Protein AF-A0A816XGZ7-F1 (afdb_monomer)

Organism: NCBI:txid392030

Mean predicted aligned error: 15.4 Å

Foldseek 3Di:
DLLVLLVVLLVLCVVVLCVVDPLDFDWEFAQPDPVARQWDADPVRDIDGHGTDIDGDRNLNRPLPPDPVCNVVVCVVVVHDPPSSVLVSLVVVLVVLVVCCVVPNVVPSVVVNVVSSQVNCVVVVQDAPSLLNDRPPPPPLCVLQAQDPDLPDPAAEEEEEEEDQCQPPWVVVVVQVVLLQVQCCDPPNNHDHRAYEYQHAAPVVSCVVPNQLGFHLNLNVSQVSLQCRPHSYGYDSPNDDSLVVQVVVVVVCCVPNNPSHRYFYEYEDEPVVCVVPVCVLVRPGAYEYEYEPPCCVPDDVVVNLVPDDPSSNVSYHYRPYDPDDDADSVVVLVLLQPDDPDLVVSLVVCPNIGPNSSSVVCVVVSSNVSRD

Nearest PDB structures (foldseek):
  2guu-assembly1_A-2  TM=3.467E-01  e=5.872E-01  Plasmodium vivax
  2ffc-assembly1_A-2  TM=4.174E-01  e=1.935E+00  Plasmodium vivax
  7mj0-assembly1_B  TM=2.657E-01  e=7.800E-01  Lactiplantibacillus plantarum WCFS1
  6kuw-assembly1_A  TM=2.838E-01  e=4.798E+00  Homo sapiens
  8wkz-assembly1_A  TM=2.230E-01  e=3.824E+00  Homo sapiens

Structure (mmCIF, N/CA/C/O backbone):
data_AF-A0A816XGZ7-F1
#
_entry.id   AF-A0A816XGZ7-F1
#
loop_
_atom_site.group_PDB
_atom_site.id
_atom_site.type_symbol
_atom_site.label_atom_id
_atom_site.label_alt_id
_atom_site.label_comp_id
_atom_site.label_asym_id
_atom_site.label_entity_id
_atom_site.label_seq_id
_atom_site.pdbx_PDB_ins_code
_atom_site.Cartn_x
_atom_site.Cartn_y
_atom_site.Cartn_z
_atom_site.occupancy
_atom_site.B_iso_or_equiv
_atom_site.auth_seq_id
_atom_site.auth_comp_id
_atom_site.auth_asym_id
_atom_site.auth_atom_id
_atom_site.pdbx_PDB_model_num
ATOM 1 N N . MET A 1 1 ? 13.532 -17.074 -12.935 1.00 52.91 1 MET A N 1
ATOM 2 C CA . MET A 1 1 ? 12.829 -16.648 -11.702 1.00 52.91 1 MET A CA 1
ATOM 3 C C . MET A 1 1 ? 12.087 -15.332 -11.908 1.00 52.91 1 MET A C 1
ATOM 5 O O . MET A 1 1 ? 10.878 -15.344 -11.804 1.00 52.91 1 MET A O 1
ATOM 9 N N . GLU A 1 2 ? 12.752 -14.237 -12.287 1.00 64.25 2 GLU A N 1
ATOM 10 C CA . GLU A 1 2 ? 12.095 -12.943 -12.579 1.00 64.25 2 GLU A CA 1
ATOM 11 C C . GLU A 1 2 ? 10.970 -13.024 -13.632 1.00 64.25 2 GLU A C 1
ATOM 13 O O . GLU A 1 2 ? 9.838 -12.660 -13.334 1.00 64.25 2 GLU A O 1
ATOM 18 N N . LEU A 1 3 ? 11.240 -13.572 -14.827 1.00 69.06 3 LEU A N 1
ATOM 19 C CA . LEU A 1 3 ? 10.217 -13.731 -15.876 1.00 69.06 3 LEU A CA 1
ATOM 20 C C . LEU A 1 3 ? 9.024 -14.587 -15.423 1.00 69.06 3 LEU A C 1
ATOM 22 O O . LEU A 1 3 ? 7.894 -14.293 -15.789 1.00 69.06 3 LEU A O 1
ATOM 26 N N . ILE A 1 4 ? 9.271 -15.607 -14.594 1.00 63.53 4 ILE A N 1
ATOM 27 C CA . ILE A 1 4 ? 8.223 -16.479 -14.039 1.00 63.53 4 ILE A CA 1
ATOM 28 C C . ILE A 1 4 ? 7.292 -15.657 -13.142 1.00 63.53 4 ILE A C 1
ATOM 30 O O . ILE A 1 4 ? 6.085 -15.693 -13.331 1.00 63.53 4 ILE A O 1
ATOM 34 N N . LEU A 1 5 ? 7.851 -14.837 -12.246 1.00 58.88 5 LEU A N 1
ATOM 35 C CA . LEU A 1 5 ? 7.062 -13.968 -11.367 1.00 58.88 5 LEU A CA 1
ATOM 36 C C . LEU A 1 5 ? 6.240 -12.936 -12.153 1.00 58.88 5 LEU A C 1
ATOM 38 O O . LEU A 1 5 ? 5.112 -12.631 -11.777 1.00 58.88 5 LEU A O 1
ATOM 42 N N . LEU A 1 6 ? 6.784 -12.395 -13.246 1.00 66.50 6 LEU A N 1
ATOM 43 C CA . LEU A 1 6 ? 6.046 -11.487 -14.129 1.00 66.50 6 LEU A CA 1
ATOM 44 C C . LEU A 1 6 ? 4.918 -12.209 -14.886 1.00 66.50 6 LEU A C 1
ATOM 46 O O . LEU A 1 6 ? 3.835 -11.647 -15.034 1.00 66.50 6 LEU A O 1
ATOM 50 N N . CYS A 1 7 ? 5.138 -13.455 -15.311 1.00 71.62 7 CYS A N 1
ATOM 51 C CA . CYS A 1 7 ? 4.091 -14.286 -15.909 1.00 71.62 7 CYS A CA 1
ATOM 52 C C . CYS A 1 7 ? 2.982 -14.594 -14.896 1.00 71.62 7 CYS A C 1
ATOM 54 O O . CYS A 1 7 ? 1.813 -14.376 -15.204 1.00 71.62 7 CYS A O 1
ATOM 56 N N . ASP A 1 8 ? 3.332 -14.992 -13.669 1.00 60.72 8 ASP A N 1
ATOM 57 C CA . ASP A 1 8 ? 2.371 -15.242 -12.585 1.00 60.72 8 ASP A CA 1
ATOM 58 C C . ASP A 1 8 ? 1.502 -14.012 -12.292 1.00 60.72 8 ASP A C 1
ATOM 60 O O . ASP A 1 8 ? 0.307 -14.130 -12.015 1.00 60.72 8 ASP A O 1
ATOM 64 N N . ARG A 1 9 ? 2.078 -12.807 -12.401 1.00 66.62 9 ARG A N 1
ATOM 65 C CA . ARG A 1 9 ? 1.327 -11.550 -12.280 1.00 66.62 9 ARG A CA 1
ATOM 66 C C . ARG A 1 9 ? 0.368 -11.309 -13.438 1.00 66.62 9 ARG A C 1
ATOM 68 O O . ARG A 1 9 ? -0.680 -10.710 -13.217 1.00 66.62 9 ARG A O 1
ATOM 75 N N . LEU A 1 10 ? 0.722 -11.723 -14.651 1.00 74.50 10 LEU A N 1
ATOM 76 C CA . LEU A 1 10 ? -0.095 -11.503 -15.842 1.00 74.50 10 LEU A CA 1
ATOM 77 C C . LEU A 1 10 ? -1.281 -12.476 -15.916 1.00 74.50 10 LEU A C 1
ATOM 79 O O . LEU A 1 10 ? -2.351 -12.072 -16.369 1.00 74.50 10 LEU A O 1
ATOM 83 N N . ILE A 1 11 ? -1.123 -13.720 -15.440 1.00 73.50 11 ILE A N 1
ATOM 84 C CA . ILE A 1 11 ? -2.124 -14.803 -15.541 1.00 73.50 11 ILE A CA 1
ATOM 85 C C . ILE A 1 11 ? -3.559 -14.355 -15.184 1.00 73.50 11 ILE A C 1
ATOM 87 O O . ILE A 1 11 ? -4.457 -14.596 -15.992 1.00 73.50 11 ILE A O 1
ATOM 91 N N . PRO A 1 12 ? -3.823 -13.658 -14.058 1.00 61.56 12 PRO A N 1
ATOM 92 C CA . PRO A 1 12 ? -5.183 -13.241 -13.699 1.00 61.56 12 PRO A CA 1
ATOM 93 C C . PRO A 1 12 ? -5.830 -12.251 -14.681 1.00 61.56 12 PRO A C 1
ATOM 95 O O . PRO A 1 12 ? -7.053 -12.123 -14.701 1.00 61.56 12 PRO A O 1
ATOM 98 N N . TYR A 1 13 ? -5.031 -11.537 -15.479 1.00 65.94 13 TYR A N 1
ATOM 99 C CA . TYR A 1 13 ? -5.497 -10.542 -16.448 1.00 65.94 13 TYR A CA 1
ATOM 100 C C . TYR A 1 13 ? -5.683 -11.124 -17.849 1.00 65.94 13 TYR A C 1
ATOM 102 O O . TYR A 1 13 ? -6.348 -10.499 -18.670 1.00 65.94 13 TYR A O 1
ATOM 110 N N . VAL A 1 14 ? -5.158 -12.325 -18.119 1.00 73.25 14 VAL A N 1
ATOM 111 C CA . VAL A 1 14 ? -5.286 -12.998 -19.420 1.00 73.25 14 VAL A CA 1
ATOM 112 C C . VAL A 1 14 ? -6.750 -13.134 -19.858 1.00 73.25 14 VAL A C 1
ATOM 114 O O . VAL A 1 14 ? -7.048 -12.727 -20.980 1.00 73.25 14 VAL A O 1
ATOM 117 N N . PRO A 1 15 ? -7.702 -13.593 -19.014 1.00 69.69 15 PRO A N 1
ATOM 118 C CA . PRO A 1 15 ? -9.104 -13.656 -19.419 1.00 69.69 15 PRO A CA 1
ATOM 119 C C . PRO A 1 15 ? -9.671 -12.290 -19.802 1.00 69.69 15 PRO A C 1
ATOM 121 O O . PRO A 1 15 ? -10.436 -12.194 -20.749 1.00 69.69 15 PRO A O 1
ATOM 124 N N . TRP A 1 16 ? -9.284 -11.222 -19.100 1.00 71.12 16 TRP A N 1
ATOM 125 C CA . TRP A 1 16 ? -9.730 -9.867 -19.418 1.00 71.12 16 TRP A CA 1
ATOM 126 C C . TRP A 1 16 ? -9.118 -9.358 -20.727 1.00 71.12 16 TRP A C 1
ATOM 128 O O . TRP A 1 16 ? -9.860 -8.872 -21.571 1.00 71.12 16 TRP A O 1
ATOM 138 N N . LEU A 1 17 ? -7.810 -9.540 -20.939 1.00 71.12 17 LEU A N 1
ATOM 139 C CA . LEU A 1 17 ? -7.119 -9.181 -22.185 1.00 71.12 17 LEU A CA 1
ATOM 140 C C . LEU A 1 17 ? -7.729 -9.874 -23.412 1.00 71.12 17 LEU A C 1
ATOM 142 O O . LEU A 1 17 ? -7.788 -9.282 -24.486 1.00 71.12 17 LEU A O 1
ATOM 146 N N . LEU A 1 18 ? -8.201 -11.111 -23.236 1.00 70.44 18 LEU A N 1
ATOM 147 C CA . LEU A 1 18 ? -8.870 -11.894 -24.275 1.00 70.44 18 LEU A CA 1
ATOM 148 C C . LEU A 1 18 ? -10.367 -11.570 -24.424 1.00 70.44 18 LEU A C 1
ATOM 150 O O . LEU A 1 18 ? -10.938 -11.841 -25.475 1.00 70.44 18 LEU A O 1
ATOM 154 N N . ASN A 1 19 ? -11.008 -11.009 -23.393 1.00 65.12 19 ASN A N 1
ATOM 155 C CA . ASN A 1 19 ? -12.456 -10.767 -23.339 1.00 65.12 19 ASN A CA 1
ATOM 156 C C . ASN A 1 19 ? -12.840 -9.283 -23.464 1.00 65.12 19 ASN A C 1
ATOM 158 O O . ASN A 1 19 ? -14.026 -8.960 -23.455 1.00 65.12 19 ASN A O 1
ATOM 162 N N . THR A 1 20 ? -11.873 -8.363 -23.553 1.00 55.56 20 THR A N 1
ATOM 163 C CA . THR A 1 20 ? -12.146 -6.918 -23.642 1.00 55.56 20 THR A CA 1
ATOM 164 C C . THR A 1 20 ? -13.051 -6.566 -24.812 1.00 55.56 20 THR A C 1
ATOM 166 O O . THR A 1 20 ? -13.847 -5.640 -24.690 1.00 55.56 20 THR A O 1
ATOM 169 N N . HIS A 1 21 ? -13.028 -7.353 -25.886 1.00 56.84 21 HIS A N 1
ATOM 170 C CA . HIS A 1 21 ? -13.965 -7.254 -26.994 1.00 56.84 21 HIS A CA 1
ATOM 171 C C . HIS A 1 21 ? -14.249 -8.674 -27.476 1.00 56.84 21 HIS A C 1
ATOM 173 O O . HIS A 1 21 ? -13.300 -9.428 -27.664 1.00 56.84 21 HIS A O 1
ATOM 179 N N . GLN A 1 22 ? -15.529 -9.054 -27.599 1.00 50.91 22 GLN A N 1
ATOM 180 C CA . GLN A 1 22 ? -15.969 -10.390 -28.019 1.00 50.91 22 GLN A CA 1
ATOM 181 C C . GLN A 1 22 ? -15.119 -10.873 -29.197 1.00 50.91 22 GLN A C 1
ATOM 183 O O . GLN A 1 22 ? -15.342 -10.441 -30.327 1.00 50.91 22 GLN A O 1
ATOM 188 N N . ALA A 1 23 ? -14.142 -11.745 -28.939 1.00 53.38 23 ALA A N 1
ATOM 189 C CA . ALA A 1 23 ? -13.413 -12.419 -29.995 1.00 53.38 23 ALA A CA 1
ATOM 190 C C . ALA A 1 23 ? -14.453 -13.256 -30.743 1.00 53.38 23 ALA A C 1
ATOM 192 O O . ALA A 1 23 ? -14.912 -14.288 -30.249 1.00 53.38 23 ALA A O 1
ATOM 193 N N . GLN A 1 24 ? -14.933 -12.739 -31.871 1.00 55.03 24 GLN A N 1
ATOM 194 C CA . GLN A 1 24 ? -15.958 -13.413 -32.645 1.00 55.03 24 GLN A CA 1
ATOM 195 C C . GLN A 1 24 ? -15.323 -14.677 -33.213 1.00 55.03 24 GLN A C 1
ATOM 197 O O . GLN A 1 24 ? -14.397 -14.602 -34.019 1.00 55.03 24 GLN A O 1
ATOM 202 N N . ILE A 1 25 ? -15.793 -15.835 -32.752 1.00 56.16 25 ILE A N 1
ATOM 203 C CA . ILE A 1 25 ? -15.413 -17.120 -33.331 1.00 56.16 25 ILE A CA 1
ATOM 204 C C . ILE A 1 25 ? -15.998 -17.150 -34.741 1.00 56.16 25 ILE A C 1
ATOM 206 O O . ILE A 1 25 ? -17.218 -17.139 -34.909 1.00 56.16 25 ILE A O 1
ATOM 210 N N . GLN A 1 26 ? -15.130 -17.171 -35.745 1.00 59.66 26 GLN A N 1
ATOM 211 C CA . GLN A 1 26 ? -15.503 -17.228 -37.154 1.00 59.66 26 GLN A CA 1
ATOM 212 C C . GLN A 1 26 ? -14.664 -18.303 -37.864 1.00 59.66 26 GLN A C 1
ATOM 214 O O . GLN A 1 26 ? -13.675 -18.778 -37.298 1.00 59.66 26 GLN A O 1
ATOM 219 N N . PRO A 1 27 ? -15.055 -18.740 -39.073 1.00 55.31 27 PRO A N 1
ATOM 220 C CA . PRO A 1 27 ? -14.177 -19.541 -39.918 1.00 55.31 27 PRO A CA 1
ATOM 221 C C . PRO A 1 27 ? -12.885 -18.764 -40.224 1.00 55.31 27 PRO A C 1
ATOM 223 O O . PRO A 1 27 ? -12.941 -17.616 -40.658 1.00 55.31 27 PRO A O 1
ATOM 226 N N . CYS A 1 28 ? -11.733 -19.384 -40.002 1.00 61.69 28 CYS A N 1
ATOM 227 C CA . CYS A 1 28 ? -10.393 -18.834 -40.218 1.00 61.69 28 CYS A CA 1
ATOM 228 C C . CYS A 1 28 ? -9.503 -19.881 -40.899 1.00 61.69 28 CYS A C 1
ATOM 230 O O . CYS A 1 28 ? -9.837 -21.069 -40.910 1.00 61.69 28 CYS A O 1
ATOM 232 N N . LEU A 1 29 ? -8.367 -19.462 -41.459 1.00 60.12 29 LEU A N 1
ATOM 233 C CA . LEU A 1 29 ? -7.406 -20.365 -42.087 1.00 60.12 29 LEU A CA 1
ATOM 234 C C . LEU A 1 29 ? -6.156 -20.474 -41.214 1.00 60.12 29 LEU A C 1
ATOM 236 O O . LEU A 1 29 ? -5.505 -19.489 -40.898 1.00 60.12 29 LEU A O 1
ATOM 240 N N . LEU A 1 30 ? -5.816 -21.685 -40.783 1.00 59.72 30 LEU A N 1
ATOM 241 C CA . LEU A 1 30 ? -4.562 -21.953 -40.100 1.00 59.72 30 LEU A CA 1
ATOM 242 C C . LEU A 1 30 ? -3.509 -22.229 -41.166 1.00 59.72 30 LEU A C 1
ATOM 244 O O . LEU A 1 30 ? -3.462 -23.311 -41.755 1.00 59.72 30 LEU A O 1
ATOM 248 N N . HIS A 1 31 ? -2.658 -21.241 -41.400 1.00 60.31 31 HIS A N 1
ATOM 249 C CA . HIS A 1 31 ? -1.435 -21.407 -42.163 1.00 60.31 31 HIS A CA 1
ATOM 250 C C . HIS A 1 31 ? -0.471 -22.307 -41.358 1.00 60.31 31 HIS A C 1
ATOM 252 O O . HIS A 1 31 ? 0.121 -21.893 -40.365 1.00 60.31 31 HIS A O 1
ATOM 258 N N . GLY A 1 32 ? -0.399 -23.579 -41.754 1.00 47.69 32 GLY A N 1
ATOM 259 C CA . GLY A 1 32 ? 0.457 -24.629 -41.221 1.00 47.69 32 GLY A CA 1
ATOM 260 C C . GLY A 1 32 ? 1.950 -24.281 -41.191 1.00 47.69 32 GLY A C 1
ATOM 261 O O . GLY A 1 32 ? 2.523 -23.743 -42.136 1.00 47.69 32 GLY A O 1
ATOM 262 N N . ASP A 1 33 ? 2.532 -24.642 -40.047 1.00 50.38 33 ASP A N 1
ATOM 263 C CA . ASP A 1 33 ? 3.936 -24.555 -39.640 1.00 50.38 33 ASP A CA 1
ATOM 264 C C . ASP A 1 33 ? 4.659 -23.207 -39.885 1.00 50.38 33 ASP A C 1
ATOM 266 O O . ASP A 1 33 ? 5.050 -22.813 -40.986 1.00 50.38 33 ASP A O 1
ATOM 270 N N . TRP A 1 34 ? 4.916 -22.551 -38.750 1.00 49.28 34 TRP A N 1
ATOM 271 C CA . TRP A 1 34 ? 5.661 -21.309 -38.537 1.00 49.28 34 TRP A CA 1
ATOM 272 C C . TRP A 1 34 ? 6.954 -21.202 -39.345 1.00 49.28 34 TRP A C 1
ATOM 274 O O . TRP A 1 34 ? 7.273 -20.127 -39.857 1.00 49.28 34 TRP A O 1
ATOM 284 N N . ASN A 1 35 ? 7.733 -22.279 -39.430 1.00 49.44 35 ASN A N 1
ATOM 285 C CA . ASN A 1 35 ? 9.067 -22.214 -40.029 1.00 49.44 35 ASN A CA 1
ATOM 286 C C . ASN A 1 35 ? 9.037 -22.389 -41.543 1.00 49.44 35 ASN A C 1
ATOM 288 O O . ASN A 1 35 ? 9.937 -21.926 -42.245 1.00 49.44 35 ASN A O 1
ATOM 292 N N . SER A 1 36 ? 7.994 -23.041 -42.039 1.00 53.50 36 SER A N 1
ATOM 293 C CA . SER A 1 36 ? 7.952 -23.563 -43.391 1.00 53.50 36 SER A CA 1
ATOM 294 C C . SER A 1 36 ? 6.924 -22.853 -44.270 1.00 53.50 36 SER A C 1
ATOM 296 O O . SER A 1 36 ? 6.877 -23.116 -45.457 1.00 53.50 36 SER A O 1
ATOM 298 N N . ARG A 1 37 ? 6.167 -21.870 -43.749 1.00 54.66 37 ARG A N 1
ATOM 299 C CA . ARG A 1 37 ? 5.267 -20.992 -44.534 1.00 54.66 37 ARG A CA 1
ATOM 300 C C . ARG A 1 37 ? 4.320 -21.776 -45.457 1.00 54.66 37 ARG A C 1
ATOM 302 O O . ARG A 1 37 ? 4.127 -21.380 -46.606 1.00 54.66 37 ARG A O 1
ATOM 309 N N . ASN A 1 38 ? 3.730 -22.863 -44.960 1.00 64.88 38 ASN A N 1
ATOM 310 C CA . ASN A 1 38 ? 2.899 -23.783 -45.745 1.00 64.88 38 ASN A CA 1
ATOM 311 C C . ASN A 1 38 ? 3.595 -24.430 -46.945 1.00 64.88 38 ASN A C 1
ATOM 313 O O . ASN A 1 38 ? 2.939 -24.734 -47.938 1.00 64.88 38 ASN A O 1
ATOM 317 N N . TRP A 1 39 ? 4.899 -24.659 -46.894 1.00 70.06 39 TRP A N 1
ATOM 318 C CA . TRP A 1 39 ? 5.559 -25.479 -47.898 1.00 70.06 39 TRP A CA 1
ATOM 319 C C . TRP A 1 39 ? 6.569 -26.423 -47.259 1.00 70.06 39 TRP A C 1
ATOM 321 O O . TRP A 1 39 ? 7.065 -26.187 -46.168 1.00 70.06 39 TRP A O 1
ATOM 331 N N . SER A 1 40 ? 6.868 -27.528 -47.918 1.00 73.88 40 SER A N 1
ATOM 332 C CA . SER A 1 40 ? 7.917 -28.463 -47.522 1.00 73.88 40 SER A CA 1
ATOM 333 C C . SER A 1 40 ? 8.510 -29.120 -48.761 1.00 73.88 40 SER A C 1
ATOM 335 O O . SER A 1 40 ? 8.116 -28.809 -49.886 1.00 73.88 40 SER A O 1
ATOM 337 N N . ILE A 1 41 ? 9.474 -30.006 -48.555 1.00 77.56 41 ILE A N 1
ATOM 338 C CA . ILE A 1 41 ? 10.068 -30.834 -49.595 1.00 77.56 41 ILE A CA 1
ATOM 339 C C . ILE A 1 41 ? 9.632 -32.277 -49.320 1.00 77.56 41 ILE A C 1
ATOM 341 O O . ILE A 1 41 ? 9.771 -32.750 -48.192 1.00 77.56 41 ILE A O 1
ATOM 345 N N . ASP A 1 42 ? 9.041 -32.941 -50.313 1.00 79.25 42 ASP A N 1
ATOM 346 C CA . ASP A 1 42 ? 8.612 -34.337 -50.186 1.00 79.25 42 ASP A CA 1
ATOM 347 C C . ASP A 1 42 ? 9.802 -35.318 -50.233 1.00 79.25 42 ASP A C 1
ATOM 349 O O . ASP A 1 42 ? 10.958 -34.936 -50.403 1.00 79.25 42 ASP A O 1
ATOM 353 N N . GLU A 1 43 ? 9.526 -36.615 -50.089 1.00 82.56 43 GLU A N 1
ATOM 354 C CA . GLU A 1 43 ? 10.543 -37.679 -50.144 1.00 82.56 43 GLU A CA 1
ATOM 355 C C . GLU A 1 43 ? 11.269 -37.807 -51.500 1.00 82.56 43 GLU A C 1
ATOM 357 O O . GLU A 1 43 ? 12.240 -38.553 -51.607 1.00 82.56 43 GLU A O 1
ATOM 362 N N . ASN A 1 44 ? 10.820 -37.074 -52.523 1.00 88.12 44 ASN A N 1
ATOM 363 C CA . ASN A 1 44 ? 11.373 -37.049 -53.874 1.00 88.12 44 ASN A CA 1
ATOM 364 C C . ASN A 1 44 ? 11.998 -35.683 -54.228 1.00 88.12 44 ASN A C 1
ATOM 366 O O . ASN A 1 44 ? 12.174 -35.386 -55.409 1.00 88.12 44 ASN A O 1
ATOM 370 N N . ASP A 1 45 ? 12.315 -34.854 -53.230 1.00 80.81 45 ASP A N 1
ATOM 371 C CA . ASP A 1 45 ? 12.864 -33.501 -53.382 1.00 80.81 45 ASP A CA 1
ATOM 372 C C . ASP A 1 45 ? 11.933 -32.480 -54.081 1.00 80.81 45 ASP A C 1
ATOM 374 O O . ASP A 1 45 ? 12.380 -31.416 -54.526 1.00 80.81 45 ASP A O 1
ATOM 378 N N . ASN A 1 46 ? 10.621 -32.733 -54.151 1.00 78.62 46 ASN A N 1
ATOM 379 C CA . ASN A 1 46 ? 9.674 -31.780 -54.734 1.00 78.62 46 ASN A CA 1
ATOM 380 C C . ASN A 1 46 ? 9.145 -30.787 -53.700 1.00 78.62 46 ASN A C 1
ATOM 382 O O . ASN A 1 46 ? 8.705 -31.162 -52.611 1.00 78.62 46 ASN A O 1
ATOM 386 N N . LEU A 1 47 ? 9.076 -29.513 -54.095 1.00 70.62 47 LEU A N 1
ATOM 387 C CA . LEU A 1 47 ? 8.386 -28.478 -53.331 1.00 70.62 47 LEU A CA 1
ATOM 388 C C . LEU A 1 47 ? 6.883 -28.790 -53.267 1.00 70.62 47 LEU A C 1
ATOM 390 O O . LEU A 1 47 ? 6.190 -28.765 -54.283 1.00 70.62 47 LEU A O 1
ATOM 394 N N . THR A 1 48 ? 6.374 -29.027 -52.065 1.00 68.31 48 THR A N 1
ATOM 395 C CA . THR A 1 48 ? 4.958 -29.274 -51.793 1.00 68.31 48 THR A CA 1
ATOM 396 C C . THR A 1 48 ? 4.402 -28.121 -50.978 1.00 68.31 48 THR A C 1
ATOM 398 O O . THR A 1 48 ? 4.957 -27.801 -49.932 1.00 68.31 48 THR A O 1
ATOM 401 N N . MET A 1 49 ? 3.311 -27.504 -51.429 1.00 60.91 49 MET A N 1
ATOM 402 C CA . MET A 1 49 ? 2.573 -26.538 -50.614 1.00 60.91 49 MET A CA 1
ATOM 403 C C . MET A 1 49 ? 1.440 -27.230 -49.860 1.00 60.91 49 MET A C 1
ATOM 405 O O . MET A 1 49 ? 0.745 -28.076 -50.419 1.00 60.91 49 MET A O 1
ATOM 409 N N . PHE A 1 50 ? 1.242 -26.849 -48.605 1.00 62.78 50 PHE A N 1
ATOM 410 C CA . PHE A 1 50 ? 0.113 -27.278 -47.794 1.00 62.78 50 PHE A CA 1
ATOM 411 C C . PHE A 1 50 ? -1.038 -26.286 -47.952 1.00 62.78 50 PHE A C 1
ATOM 413 O O . PHE A 1 50 ? -0.837 -25.072 -47.876 1.00 62.78 50 PHE A O 1
ATOM 420 N N . ASP A 1 51 ? -2.254 -26.796 -48.131 1.00 55.53 51 ASP A N 1
ATOM 421 C CA . ASP A 1 51 ? -3.445 -25.960 -48.027 1.00 55.5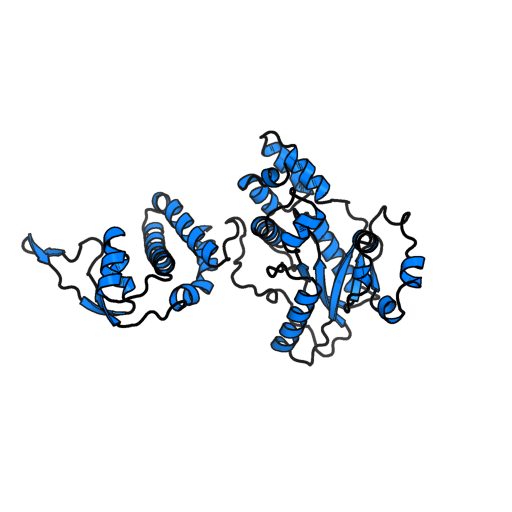3 51 ASP A CA 1
ATOM 422 C C . ASP A 1 51 ? -3.608 -25.483 -46.580 1.00 55.53 51 ASP A C 1
ATOM 424 O O . ASP A 1 51 ? -3.421 -26.245 -45.625 1.00 55.53 51 ASP A O 1
ATOM 428 N N . ALA A 1 52 ? -3.968 -24.211 -46.409 1.00 61.97 52 ALA A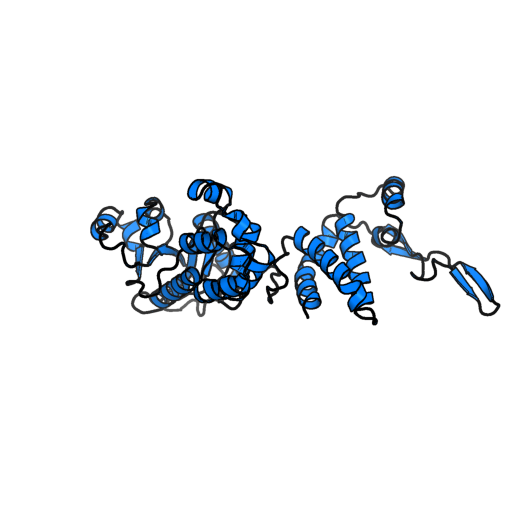 N 1
ATOM 429 C CA . ALA A 1 52 ? -4.284 -23.683 -45.091 1.00 61.97 52 ALA A CA 1
ATOM 430 C C . ALA A 1 52 ? -5.497 -24.434 -44.517 1.00 61.97 52 ALA A C 1
ATOM 432 O O . ALA A 1 52 ? -6.511 -24.617 -45.195 1.00 61.97 52 ALA A O 1
ATOM 433 N N . CYS A 1 53 ? -5.396 -24.889 -43.270 1.00 58.62 53 CYS A N 1
ATOM 434 C CA . CYS A 1 53 ? -6.431 -25.715 -42.663 1.00 58.62 53 CYS A CA 1
ATOM 435 C C . CYS A 1 53 ? -7.566 -24.827 -42.134 1.00 58.62 53 CYS A C 1
ATOM 437 O O . CYS A 1 53 ? -7.300 -23.955 -41.304 1.00 58.62 53 CYS A O 1
ATOM 439 N N . PRO A 1 54 ? -8.828 -25.015 -42.556 1.00 57.22 54 PRO A N 1
ATOM 440 C CA . PRO A 1 54 ? -9.930 -24.254 -41.993 1.00 57.22 54 PRO A CA 1
ATOM 441 C C . PRO A 1 54 ? -10.110 -24.615 -40.514 1.00 57.22 54 PRO A C 1
ATOM 443 O O . PRO A 1 54 ? -10.234 -25.785 -40.154 1.00 57.22 54 PRO A O 1
ATOM 446 N N . PHE A 1 55 ? -10.166 -23.608 -39.650 1.00 61.16 55 PHE A N 1
ATOM 447 C CA . PHE A 1 55 ? -10.497 -23.769 -38.238 1.00 61.16 55 PHE A CA 1
ATOM 448 C C . PHE A 1 55 ? -11.513 -22.711 -37.809 1.00 61.16 55 PHE A C 1
ATOM 450 O O . PHE A 1 55 ? -11.603 -21.643 -38.402 1.00 61.16 55 PHE A O 1
ATOM 457 N N . TYR A 1 56 ? -12.300 -23.006 -36.778 1.00 47.59 56 TYR A N 1
ATOM 458 C CA . TYR A 1 56 ? -13.161 -22.013 -36.139 1.00 47.59 56 TYR A CA 1
ATOM 459 C C . TYR A 1 56 ? -12.444 -21.479 -34.905 1.00 47.59 56 TYR A C 1
ATOM 461 O O . TYR A 1 56 ? -12.181 -22.231 -33.966 1.00 47.59 56 TYR A O 1
ATOM 469 N N . GLY A 1 57 ? -12.119 -20.191 -34.899 1.00 61.72 57 GLY A N 1
ATOM 470 C CA . GLY A 1 57 ? -11.378 -19.579 -33.803 1.00 61.72 57 GLY A CA 1
ATOM 471 C C . GLY A 1 57 ? -11.368 -18.055 -33.869 1.00 61.72 57 GLY A C 1
ATOM 472 O O . GLY A 1 57 ? -12.085 -17.471 -34.683 1.00 61.72 57 GLY A O 1
ATOM 473 N N . PRO A 1 58 ? -10.609 -17.391 -32.982 1.00 60.94 58 PRO A N 1
ATOM 474 C CA . PRO A 1 58 ? -10.403 -15.954 -33.082 1.00 60.94 58 PRO A CA 1
ATOM 475 C C . PRO A 1 58 ? -9.625 -15.639 -34.367 1.00 60.94 58 PRO A C 1
ATOM 477 O O . PRO A 1 58 ? -8.542 -16.189 -34.572 1.00 60.94 58 PRO A O 1
ATOM 480 N N . TYR A 1 59 ? -10.140 -14.725 -35.198 1.00 65.31 59 TYR A N 1
ATOM 481 C CA . TYR A 1 59 ? -9.501 -14.319 -36.465 1.00 65.31 59 TYR A CA 1
ATOM 482 C C . TYR A 1 59 ? -8.072 -13.781 -36.276 1.00 65.31 59 TYR A C 1
ATOM 484 O O . TYR A 1 59 ? -7.264 -13.796 -37.197 1.00 65.31 59 TYR A O 1
ATOM 492 N N . GLU A 1 60 ? -7.733 -13.343 -35.062 1.00 62.34 60 GLU A N 1
ATOM 493 C CA . GLU A 1 60 ? -6.417 -12.811 -34.710 1.00 62.34 60 GLU A CA 1
ATOM 494 C C . GLU A 1 60 ? -5.297 -13.855 -34.706 1.00 62.34 60 GLU A C 1
ATOM 496 O O . GLU A 1 60 ? -4.123 -13.504 -34.836 1.00 62.34 60 GLU A O 1
ATOM 501 N N . ALA A 1 61 ? -5.654 -15.138 -34.606 1.00 59.62 61 ALA A N 1
ATOM 502 C CA . ALA A 1 61 ? -4.700 -16.234 -34.714 1.00 59.62 61 ALA A CA 1
ATOM 503 C C . ALA A 1 61 ? -4.098 -16.360 -36.129 1.00 59.62 61 ALA A C 1
ATOM 505 O O . ALA A 1 61 ? -3.034 -16.953 -36.271 1.00 59.62 61 ALA A O 1
ATOM 506 N N . ASP A 1 62 ? -4.742 -15.772 -37.142 1.00 55.81 62 ASP A N 1
ATOM 507 C CA . ASP A 1 62 ? -4.305 -15.766 -38.545 1.00 55.81 62 ASP A CA 1
ATOM 508 C C . ASP A 1 62 ? -3.327 -14.603 -38.851 1.00 55.81 62 ASP A C 1
ATOM 510 O O . ASP A 1 62 ? -2.389 -14.712 -39.639 1.00 55.81 62 ASP A O 1
ATOM 514 N N . ILE A 1 63 ? -3.495 -13.467 -38.164 1.00 59.34 63 ILE A N 1
ATOM 515 C CA . ILE A 1 63 ? -2.814 -12.194 -38.479 1.00 59.34 63 ILE A CA 1
ATOM 516 C C . ILE A 1 63 ? -1.575 -11.888 -37.644 1.00 59.34 63 ILE A C 1
ATOM 518 O O . ILE A 1 63 ? -0.778 -11.042 -38.054 1.00 59.34 63 ILE A O 1
ATOM 522 N N . TYR A 1 64 ? -1.358 -12.544 -36.500 1.00 57.53 64 TYR A N 1
ATOM 523 C CA . TYR A 1 64 ? -0.224 -12.185 -35.634 1.00 57.53 64 TYR A CA 1
ATOM 524 C C . TYR A 1 64 ? 1.154 -12.474 -36.270 1.00 57.53 64 TYR A C 1
ATOM 526 O O . TYR A 1 64 ? 2.176 -11.982 -35.794 1.00 57.53 64 TYR A O 1
ATOM 534 N N . THR A 1 65 ? 1.204 -13.254 -37.352 1.00 55.19 65 THR A N 1
ATOM 535 C CA . THR A 1 65 ? 2.424 -13.518 -38.132 1.00 55.19 65 THR A CA 1
ATOM 536 C C . THR A 1 65 ? 2.562 -12.631 -39.371 1.00 55.19 65 THR A C 1
ATOM 538 O O . THR A 1 65 ? 3.572 -12.717 -40.072 1.00 55.19 65 THR A O 1
ATOM 541 N N . MET A 1 66 ? 1.569 -11.790 -39.676 1.00 59.88 66 MET A N 1
ATOM 542 C CA . MET A 1 66 ? 1.606 -10.909 -40.842 1.00 59.88 66 MET A CA 1
ATOM 543 C C . MET A 1 66 ? 2.436 -9.643 -40.566 1.00 59.88 66 MET A C 1
ATOM 545 O O . MET A 1 66 ? 2.436 -9.126 -39.447 1.00 59.88 66 MET A O 1
ATOM 549 N N . PRO A 1 67 ? 3.129 -9.090 -41.580 1.00 57.88 67 PRO A N 1
ATOM 550 C CA . PRO A 1 67 ? 3.731 -7.765 -41.488 1.00 57.88 67 PRO A CA 1
ATOM 551 C C . PRO A 1 67 ? 2.713 -6.725 -41.013 1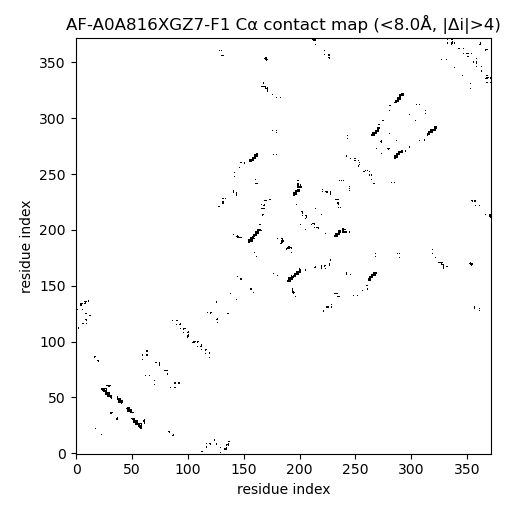.00 57.88 67 PRO A C 1
ATOM 553 O O . PRO A 1 67 ? 1.606 -6.666 -41.544 1.00 57.88 67 PRO A O 1
ATOM 556 N N . HIS A 1 68 ? 3.111 -5.854 -40.078 1.00 60.16 68 HIS A N 1
ATOM 557 C CA . HIS A 1 68 ? 2.239 -4.807 -39.523 1.00 60.16 68 HIS A CA 1
ATOM 558 C C . HIS A 1 68 ? 1.530 -3.957 -40.587 1.00 60.16 68 HIS A C 1
ATOM 560 O O . HIS A 1 68 ? 0.399 -3.524 -40.385 1.00 60.16 68 HIS A O 1
ATOM 566 N N . THR A 1 69 ? 2.175 -3.754 -41.736 1.00 61.91 69 THR A N 1
ATOM 567 C CA . THR A 1 69 ? 1.637 -3.011 -42.880 1.00 61.91 69 THR A CA 1
ATOM 568 C C . THR A 1 69 ? 0.439 -3.683 -43.552 1.00 61.91 69 THR A C 1
ATOM 570 O O . THR A 1 69 ? -0.343 -2.992 -44.194 1.00 61.91 69 THR A O 1
ATOM 573 N N . LEU A 1 70 ? 0.285 -5.003 -43.419 1.00 62.97 70 LEU A N 1
ATOM 574 C CA . LEU A 1 70 ? -0.808 -5.779 -44.015 1.00 62.97 70 LEU A CA 1
ATOM 575 C C . LEU A 1 70 ? -1.970 -6.003 -43.045 1.00 62.97 70 LEU A C 1
ATOM 577 O O . LEU A 1 70 ? -3.083 -6.272 -43.484 1.00 62.97 70 LEU A O 1
ATOM 581 N N . ILE A 1 71 ? -1.726 -5.845 -41.743 1.00 64.75 71 ILE A N 1
ATOM 582 C CA . ILE A 1 71 ? -2.717 -6.064 -40.687 1.00 64.75 71 ILE A CA 1
ATOM 583 C C . ILE A 1 71 ? -3.912 -5.118 -40.864 1.00 64.75 71 ILE A C 1
ATOM 585 O O . ILE A 1 71 ? -5.048 -5.575 -40.907 1.00 64.75 71 ILE A O 1
ATOM 589 N N . GLN A 1 72 ? -3.663 -3.816 -41.041 1.00 64.81 72 GLN A N 1
ATOM 590 C CA . GLN A 1 72 ? -4.713 -2.806 -41.231 1.00 64.81 72 GLN A CA 1
ATOM 591 C C . GLN A 1 72 ? -5.608 -3.134 -42.440 1.00 64.81 72 GLN A C 1
ATOM 593 O O . GLN A 1 72 ? -6.829 -3.175 -42.318 1.00 64.81 72 GLN A O 1
ATOM 598 N N . SER A 1 73 ? -5.001 -3.435 -43.592 1.00 66.50 73 SER A N 1
ATOM 599 C CA . SER A 1 73 ? -5.734 -3.784 -44.815 1.00 66.50 73 SER A CA 1
ATOM 600 C C . SER A 1 73 ? -6.490 -5.109 -44.694 1.00 66.50 73 SER A C 1
ATOM 602 O O . SER A 1 73 ? -7.567 -5.250 -45.266 1.00 66.50 73 SER A O 1
ATOM 604 N N . TYR A 1 74 ? -5.960 -6.070 -43.932 1.00 64.12 74 TYR A N 1
ATOM 605 C CA . TYR A 1 74 ? -6.656 -7.318 -43.626 1.00 64.12 74 TYR A CA 1
ATOM 606 C C . TYR A 1 74 ? -7.904 -7.061 -42.774 1.00 64.12 74 TYR A C 1
ATOM 608 O O . TYR A 1 74 ? -8.987 -7.517 -43.129 1.00 64.12 74 TYR A O 1
ATOM 616 N N . PHE A 1 75 ? -7.778 -6.263 -41.708 1.00 64.62 75 PHE A N 1
ATOM 617 C CA . PHE A 1 75 ? -8.894 -5.850 -40.850 1.00 64.62 75 PHE A CA 1
ATOM 618 C C . PHE A 1 75 ? -9.998 -5.111 -41.614 1.00 64.62 75 PHE A C 1
ATOM 620 O O . PHE A 1 75 ? -11.180 -5.405 -41.426 1.00 64.62 75 PHE A O 1
ATOM 627 N N . GLU A 1 76 ? -9.611 -4.195 -42.503 1.00 65.06 76 GLU A N 1
ATOM 628 C CA . GLU A 1 76 ? -10.527 -3.466 -43.385 1.00 65.06 76 GLU A CA 1
ATOM 629 C C . GLU A 1 76 ? -11.267 -4.402 -44.352 1.00 65.06 76 GLU A C 1
ATOM 631 O O . GLU A 1 76 ? -12.454 -4.201 -44.607 1.00 65.06 76 GLU A O 1
ATOM 636 N N . ALA A 1 77 ? -10.601 -5.447 -44.854 1.00 63.50 77 ALA A N 1
ATOM 637 C CA . ALA A 1 77 ? -11.194 -6.412 -45.777 1.00 63.50 77 ALA A CA 1
ATOM 638 C C . ALA A 1 77 ? -12.205 -7.358 -45.105 1.00 63.50 77 ALA A C 1
ATOM 640 O O . ALA A 1 77 ? -13.209 -7.713 -45.721 1.00 63.50 77 ALA A O 1
ATOM 641 N N . ILE A 1 78 ? -11.957 -7.762 -43.855 1.00 58.50 78 ILE A N 1
ATOM 642 C CA . ILE A 1 78 ? -12.813 -8.715 -43.125 1.00 58.50 78 ILE A CA 1
ATOM 643 C C . ILE A 1 78 ? -13.880 -8.042 -42.245 1.00 58.50 78 ILE A C 1
ATOM 645 O O . ILE A 1 78 ? -14.753 -8.725 -41.716 1.00 58.50 78 ILE A O 1
ATOM 649 N N . GLY A 1 79 ? -13.828 -6.716 -42.075 1.00 54.91 79 GLY A N 1
ATOM 650 C CA . GLY A 1 79 ? -14.800 -5.954 -41.280 1.00 54.91 79 GLY A CA 1
ATOM 651 C C . GLY A 1 79 ? -14.647 -6.103 -39.759 1.00 54.91 79 GLY A C 1
ATOM 652 O O . GLY A 1 79 ? -15.632 -5.965 -39.032 1.00 54.91 79 GLY A O 1
ATOM 653 N N . GLY A 1 80 ? -13.438 -6.401 -39.269 1.00 60.34 80 GLY A N 1
ATOM 654 C CA . GLY A 1 80 ? -13.139 -6.566 -37.839 1.00 60.34 80 GLY A CA 1
ATOM 655 C C . GLY A 1 80 ? -12.695 -5.265 -37.157 1.00 60.34 80 GLY A C 1
ATOM 656 O O . GLY A 1 80 ? -12.109 -4.393 -37.794 1.00 60.34 80 GLY A O 1
ATOM 657 N N . SER A 1 81 ? -12.937 -5.129 -35.846 1.00 58.84 81 SER A N 1
ATOM 658 C CA . SER A 1 81 ? -12.402 -3.997 -35.069 1.00 58.84 81 SER A CA 1
ATOM 659 C C . SER A 1 81 ? -10.917 -4.199 -34.743 1.00 58.84 81 SER A C 1
ATOM 661 O O . SER A 1 81 ? -10.509 -5.280 -34.319 1.00 58.84 81 SER A O 1
ATOM 663 N N . ILE A 1 82 ? -10.126 -3.132 -34.887 1.00 63.12 82 ILE A N 1
ATOM 664 C CA . ILE A 1 82 ? -8.720 -3.067 -34.454 1.00 63.12 82 ILE A CA 1
ATOM 665 C C . ILE A 1 82 ? -8.575 -2.780 -32.949 1.00 63.12 82 ILE A C 1
ATOM 667 O O . ILE A 1 82 ? -7.469 -2.828 -32.405 1.00 63.12 82 ILE A O 1
ATOM 671 N N . ASP A 1 83 ? -9.676 -2.490 -32.250 1.00 63.59 83 ASP A N 1
ATOM 672 C CA . ASP A 1 83 ? -9.640 -2.085 -30.847 1.00 63.59 83 ASP A CA 1
ATOM 673 C C . ASP A 1 83 ? -9.138 -3.225 -29.945 1.00 63.59 83 ASP A C 1
ATOM 675 O O . ASP A 1 83 ? -9.664 -4.346 -29.904 1.00 63.59 83 ASP A O 1
ATOM 679 N N . GLY A 1 84 ? -8.061 -2.939 -29.212 1.00 67.00 84 GLY A N 1
ATOM 680 C CA . GLY A 1 84 ? -7.390 -3.897 -28.333 1.00 67.00 84 GLY A CA 1
ATOM 681 C C . GLY A 1 84 ? -6.547 -4.960 -29.052 1.00 67.00 84 GLY A C 1
ATOM 682 O O . GLY A 1 84 ? -5.941 -5.784 -28.365 1.00 67.00 84 GLY A O 1
ATOM 683 N N . TYR A 1 85 ? -6.454 -4.930 -30.390 1.00 71.38 85 TYR A N 1
ATOM 684 C CA . TYR A 1 85 ? -5.643 -5.878 -31.165 1.00 71.38 85 TYR A CA 1
ATOM 685 C C . TYR A 1 85 ? -4.176 -5.848 -30.738 1.00 71.38 85 TYR A C 1
ATOM 687 O O . TYR A 1 85 ? -3.587 -6.894 -30.509 1.00 71.38 85 TYR A O 1
ATOM 695 N N . GLU A 1 86 ? -3.597 -4.659 -30.550 1.00 74.12 86 GLU A N 1
ATOM 696 C CA . GLU A 1 86 ? -2.197 -4.503 -30.133 1.00 74.12 86 GLU A CA 1
ATOM 697 C C . GLU A 1 86 ? -1.891 -5.259 -28.826 1.00 74.12 86 GLU A C 1
ATOM 699 O O . GLU A 1 86 ? -0.830 -5.861 -28.670 1.00 74.12 86 GLU A O 1
ATOM 704 N N . MET A 1 87 ? -2.846 -5.296 -27.891 1.00 74.19 87 MET A N 1
ATOM 705 C CA . MET A 1 87 ? -2.670 -5.985 -26.611 1.00 74.19 87 MET A CA 1
ATOM 706 C C . MET A 1 87 ? -2.802 -7.499 -26.746 1.00 74.19 87 MET A C 1
ATOM 708 O O . MET A 1 87 ? -2.024 -8.238 -26.141 1.00 74.19 87 MET A O 1
ATOM 712 N N . ARG A 1 88 ? -3.747 -7.973 -27.564 1.00 75.06 88 ARG A N 1
ATOM 713 C CA . ARG A 1 88 ? -3.896 -9.403 -27.867 1.00 75.06 88 ARG A CA 1
ATOM 714 C C . ARG A 1 88 ? -2.707 -9.914 -28.685 1.00 75.06 88 ARG A C 1
ATOM 716 O O . ARG A 1 88 ? -2.144 -10.948 -28.344 1.00 75.06 88 ARG A O 1
ATOM 723 N N . PHE A 1 89 ? -2.223 -9.124 -29.641 1.00 76.12 89 PHE A N 1
ATOM 724 C CA . PHE A 1 89 ? -0.979 -9.352 -30.375 1.00 76.12 89 PHE A CA 1
ATOM 725 C C . PHE A 1 89 ? 0.221 -9.477 -29.435 1.00 76.12 89 PHE A C 1
ATOM 727 O O . PHE A 1 89 ? 0.963 -10.453 -29.518 1.00 76.12 89 PHE A O 1
ATOM 734 N N . ASN A 1 90 ? 0.385 -8.547 -28.490 1.00 77.12 90 ASN A N 1
ATOM 735 C CA . ASN A 1 90 ? 1.447 -8.634 -27.490 1.00 77.12 90 ASN A CA 1
ATOM 736 C C . ASN A 1 90 ? 1.318 -9.892 -26.621 1.00 77.12 90 ASN A C 1
ATOM 738 O O . ASN A 1 90 ? 2.325 -10.527 -26.319 1.00 77.12 90 ASN A O 1
ATOM 742 N N . LEU A 1 91 ? 0.100 -10.310 -26.269 1.00 77.38 91 LEU A N 1
ATOM 743 C CA . LEU A 1 91 ? -0.130 -11.554 -25.535 1.00 77.38 91 LEU A CA 1
ATOM 744 C C . LEU A 1 91 ? 0.245 -12.799 -26.366 1.00 77.38 91 LEU A C 1
ATOM 746 O O . LEU A 1 91 ? 0.880 -13.713 -25.840 1.00 77.38 91 LEU A O 1
ATOM 750 N N . TYR A 1 92 ? -0.079 -12.832 -27.662 1.00 76.31 92 TYR A N 1
ATOM 751 C CA . TYR A 1 92 ? 0.335 -13.910 -28.570 1.00 76.31 92 TYR A CA 1
ATOM 752 C C . TYR A 1 92 ? 1.855 -13.933 -28.775 1.00 76.31 92 TYR A C 1
ATOM 754 O O . TYR A 1 92 ? 2.486 -14.991 -28.682 1.00 76.31 92 TYR A O 1
ATOM 762 N N . ASN A 1 93 ? 2.466 -12.762 -28.971 1.00 79.19 93 ASN A N 1
ATOM 763 C CA . ASN A 1 93 ? 3.913 -12.613 -29.082 1.00 79.19 93 ASN A CA 1
ATOM 764 C C . ASN A 1 93 ? 4.617 -13.064 -27.793 1.00 79.19 93 ASN A C 1
ATOM 766 O O . ASN A 1 93 ? 5.643 -13.737 -27.870 1.00 79.19 93 ASN A O 1
ATOM 770 N N . LEU A 1 94 ? 4.039 -12.790 -26.617 1.00 81.00 94 LEU A N 1
ATOM 771 C CA . LEU A 1 94 ? 4.558 -13.272 -25.338 1.00 81.00 94 LEU A CA 1
ATOM 772 C C . LEU A 1 94 ? 4.608 -14.805 -25.278 1.00 81.00 94 LEU A C 1
ATOM 774 O O . LEU A 1 94 ? 5.627 -15.353 -24.865 1.00 81.00 94 LEU A O 1
ATOM 778 N N . VAL A 1 95 ? 3.555 -15.511 -25.709 1.00 79.56 95 VAL A N 1
ATOM 779 C CA . VAL A 1 95 ? 3.547 -16.990 -25.736 1.00 79.56 95 VAL A CA 1
ATOM 780 C C . VAL A 1 95 ? 4.688 -17.525 -26.600 1.00 79.56 95 VAL A C 1
ATOM 782 O O . VAL A 1 95 ? 5.392 -18.452 -26.197 1.00 79.56 95 VAL A O 1
ATOM 785 N N . ARG A 1 96 ? 4.906 -16.913 -27.767 1.00 77.56 96 ARG A N 1
ATOM 786 C CA . ARG A 1 96 ? 6.035 -17.228 -28.648 1.00 77.56 96 ARG A CA 1
ATOM 787 C C . ARG A 1 96 ? 7.378 -16.978 -27.953 1.00 77.56 96 ARG A C 1
ATOM 789 O O . ARG A 1 96 ? 8.226 -17.864 -27.951 1.00 77.56 96 ARG A O 1
ATOM 796 N N . LEU A 1 97 ? 7.564 -15.803 -27.354 1.00 77.75 97 LEU A N 1
ATOM 797 C CA . LEU A 1 97 ? 8.814 -15.413 -26.700 1.00 77.75 97 LEU A CA 1
ATOM 798 C C . LEU A 1 97 ? 9.144 -16.348 -25.528 1.00 77.75 97 LEU A C 1
ATOM 800 O O . LEU A 1 97 ? 10.286 -16.773 -25.380 1.00 77.75 97 LEU A O 1
ATOM 804 N N . LEU A 1 98 ? 8.136 -16.753 -24.749 1.00 77.50 98 LEU A N 1
ATOM 805 C CA . LEU A 1 98 ? 8.295 -17.712 -23.654 1.00 77.50 98 LEU A CA 1
ATOM 806 C C . LEU A 1 98 ? 8.732 -19.101 -24.137 1.00 77.50 98 LEU A C 1
ATOM 808 O O . LEU A 1 98 ? 9.552 -19.729 -23.469 1.00 77.50 98 LEU A O 1
ATOM 812 N N . ARG A 1 99 ? 8.242 -19.564 -25.297 1.00 75.94 99 ARG A N 1
ATOM 813 C CA . ARG A 1 99 ? 8.736 -20.804 -25.926 1.00 75.94 99 ARG A CA 1
ATOM 814 C C . ARG A 1 99 ? 10.209 -20.673 -26.317 1.00 75.94 99 ARG A C 1
ATOM 816 O O . ARG A 1 99 ? 11.014 -21.497 -25.901 1.00 75.94 99 ARG A O 1
ATOM 823 N N . CYS A 1 100 ? 10.589 -19.582 -26.988 1.00 73.75 100 CYS A N 1
ATOM 824 C CA . CYS A 1 100 ? 11.986 -19.318 -27.362 1.00 73.75 100 CYS A CA 1
ATOM 825 C C . CYS A 1 100 ? 12.933 -19.251 -26.145 1.00 73.75 100 CYS A C 1
ATOM 827 O O . CYS A 1 100 ? 14.077 -19.697 -26.213 1.00 73.75 100 CYS A O 1
ATOM 829 N N . VAL A 1 101 ? 12.456 -18.727 -25.010 1.00 76.31 101 VAL A N 1
ATOM 830 C CA . VAL A 1 101 ? 13.206 -18.717 -23.744 1.00 76.31 101 VAL A CA 1
ATOM 831 C C . VAL A 1 101 ? 13.382 -20.130 -23.164 1.00 76.31 101 VAL A C 1
ATOM 833 O O . VAL A 1 101 ? 14.427 -20.403 -22.569 1.00 76.31 101 VAL A O 1
ATOM 836 N N . GLY A 1 102 ? 12.390 -21.013 -23.318 1.00 69.31 102 GLY A N 1
ATOM 837 C CA . GLY A 1 102 ? 12.426 -22.400 -22.836 1.00 69.31 102 GLY A CA 1
ATOM 838 C C . GLY A 1 102 ? 13.283 -23.344 -23.686 1.00 69.31 102 GLY A C 1
ATOM 839 O O . GLY A 1 102 ? 13.925 -24.236 -23.135 1.00 69.31 102 GLY A O 1
ATOM 840 N N . ASP A 1 103 ? 13.349 -23.101 -24.997 1.00 64.31 103 ASP A N 1
ATOM 841 C CA . ASP A 1 103 ? 13.894 -24.033 -25.992 1.00 64.31 103 ASP A CA 1
ATOM 842 C C . ASP A 1 103 ? 15.390 -23.844 -26.327 1.00 64.31 103 ASP A C 1
ATOM 844 O O . ASP A 1 103 ? 15.829 -24.433 -27.303 1.00 64.31 103 ASP A O 1
ATOM 848 N N . ILE A 1 104 ? 16.184 -23.109 -25.516 1.00 57.31 104 ILE A N 1
ATOM 849 C CA . ILE A 1 104 ? 17.683 -22.998 -25.511 1.00 57.31 104 ILE A CA 1
ATOM 850 C C . ILE A 1 104 ? 18.247 -21.575 -25.782 1.00 57.31 104 ILE A C 1
ATOM 852 O O . ILE A 1 104 ? 19.399 -21.301 -25.444 1.00 57.31 104 ILE A O 1
ATOM 856 N N . GLU A 1 105 ? 17.456 -20.594 -26.229 1.00 60.59 105 GLU A N 1
ATOM 857 C CA . GLU A 1 105 ? 17.944 -19.229 -26.552 1.00 60.59 105 GLU A CA 1
ATOM 858 C C . GLU A 1 105 ? 17.651 -18.174 -25.458 1.00 60.59 105 GLU A C 1
ATOM 860 O O . GLU A 1 105 ? 17.389 -16.997 -25.721 1.00 60.59 105 GLU A O 1
ATOM 865 N N . HIS A 1 106 ? 17.717 -18.584 -24.187 1.00 60.72 106 HIS A N 1
ATOM 866 C CA . HIS A 1 106 ? 17.271 -17.782 -23.040 1.00 60.72 106 HIS A CA 1
ATOM 867 C C . HIS A 1 106 ? 17.913 -16.381 -22.952 1.00 60.72 106 HIS A C 1
ATOM 869 O O . HIS A 1 106 ? 17.262 -15.441 -22.504 1.00 60.72 106 HIS A O 1
ATOM 875 N N . SER A 1 107 ? 19.187 -16.196 -23.310 1.00 63.84 107 SER A N 1
ATOM 876 C CA . SER A 1 107 ? 19.852 -14.884 -23.199 1.00 63.84 107 SER A CA 1
ATOM 877 C C . SER A 1 107 ? 19.427 -13.893 -24.285 1.00 63.84 107 SER A C 1
ATOM 879 O O . SER A 1 107 ? 19.342 -12.702 -23.996 1.00 63.84 107 SER A O 1
ATOM 881 N N . LEU A 1 108 ? 19.135 -14.381 -25.492 1.00 72.81 108 LEU A N 1
ATOM 882 C CA . LEU A 1 108 ? 18.765 -13.568 -26.653 1.00 72.81 108 LEU A CA 1
ATOM 883 C C . LEU A 1 108 ? 17.354 -12.999 -26.491 1.00 72.81 108 LEU A C 1
ATOM 885 O O . LEU A 1 108 ? 17.144 -11.797 -26.616 1.00 72.81 108 LEU A O 1
ATOM 889 N N . TRP A 1 109 ? 16.402 -13.850 -26.107 1.00 75.38 109 TRP A N 1
ATOM 890 C CA . TRP A 1 109 ? 14.988 -13.470 -26.061 1.00 75.38 109 TRP A CA 1
ATOM 891 C C . TRP A 1 109 ? 14.545 -12.878 -24.727 1.00 75.38 109 TRP A C 1
ATOM 893 O O . TRP A 1 109 ? 13.441 -12.345 -24.630 1.00 75.38 109 TRP A O 1
ATOM 903 N N . ARG A 1 110 ? 15.376 -12.933 -23.675 1.00 76.50 110 ARG A N 1
ATOM 904 C CA . ARG A 1 110 ? 14.987 -12.455 -22.337 1.00 76.50 110 ARG A CA 1
ATOM 905 C C . ARG A 1 110 ? 14.616 -10.975 -22.317 1.00 76.50 110 ARG A C 1
ATOM 907 O O . ARG A 1 110 ? 13.630 -10.634 -21.669 1.00 76.50 110 ARG A O 1
ATOM 914 N N . ALA A 1 111 ? 15.392 -10.115 -22.975 1.00 75.75 111 ALA A N 1
ATOM 915 C CA . ALA A 1 111 ? 15.138 -8.673 -22.976 1.00 75.75 111 ALA A CA 1
ATOM 916 C C . ALA A 1 111 ? 13.807 -8.343 -23.669 1.00 75.75 111 ALA A C 1
ATOM 918 O O . ALA A 1 111 ? 12.987 -7.608 -23.125 1.00 75.75 111 ALA A O 1
ATOM 919 N N . GLU A 1 112 ? 13.553 -8.969 -24.817 1.00 79.88 112 GLU A N 1
ATOM 920 C CA . GLU A 1 112 ? 12.301 -8.814 -25.560 1.00 79.88 112 GLU A CA 1
ATOM 921 C C . GLU A 1 112 ? 11.102 -9.396 -24.797 1.00 79.88 112 GLU A C 1
ATOM 923 O O . GLU A 1 112 ? 10.048 -8.769 -24.721 1.00 79.88 112 GLU A O 1
ATOM 928 N N . THR A 1 113 ? 11.273 -10.558 -24.155 1.00 80.25 113 THR A N 1
ATOM 929 C CA . THR A 1 113 ? 10.245 -11.178 -23.299 1.00 80.25 113 THR A CA 1
ATOM 930 C C . THR A 1 113 ? 9.887 -10.268 -22.127 1.00 80.25 113 THR A C 1
ATOM 932 O O . THR A 1 113 ? 8.712 -10.094 -21.805 1.00 80.25 113 THR A O 1
ATOM 935 N N . PHE A 1 114 ? 10.896 -9.668 -21.493 1.00 80.81 114 PHE A N 1
ATOM 936 C CA . PHE A 1 114 ? 10.706 -8.737 -20.387 1.00 80.81 114 PHE A CA 1
ATOM 937 C C . PHE A 1 114 ? 9.951 -7.482 -20.830 1.00 80.81 114 PHE A C 1
ATOM 939 O O . PHE A 1 114 ? 9.002 -7.073 -20.166 1.00 80.81 114 PHE A O 1
ATOM 946 N N . GLU A 1 115 ? 10.339 -6.893 -21.959 1.00 81.06 115 GLU A N 1
ATOM 947 C CA . GLU A 1 115 ? 9.687 -5.701 -22.499 1.00 81.06 115 GLU A CA 1
ATOM 948 C C . GLU A 1 115 ? 8.224 -5.977 -22.879 1.00 81.06 115 GLU A C 1
ATOM 950 O O . GLU A 1 115 ? 7.334 -5.195 -22.541 1.00 81.06 115 GLU A O 1
ATOM 955 N N . CYS A 1 116 ? 7.946 -7.139 -23.473 1.00 82.75 116 CYS A N 1
ATOM 956 C CA . CYS A 1 116 ? 6.587 -7.575 -23.782 1.00 82.75 116 CYS A CA 1
ATOM 957 C C . CYS A 1 116 ? 5.730 -7.750 -22.509 1.00 82.75 116 CYS A C 1
ATOM 959 O O . CYS A 1 116 ? 4.621 -7.217 -22.418 1.00 82.75 116 CYS A O 1
ATOM 961 N N . LEU A 1 117 ? 6.268 -8.409 -21.472 1.00 80.62 117 LEU A N 1
ATOM 962 C CA . LEU A 1 117 ? 5.615 -8.528 -20.159 1.00 80.62 117 LEU A CA 1
ATOM 963 C C . LEU A 1 117 ? 5.368 -7.163 -19.513 1.00 80.62 117 LEU A C 1
ATOM 965 O O . LEU A 1 117 ? 4.301 -6.938 -18.941 1.00 80.62 117 LEU A O 1
ATOM 969 N N . ARG A 1 118 ? 6.331 -6.241 -19.613 1.00 78.69 118 ARG A N 1
ATOM 970 C CA . ARG A 1 118 ? 6.213 -4.881 -19.083 1.00 78.69 118 ARG A CA 1
ATOM 971 C C . ARG A 1 118 ? 5.053 -4.134 -19.715 1.00 78.69 118 ARG A C 1
ATOM 973 O O . ARG A 1 118 ? 4.267 -3.528 -18.987 1.00 78.69 118 ARG A O 1
ATOM 980 N N . GLN A 1 119 ? 4.934 -4.177 -21.038 1.00 80.62 119 GLN A N 1
ATOM 981 C CA . GLN A 1 119 ? 3.854 -3.515 -21.767 1.00 80.62 119 GLN A CA 1
ATOM 982 C C . GLN A 1 119 ? 2.486 -4.074 -21.356 1.00 80.62 119 GLN A C 1
ATOM 984 O O . GLN A 1 119 ? 1.611 -3.306 -20.955 1.00 80.62 119 GLN A O 1
ATOM 989 N N . LEU A 1 120 ? 2.340 -5.404 -21.338 1.00 80.31 120 LEU A N 1
ATOM 990 C CA . LEU A 1 120 ? 1.097 -6.079 -20.948 1.00 80.31 120 LEU A CA 1
ATOM 991 C C . LEU A 1 120 ? 0.692 -5.768 -19.501 1.00 80.31 120 LEU A C 1
ATOM 993 O O . LEU A 1 120 ? -0.449 -5.393 -19.231 1.00 80.31 120 LEU A O 1
ATOM 997 N N . LEU A 1 121 ? 1.630 -5.865 -18.559 1.00 73.19 121 LEU A N 1
ATOM 998 C CA . LEU A 1 121 ? 1.374 -5.562 -17.152 1.00 73.19 121 LEU A CA 1
ATOM 999 C C . LEU A 1 121 ? 1.098 -4.070 -16.926 1.00 73.19 121 LEU A C 1
ATOM 1001 O O . LEU A 1 121 ? 0.258 -3.735 -16.094 1.00 73.19 121 LEU A O 1
ATOM 1005 N N . THR A 1 122 ? 1.759 -3.168 -17.660 1.00 70.75 122 THR A N 1
ATOM 1006 C CA . THR A 1 122 ? 1.504 -1.719 -17.561 1.00 70.75 122 THR A CA 1
ATOM 1007 C C . THR A 1 122 ? 0.085 -1.407 -18.010 1.00 70.75 122 THR A C 1
ATOM 1009 O O . THR A 1 122 ? -0.642 -0.716 -17.300 1.00 70.75 122 THR A O 1
ATOM 1012 N N . TYR A 1 123 ? -0.331 -1.985 -19.139 1.00 71.00 123 TYR A N 1
ATOM 1013 C CA . TYR A 1 123 ? -1.682 -1.839 -19.668 1.00 71.00 123 TYR A CA 1
ATOM 1014 C C . TYR A 1 123 ? -2.750 -2.348 -18.689 1.00 71.00 123 TYR A C 1
ATOM 1016 O O . TYR A 1 123 ? -3.779 -1.707 -18.492 1.00 71.00 123 TYR A O 1
ATOM 1024 N N . CYS A 1 124 ? -2.473 -3.453 -17.996 1.00 66.75 124 CYS A N 1
ATOM 1025 C CA . CYS A 1 124 ? -3.366 -4.008 -16.977 1.00 66.75 124 CYS A CA 1
ATOM 1026 C C . CYS A 1 124 ? -3.346 -3.246 -15.634 1.00 66.75 124 CYS A C 1
ATOM 1028 O O . CYS A 1 124 ? -4.029 -3.658 -14.696 1.00 66.75 124 CYS A O 1
ATOM 1030 N N . GLY A 1 125 ? -2.528 -2.194 -15.476 1.00 58.91 125 GLY A N 1
ATOM 1031 C CA . GLY A 1 125 ? -2.298 -1.539 -14.177 1.00 58.91 125 GLY A CA 1
ATOM 1032 C C . GLY A 1 125 ? -1.599 -2.440 -13.140 1.00 58.91 125 GLY A C 1
ATOM 1033 O O . GLY A 1 125 ? -1.634 -2.186 -11.931 1.00 58.91 125 GLY A O 1
ATOM 1034 N N . ALA A 1 126 ? -0.970 -3.516 -13.610 1.00 59.94 126 ALA A N 1
ATOM 1035 C CA . ALA A 1 126 ? -0.323 -4.565 -12.827 1.00 59.94 126 ALA A CA 1
ATOM 1036 C C . ALA A 1 126 ? 1.214 -4.479 -12.857 1.00 59.94 126 ALA A C 1
ATOM 1038 O O . ALA A 1 126 ? 1.892 -5.311 -12.249 1.00 59.94 126 ALA A O 1
ATOM 1039 N N . TRP A 1 127 ? 1.782 -3.486 -13.554 1.00 60.34 127 TRP A N 1
ATOM 1040 C CA . TRP A 1 127 ? 3.222 -3.255 -13.548 1.00 60.34 127 TRP A CA 1
ATOM 1041 C C . TRP A 1 127 ? 3.669 -2.605 -12.242 1.00 60.34 127 TRP A C 1
ATOM 1043 O O . TRP A 1 127 ? 3.362 -1.453 -11.942 1.00 60.34 127 TRP A O 1
ATOM 1053 N N . THR A 1 128 ? 4.462 -3.357 -11.495 1.00 53.53 128 THR A N 1
ATOM 1054 C CA . THR A 1 128 ? 5.288 -2.887 -10.386 1.00 53.53 128 THR A CA 1
ATOM 1055 C C . THR A 1 128 ? 6.700 -3.399 -10.649 1.00 53.53 128 THR A C 1
ATOM 1057 O O . THR A 1 128 ? 6.847 -4.422 -11.324 1.00 53.53 128 THR A O 1
ATOM 1060 N N . SER A 1 129 ? 7.735 -2.721 -10.143 1.00 49.94 129 SER A N 1
ATOM 1061 C CA . SER A 1 129 ? 9.139 -3.105 -10.383 1.00 49.94 129 SER A CA 1
ATOM 1062 C C . SER A 1 129 ? 9.365 -4.631 -10.290 1.00 49.94 129 SER A C 1
ATOM 1064 O O . SER A 1 129 ? 8.753 -5.300 -9.441 1.00 49.94 129 SER A O 1
ATOM 1066 N N . PRO A 1 130 ? 10.233 -5.208 -11.145 1.00 47.69 130 PRO A N 1
ATOM 1067 C CA . PRO A 1 130 ? 10.575 -6.634 -1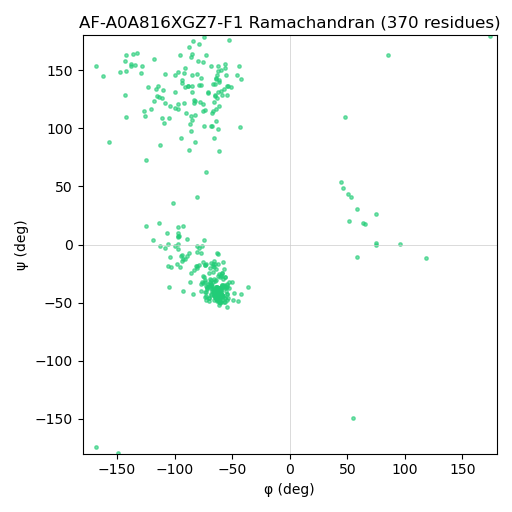1.104 1.00 47.69 130 PRO A CA 1
ATOM 1068 C C . PRO A 1 130 ? 11.147 -7.092 -9.751 1.00 47.69 130 PRO A C 1
ATOM 1070 O O . PRO A 1 130 ? 11.150 -8.286 -9.459 1.00 47.69 130 PRO A O 1
ATOM 1073 N N . LEU A 1 131 ? 11.561 -6.154 -8.893 1.00 42.91 131 LEU A N 1
ATOM 1074 C CA . LEU A 1 131 ? 12.043 -6.411 -7.536 1.00 42.91 131 LEU A CA 1
ATOM 1075 C C . LEU A 1 131 ? 10.933 -6.738 -6.521 1.00 42.91 131 LEU A C 1
ATOM 1077 O O . LEU A 1 131 ? 11.245 -7.273 -5.461 1.00 42.91 131 LEU A O 1
ATOM 1081 N N . VAL A 1 132 ? 9.658 -6.471 -6.832 1.00 46.59 132 VAL A N 1
ATOM 1082 C CA . VAL A 1 132 ? 8.509 -6.836 -5.977 1.00 46.59 132 VAL A CA 1
ATOM 1083 C C . VAL A 1 132 ? 8.270 -8.349 -6.084 1.00 46.59 132 VAL A C 1
ATOM 1085 O O . VAL A 1 132 ? 7.719 -8.830 -7.065 1.00 46.59 132 VAL A O 1
ATOM 1088 N N . ARG A 1 133 ? 8.684 -9.168 -5.122 1.00 41.00 133 ARG A N 1
ATOM 1089 C CA . ARG A 1 133 ? 8.678 -10.639 -5.271 1.00 41.00 133 ARG A CA 1
ATOM 1090 C C . ARG A 1 133 ? 7.306 -11.291 -5.129 1.00 41.00 133 ARG A C 1
ATOM 1092 O O . ARG A 1 133 ? 7.184 -12.481 -5.408 1.00 41.00 133 ARG A O 1
ATOM 1099 N N . PHE A 1 134 ? 6.275 -10.546 -4.743 1.00 39.56 134 PHE A N 1
ATOM 1100 C CA . PHE A 1 134 ? 4.920 -11.080 -4.642 1.00 39.56 134 PHE A CA 1
ATOM 1101 C C . PHE A 1 134 ? 4.053 -10.724 -5.851 1.00 39.56 134 PHE A C 1
ATOM 1103 O O . PHE A 1 134 ? 4.158 -9.620 -6.393 1.00 39.56 134 PHE A O 1
ATOM 1110 N N . PRO A 1 135 ? 3.145 -11.631 -6.251 1.00 37.38 135 PRO A N 1
ATOM 1111 C CA . PRO A 1 135 ? 2.118 -11.305 -7.209 1.00 37.38 135 PRO A CA 1
ATOM 1112 C C . PRO A 1 135 ? 1.222 -10.245 -6.575 1.00 37.38 135 PRO A C 1
ATOM 1114 O O . PRO A 1 135 ? 0.363 -10.542 -5.747 1.00 37.38 135 PRO A O 1
ATOM 1117 N N . CYS A 1 136 ? 1.345 -9.002 -7.022 1.00 39.84 136 CYS A N 1
ATOM 1118 C CA . CYS A 1 136 ? 0.163 -8.170 -7.165 1.00 39.84 136 CYS A CA 1
ATOM 1119 C C . CYS A 1 136 ? -0.634 -8.690 -8.375 1.00 39.84 136 CYS A C 1
ATOM 1121 O O . CYS A 1 136 ? -0.906 -7.972 -9.336 1.00 39.84 136 CYS A O 1
ATOM 1123 N N . GLY A 1 137 ? -1.092 -9.948 -8.273 1.00 35.25 137 GLY A N 1
ATOM 1124 C CA . GLY A 1 137 ? -2.428 -10.267 -8.754 1.00 35.25 137 GLY A CA 1
ATOM 1125 C C . GLY A 1 137 ? -3.405 -9.290 -8.098 1.00 35.25 137 GLY A C 1
ATOM 1126 O O . GLY A 1 137 ? -3.017 -8.471 -7.260 1.00 35.25 137 GLY A O 1
ATOM 1127 N N . ARG A 1 138 ? -4.684 -9.335 -8.442 1.00 37.25 138 ARG A N 1
ATOM 1128 C CA . ARG A 1 138 ? -5.681 -8.662 -7.610 1.00 37.25 138 ARG A CA 1
ATOM 1129 C C . ARG A 1 138 ? -5.662 -9.286 -6.210 1.00 37.25 138 ARG A C 1
ATOM 1131 O O . ARG A 1 138 ? -6.529 -10.078 -5.889 1.00 37.25 138 ARG A O 1
ATOM 1138 N N . LYS A 1 139 ? -4.715 -8.890 -5.359 1.00 43.03 139 LYS A N 1
ATOM 1139 C CA . LYS A 1 139 ? -5.056 -8.630 -3.987 1.00 43.03 139 LYS A CA 1
ATOM 1140 C C . LYS A 1 139 ? -5.974 -7.443 -4.082 1.00 43.03 139 LYS A C 1
ATOM 1142 O O . LYS A 1 139 ? -5.522 -6.299 -4.168 1.00 43.03 139 LYS A O 1
ATOM 1147 N N . LEU A 1 140 ? -7.271 -7.741 -4.175 1.00 47.72 140 LEU A N 1
ATOM 1148 C CA . LEU A 1 140 ? -8.260 -6.767 -3.770 1.00 47.72 140 LEU A CA 1
ATOM 1149 C C . LEU A 1 140 ? -7.767 -6.225 -2.424 1.00 47.72 140 LEU A C 1
ATOM 1151 O O . LEU A 1 140 ? -7.120 -6.977 -1.681 1.00 47.72 140 LEU A O 1
ATOM 1155 N N . PRO A 1 141 ? -7.992 -4.938 -2.126 1.00 48.78 141 PRO A N 1
ATOM 1156 C CA . PRO A 1 141 ? -7.584 -4.336 -0.864 1.00 48.78 141 PRO A CA 1
ATOM 1157 C C . PRO A 1 141 ? -7.736 -5.318 0.315 1.00 48.78 141 PRO A C 1
ATOM 1159 O O . PRO A 1 141 ? -6.839 -5.423 1.131 1.00 48.78 141 PRO A O 1
ATOM 1162 N N . PHE A 1 142 ? -8.778 -6.144 0.293 1.00 58.12 142 PHE A N 1
ATOM 1163 C CA . PHE A 1 142 ? -9.266 -7.069 1.311 1.00 58.12 142 PHE A CA 1
ATOM 1164 C C . PHE A 1 142 ? -8.535 -8.418 1.466 1.00 58.12 142 PHE A C 1
ATOM 1166 O O . PHE A 1 142 ? -8.852 -9.185 2.375 1.00 58.12 142 PHE A O 1
ATOM 1173 N N . ASP A 1 143 ? -7.537 -8.731 0.640 1.00 57.50 143 ASP A N 1
ATOM 1174 C CA . ASP A 1 143 ? -6.872 -10.047 0.643 1.00 57.50 143 ASP A CA 1
ATOM 1175 C C . ASP A 1 143 ? -5.950 -10.301 1.843 1.00 57.50 143 ASP A C 1
ATOM 1177 O O . ASP A 1 143 ? -5.578 -11.448 2.093 1.00 57.50 143 ASP A O 1
ATOM 1181 N N . LYS A 1 144 ? -5.542 -9.254 2.576 1.00 64.31 144 LYS A N 1
ATOM 1182 C CA . LYS A 1 144 ? -4.828 -9.415 3.857 1.00 64.31 144 LYS A CA 1
ATOM 1183 C C . LYS A 1 144 ? -5.697 -9.081 5.075 1.00 64.31 144 LYS A C 1
ATOM 1185 O O . LYS A 1 144 ? -5.154 -8.990 6.172 1.00 64.31 144 LYS A O 1
ATOM 1190 N N . ILE A 1 145 ? -7.011 -8.891 4.904 1.00 75.44 145 ILE A N 1
ATOM 1191 C CA . ILE A 1 145 ? -7.929 -8.863 6.047 1.00 75.44 145 ILE A CA 1
ATOM 1192 C C . ILE A 1 145 ? -8.080 -10.303 6.528 1.00 75.44 145 ILE A C 1
ATOM 1194 O O . ILE A 1 145 ? -8.564 -11.168 5.796 1.00 75.44 145 ILE A O 1
ATOM 1198 N N . ASN A 1 146 ? -7.635 -10.557 7.753 1.00 77.75 146 ASN A N 1
ATOM 1199 C CA . ASN A 1 146 ? -7.813 -11.846 8.398 1.00 77.75 146 ASN A CA 1
ATOM 1200 C C . ASN A 1 146 ? -9.300 -12.117 8.618 1.00 77.75 146 ASN A C 1
ATOM 1202 O O . ASN A 1 146 ? -10.057 -11.212 8.973 1.00 77.75 146 ASN A O 1
ATOM 1206 N N . HIS A 1 147 ? -9.699 -13.378 8.445 1.00 80.19 147 HIS A N 1
ATOM 1207 C CA . HIS A 1 147 ? -11.027 -13.800 8.863 1.00 80.19 147 HIS A CA 1
ATOM 1208 C C . HIS A 1 147 ? -11.160 -13.552 10.372 1.00 80.19 147 HIS A C 1
ATOM 1210 O O . HIS A 1 147 ? -10.248 -13.932 11.115 1.00 80.19 147 HIS A O 1
ATOM 1216 N N . PRO A 1 148 ? -12.255 -12.936 10.837 1.00 80.19 148 PRO A N 1
ATOM 1217 C CA . PRO A 1 148 ? -12.434 -12.708 12.259 1.00 80.19 148 PRO A CA 1
ATOM 1218 C C . PRO A 1 148 ? -12.486 -14.032 13.034 1.00 80.19 148 PRO A C 1
ATOM 1220 O O . PRO A 1 148 ? -13.048 -15.017 12.547 1.00 80.19 148 PRO A O 1
ATOM 1223 N N . SER A 1 149 ? -11.860 -14.079 14.213 1.00 73.12 149 SER A N 1
ATOM 1224 C CA . SER A 1 149 ? -11.639 -15.339 14.943 1.00 73.12 149 SER A CA 1
ATOM 1225 C C . SER A 1 149 ? -12.906 -15.987 15.525 1.00 73.12 149 SER A C 1
ATOM 1227 O O . SER A 1 149 ? -12.966 -17.214 15.579 1.00 73.12 149 SER A O 1
ATOM 1229 N N . ASP A 1 150 ? -13.914 -15.204 15.932 1.00 70.38 150 ASP A N 1
ATOM 1230 C CA . ASP A 1 150 ? -15.235 -15.680 16.387 1.00 70.38 150 ASP A CA 1
ATOM 1231 C C . ASP A 1 150 ? -16.268 -14.532 16.349 1.00 70.38 150 ASP A C 1
ATOM 1233 O O . ASP A 1 150 ? -15.937 -13.384 16.655 1.00 70.38 150 ASP A O 1
ATOM 1237 N N . VAL A 1 151 ? -17.527 -14.845 16.030 1.00 62.22 151 VAL A N 1
ATOM 1238 C CA . VAL A 1 151 ? -18.685 -13.936 16.158 1.00 62.22 151 VAL A CA 1
ATOM 1239 C C . VAL A 1 151 ? -18.930 -13.574 17.631 1.00 62.22 151 VAL A C 1
ATOM 1241 O O . VAL A 1 151 ? -19.350 -12.464 17.942 1.00 62.22 151 VAL A O 1
ATOM 1244 N N . ASN A 1 152 ? -18.609 -14.485 18.557 1.00 60.59 152 ASN A N 1
ATOM 1245 C CA . ASN A 1 152 ? -18.772 -14.302 20.004 1.00 60.59 152 ASN A CA 1
ATOM 1246 C C . ASN A 1 152 ? -17.490 -13.846 20.720 1.00 60.59 152 ASN A C 1
ATOM 1248 O O . ASN A 1 152 ? -17.390 -13.941 21.951 1.00 60.59 152 ASN A O 1
ATOM 1252 N N . SER A 1 153 ? -16.489 -13.369 19.975 1.00 68.75 153 SER A N 1
ATOM 1253 C CA . SER A 1 153 ? -15.253 -12.864 20.567 1.00 68.75 153 SER A CA 1
ATOM 1254 C C . SER A 1 153 ? -15.548 -11.729 21.551 1.00 68.75 153 SER A C 1
ATOM 1256 O O . SER A 1 153 ? -16.281 -10.787 21.259 1.00 68.75 153 SER A O 1
ATOM 1258 N N . LYS A 1 154 ? -14.926 -11.782 22.735 1.00 72.50 154 LYS A N 1
ATOM 1259 C CA . LYS A 1 154 ? -14.958 -10.657 23.686 1.00 72.50 154 LYS A CA 1
ATOM 1260 C C . LYS A 1 154 ? -14.175 -9.441 23.173 1.00 72.50 154 LYS A C 1
ATOM 1262 O O . LYS A 1 154 ? -14.311 -8.360 23.744 1.00 72.50 154 LYS A O 1
ATOM 1267 N N . LYS A 1 155 ? -13.327 -9.616 22.152 1.00 81.38 155 LYS A N 1
ATOM 1268 C CA . LYS A 1 155 ? -12.535 -8.541 21.549 1.00 81.38 155 LYS A CA 1
ATOM 1269 C C . LYS A 1 155 ? -13.322 -7.867 20.434 1.00 81.38 155 LYS A C 1
ATOM 1271 O O . LYS A 1 155 ? -13.916 -8.536 19.596 1.00 81.38 155 LYS A O 1
ATOM 1276 N N . LYS A 1 156 ? -13.273 -6.535 20.396 1.00 87.81 156 LYS A N 1
ATOM 1277 C CA . LYS A 1 156 ? -13.816 -5.764 19.272 1.00 87.81 156 LYS A CA 1
ATOM 1278 C C . LYS A 1 156 ? -12.920 -5.960 18.054 1.00 87.81 156 LYS A C 1
ATOM 1280 O O . LYS A 1 156 ? -11.706 -5.806 18.161 1.00 87.81 156 LYS A O 1
ATOM 1285 N N . GLN A 1 157 ? -13.503 -6.267 16.907 1.00 91.88 157 GLN A N 1
ATOM 1286 C CA . GLN A 1 157 ? -12.756 -6.431 15.664 1.00 91.88 157 GLN A CA 1
ATOM 1287 C C . GLN A 1 157 ? -12.553 -5.074 15.006 1.00 91.88 157 GLN A C 1
ATOM 1289 O O . GLN A 1 157 ? -13.474 -4.256 14.964 1.00 91.88 157 GLN A O 1
ATOM 1294 N N . ALA A 1 158 ? -11.345 -4.813 14.511 1.00 94.38 158 ALA A N 1
ATOM 1295 C CA . ALA A 1 158 ? -11.056 -3.552 13.855 1.00 94.38 158 ALA A CA 1
ATOM 1296 C C . ALA A 1 158 ? -10.128 -3.678 12.650 1.00 94.38 158 ALA A C 1
ATOM 1298 O O . ALA A 1 158 ? -9.226 -4.516 12.596 1.00 94.38 158 ALA A O 1
ATOM 1299 N N . ILE A 1 159 ? -10.337 -2.773 11.698 1.00 93.88 159 ILE A N 1
ATOM 1300 C CA . ILE A 1 159 ? -9.442 -2.528 10.571 1.00 93.88 159 ILE A CA 1
ATOM 1301 C C . ILE A 1 159 ? -8.900 -1.113 10.695 1.00 93.88 159 ILE A C 1
ATOM 1303 O O . ILE A 1 159 ? -9.634 -0.152 10.943 1.00 93.88 159 ILE A O 1
ATOM 1307 N N . LEU A 1 160 ? -7.592 -0.988 10.512 1.00 95.50 160 LEU A N 1
ATOM 1308 C CA . LEU A 1 160 ? -6.900 0.282 10.636 1.00 95.50 160 LEU A CA 1
ATOM 1309 C C . LEU A 1 160 ? -6.790 0.972 9.268 1.00 95.50 160 LEU A C 1
ATOM 1311 O O . LEU A 1 160 ? -6.552 0.331 8.243 1.00 95.50 160 LEU A O 1
ATOM 1315 N N . VAL A 1 161 ? -6.939 2.295 9.238 1.00 94.38 161 VAL A N 1
ATOM 1316 C CA . VAL A 1 161 ? -6.715 3.110 8.034 1.00 94.38 161 VAL A CA 1
ATOM 1317 C C . VAL A 1 161 ? -5.737 4.225 8.362 1.00 94.38 161 VAL A C 1
ATOM 1319 O O . VAL A 1 161 ? -6.037 5.123 9.144 1.00 94.38 161 VAL A O 1
ATOM 1322 N N . TYR A 1 162 ? -4.561 4.196 7.742 1.00 94.25 162 TYR A N 1
ATOM 1323 C CA . TYR A 1 162 ? -3.518 5.187 7.954 1.00 94.25 162 TYR A CA 1
ATOM 1324 C C . TYR A 1 162 ? -3.350 6.087 6.727 1.00 94.25 162 TYR A C 1
ATOM 1326 O O . TYR A 1 162 ? -2.780 5.699 5.703 1.00 94.25 162 TYR A O 1
ATOM 1334 N N . GLY A 1 163 ? -3.850 7.317 6.834 1.00 91.50 163 GLY A N 1
ATOM 1335 C CA . GLY A 1 163 ? -3.658 8.355 5.825 1.00 91.50 163 GLY A CA 1
ATOM 1336 C C . GLY A 1 163 ? -2.273 8.998 5.915 1.00 91.50 163 GLY A C 1
ATOM 1337 O O . GLY A 1 163 ? -1.792 9.341 6.994 1.00 91.50 163 GLY A O 1
ATOM 1338 N N . GLY A 1 164 ? -1.633 9.227 4.771 1.00 90.38 164 GLY A N 1
ATOM 1339 C CA . GLY A 1 164 ? -0.318 9.861 4.730 1.00 90.38 164 GLY A CA 1
ATOM 1340 C C . GLY A 1 164 ? 0.082 10.272 3.323 1.00 90.38 164 GLY A C 1
ATOM 1341 O O . GLY A 1 164 ? -0.360 9.689 2.345 1.00 90.38 164 GLY A O 1
ATOM 1342 N N . SER A 1 165 ? 0.932 11.292 3.190 1.00 91.00 165 SER A N 1
ATOM 1343 C CA . SER A 1 165 ? 1.427 11.710 1.869 1.00 91.00 165 SER A CA 1
ATOM 1344 C C . SER A 1 165 ? 2.288 10.632 1.197 1.00 91.00 165 SER A C 1
ATOM 1346 O O . SER A 1 165 ? 2.294 10.555 -0.031 1.00 91.00 165 SER A O 1
ATOM 1348 N N . PHE A 1 166 ? 3.013 9.835 1.999 1.00 93.81 166 PHE A N 1
ATOM 1349 C CA . PHE A 1 166 ? 3.919 8.767 1.554 1.00 93.81 166 PHE A CA 1
ATOM 1350 C C . PHE A 1 166 ? 4.834 9.216 0.403 1.00 93.81 166 PHE A C 1
ATOM 1352 O O . PHE A 1 166 ? 4.939 8.561 -0.630 1.00 93.81 166 PHE A O 1
ATOM 1359 N N . CYS A 1 167 ? 5.466 10.385 0.562 1.00 93.25 167 CYS A N 1
ATOM 1360 C CA . CYS A 1 167 ? 6.170 11.081 -0.517 1.00 93.25 167 CYS A CA 1
ATOM 1361 C C . CYS A 1 167 ? 7.639 11.401 -0.162 1.00 93.25 167 CYS A C 1
ATOM 1363 O O . CYS A 1 167 ? 7.964 12.571 0.087 1.00 93.25 167 CYS A O 1
ATOM 1365 N N . PRO A 1 168 ? 8.531 10.391 -0.134 1.00 93.25 168 PRO A N 1
ATOM 1366 C CA . PRO A 1 168 ? 8.237 8.956 -0.263 1.00 93.25 168 PRO A CA 1
ATOM 1367 C C . PRO A 1 168 ? 7.903 8.299 1.094 1.00 93.25 168 PRO A C 1
ATOM 1369 O O . PRO A 1 168 ? 8.024 8.936 2.149 1.00 93.25 168 PRO A O 1
ATOM 1372 N N . ILE A 1 169 ? 7.425 7.047 1.074 1.00 94.25 169 ILE A N 1
ATOM 1373 C CA . ILE A 1 169 ? 7.279 6.224 2.289 1.00 94.25 169 ILE A CA 1
ATOM 1374 C C . ILE A 1 169 ? 8.655 5.981 2.933 1.00 94.25 169 ILE A C 1
ATOM 1376 O O . ILE A 1 169 ? 9.668 5.929 2.244 1.00 94.25 169 ILE A O 1
ATOM 1380 N N . HIS A 1 170 ? 8.678 5.840 4.257 1.00 93.06 170 HIS A N 1
ATOM 1381 C CA . HIS A 1 170 ? 9.853 5.555 5.078 1.00 93.06 170 HIS A CA 1
ATOM 1382 C C . HIS A 1 170 ? 9.490 4.602 6.219 1.00 93.06 170 HIS A C 1
ATOM 1384 O O . HIS A 1 170 ? 8.313 4.484 6.573 1.00 93.06 170 HIS A O 1
ATOM 1390 N N . LEU A 1 171 ? 10.495 3.983 6.844 1.00 91.12 171 LEU A N 1
ATOM 1391 C CA . LEU A 1 171 ? 10.319 2.973 7.895 1.00 91.12 171 LEU A CA 1
ATOM 1392 C C . LEU A 1 171 ? 9.407 3.448 9.027 1.00 91.12 171 LEU A C 1
ATOM 1394 O O . LEU A 1 171 ? 8.571 2.686 9.490 1.00 91.12 171 LEU A O 1
ATOM 1398 N N . ASN A 1 172 ? 9.485 4.724 9.418 1.00 90.56 172 ASN A N 1
ATOM 1399 C CA . ASN A 1 172 ? 8.669 5.246 10.520 1.00 90.56 172 ASN A CA 1
ATOM 1400 C C . ASN A 1 172 ? 7.146 5.158 10.265 1.00 90.56 172 ASN A C 1
ATOM 1402 O O . ASN A 1 172 ? 6.388 5.039 11.215 1.00 90.56 172 ASN A O 1
ATOM 1406 N N . TYR A 1 173 ? 6.675 5.140 9.007 1.00 92.12 173 TYR A N 1
ATOM 1407 C CA . TYR A 1 173 ? 5.255 4.870 8.732 1.00 92.12 173 TYR A CA 1
ATOM 1408 C C . TYR A 1 173 ? 4.861 3.440 9.119 1.00 92.12 173 TYR A C 1
ATOM 1410 O O . TYR A 1 173 ? 3.776 3.243 9.656 1.00 92.12 173 TYR A O 1
ATOM 1418 N N . LEU A 1 174 ? 5.743 2.469 8.859 1.00 90.94 174 LEU A N 1
ATOM 1419 C CA . LEU A 1 174 ? 5.530 1.059 9.183 1.00 90.94 174 LEU A CA 1
ATOM 1420 C C . LEU A 1 174 ? 5.588 0.840 10.698 1.00 90.94 174 LEU A C 1
ATOM 1422 O O . LEU A 1 174 ? 4.689 0.238 11.272 1.00 90.94 174 LEU A O 1
ATOM 1426 N N . VAL A 1 175 ? 6.585 1.419 11.371 1.00 91.00 175 VAL A N 1
ATOM 1427 C CA . VAL A 1 175 ? 6.704 1.213 12.819 1.00 91.00 175 VAL A CA 1
ATOM 1428 C C . VAL A 1 175 ? 5.576 1.904 13.594 1.00 91.00 175 VAL A C 1
ATOM 1430 O O . VAL A 1 175 ? 5.094 1.355 14.577 1.00 91.00 175 VAL A O 1
ATOM 1433 N N . VAL A 1 176 ? 5.087 3.060 13.131 1.00 91.00 176 VAL A N 1
ATOM 1434 C CA . VAL A 1 176 ? 3.936 3.738 13.755 1.00 91.00 176 VAL A CA 1
ATOM 1435 C C . VAL A 1 176 ? 2.655 2.912 13.634 1.00 91.00 176 VAL A C 1
ATOM 1437 O O . VAL A 1 176 ? 1.886 2.851 14.590 1.00 91.00 176 VAL A O 1
ATOM 1440 N N . ILE A 1 177 ? 2.410 2.273 12.487 1.00 92.25 177 ILE A N 1
ATOM 1441 C CA . ILE A 1 177 ? 1.206 1.453 12.309 1.00 92.25 177 ILE A CA 1
ATOM 1442 C C . ILE A 1 177 ? 1.284 0.148 13.110 1.00 92.25 177 ILE A C 1
ATOM 1444 O O . ILE A 1 177 ? 0.281 -0.247 13.699 1.00 92.25 177 ILE A O 1
ATOM 1448 N N . ASP A 1 178 ? 2.471 -0.462 13.217 1.00 92.19 178 ASP A N 1
ATOM 1449 C CA . ASP A 1 178 ? 2.724 -1.605 14.104 1.00 92.19 178 ASP A CA 1
ATOM 1450 C C . ASP A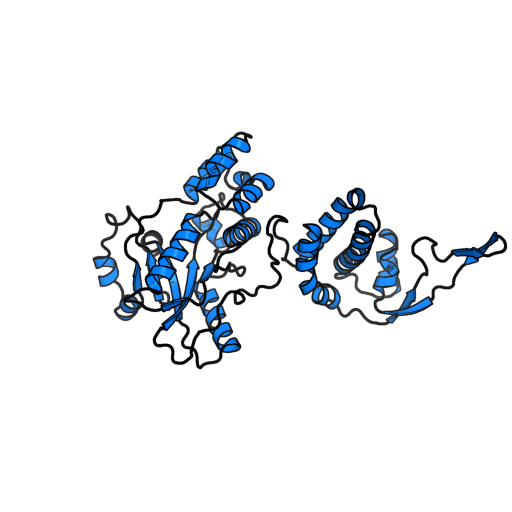 1 178 ? 2.518 -1.225 15.572 1.00 92.19 178 ASP A C 1
ATOM 1452 O O . ASP A 1 178 ? 1.823 -1.921 16.309 1.00 92.19 178 ASP A O 1
ATOM 1456 N N . PHE A 1 179 ? 3.064 -0.087 15.992 1.00 92.44 179 PHE A N 1
ATOM 1457 C CA . PHE A 1 179 ? 2.898 0.428 17.345 1.00 92.44 179 PHE A CA 1
ATOM 1458 C C . PHE A 1 179 ? 1.437 0.696 17.688 1.00 92.44 179 PHE A C 1
ATOM 1460 O O . PHE A 1 179 ? 0.969 0.280 18.748 1.00 92.44 179 PHE A O 1
ATOM 1467 N N . ALA A 1 180 ? 0.703 1.336 16.776 1.00 94.19 180 ALA A N 1
ATOM 1468 C CA . ALA A 1 180 ? -0.706 1.613 16.983 1.00 94.19 180 ALA A CA 1
ATOM 1469 C C . ALA A 1 180 ? -1.539 0.330 17.058 1.00 94.19 180 ALA A C 1
ATOM 1471 O O . ALA A 1 180 ? -2.376 0.202 17.949 1.00 94.19 180 ALA A O 1
ATOM 1472 N N . ALA A 1 181 ? -1.278 -0.637 16.174 1.00 94.19 181 ALA A N 1
ATOM 1473 C CA . ALA A 1 181 ? -1.935 -1.936 16.220 1.00 94.19 181 ALA A CA 1
ATOM 1474 C C . ALA A 1 181 ? -1.669 -2.646 17.556 1.00 94.19 181 ALA A C 1
ATOM 1476 O O . ALA A 1 181 ? -2.619 -3.018 18.237 1.00 94.19 181 ALA A O 1
ATOM 1477 N N . ASN A 1 182 ? -0.408 -2.726 17.989 1.00 93.38 182 ASN A N 1
ATOM 1478 C CA . ASN A 1 182 ? -0.035 -3.376 19.247 1.00 93.38 182 ASN A CA 1
ATOM 1479 C C . ASN A 1 182 ? -0.688 -2.705 20.469 1.00 93.38 182 ASN A C 1
ATOM 1481 O O . ASN A 1 182 ? -1.120 -3.389 21.400 1.00 93.38 182 ASN A O 1
ATOM 1485 N N . ALA A 1 183 ? -0.777 -1.371 20.478 1.00 93.75 183 ALA A N 1
ATOM 1486 C CA . ALA A 1 183 ? -1.431 -0.627 21.551 1.00 93.75 183 ALA A CA 1
ATOM 1487 C C . ALA A 1 183 ? -2.943 -0.901 21.604 1.00 93.75 183 ALA A C 1
ATOM 1489 O O . ALA A 1 183 ? -3.498 -1.087 22.685 1.00 93.75 183 ALA A O 1
ATOM 1490 N N . LEU A 1 184 ? -3.599 -0.979 20.442 1.00 94.44 184 LEU A N 1
ATOM 1491 C CA . LEU A 1 184 ? -5.022 -1.305 20.330 1.00 94.44 184 LEU A CA 1
ATOM 1492 C C . LEU A 1 184 ? -5.316 -2.773 20.676 1.00 94.44 184 LEU A C 1
ATOM 1494 O O . LEU A 1 184 ? -6.351 -3.060 21.274 1.00 94.44 184 LEU A O 1
ATOM 1498 N N . GLU A 1 185 ? -4.415 -3.699 20.338 1.00 93.38 185 GLU A N 1
ATOM 1499 C CA . GLU A 1 185 ? -4.529 -5.129 20.671 1.00 93.38 185 GLU A CA 1
ATOM 1500 C C . GLU A 1 185 ? -4.347 -5.395 22.178 1.00 93.38 185 GLU A C 1
ATOM 1502 O O . GLU A 1 185 ? -4.853 -6.392 22.707 1.00 93.38 185 GLU A O 1
ATOM 1507 N N . SER A 1 186 ? -3.653 -4.492 22.877 1.00 91.25 186 SER A N 1
ATOM 1508 C CA . SER A 1 186 ? -3.355 -4.572 24.309 1.00 91.25 186 SER A CA 1
ATOM 1509 C C . SER A 1 186 ? -4.482 -4.019 25.191 1.00 91.25 186 SER A C 1
ATOM 1511 O O . SER A 1 186 ? -5.371 -3.288 24.747 1.00 91.25 186 SER A O 1
ATOM 1513 N N . LEU A 1 187 ? -4.443 -4.350 26.486 1.00 85.12 187 LEU A N 1
ATOM 1514 C CA . LEU A 1 187 ? -5.306 -3.704 27.480 1.00 85.12 187 LEU A CA 1
ATOM 1515 C C . LEU A 1 187 ? -4.963 -2.205 27.592 1.00 85.12 187 LEU A C 1
ATOM 1517 O O . LEU A 1 187 ? -3.784 -1.856 27.539 1.00 85.12 187 LEU A O 1
ATOM 1521 N N . PRO A 1 188 ? -5.961 -1.321 27.790 1.00 88.44 188 PRO A N 1
ATOM 1522 C CA . PRO A 1 188 ? -7.373 -1.621 28.057 1.00 88.44 188 PRO A CA 1
ATOM 1523 C C . PRO A 1 188 ? -8.244 -1.804 26.799 1.00 88.44 188 PRO A C 1
ATOM 1525 O O . PRO A 1 188 ? -9.401 -2.194 26.926 1.00 88.44 188 PRO A O 1
ATOM 1528 N N . HIS A 1 189 ? -7.723 -1.541 25.599 1.00 89.25 189 HIS A N 1
ATOM 1529 C CA . HIS A 1 189 ? -8.523 -1.462 24.373 1.00 89.25 189 HIS A CA 1
ATOM 1530 C C . HIS A 1 189 ? -8.995 -2.829 23.857 1.00 89.25 189 HIS A C 1
ATOM 1532 O O . HIS A 1 189 ? -10.156 -2.969 23.479 1.00 89.25 189 HIS A O 1
ATOM 1538 N N . SER A 1 190 ? -8.127 -3.844 23.914 1.00 90.56 190 SER A N 1
ATOM 1539 C CA . SER A 1 190 ? -8.441 -5.248 23.602 1.00 90.56 190 SER A CA 1
ATOM 1540 C C . SER A 1 190 ? -9.095 -5.474 22.231 1.00 90.56 190 SER A C 1
ATOM 1542 O O . SER A 1 190 ? -10.018 -6.283 22.111 1.00 90.56 190 SER A O 1
ATOM 1544 N N . PHE A 1 191 ? -8.630 -4.778 21.194 1.00 92.88 191 PHE A N 1
ATOM 1545 C CA . PHE A 1 191 ? -9.070 -5.033 19.824 1.00 92.88 191 PHE A CA 1
ATOM 1546 C C . PHE A 1 191 ? -8.443 -6.311 19.246 1.00 92.88 191 PHE A C 1
ATOM 1548 O O . PHE A 1 191 ? -7.384 -6.779 19.668 1.00 92.88 191 PHE A O 1
ATOM 1555 N N . GLU A 1 192 ? -9.110 -6.873 18.247 1.00 92.62 192 GLU A N 1
ATOM 1556 C CA . GLU A 1 192 ? -8.554 -7.823 17.289 1.00 92.62 192 GLU A CA 1
ATOM 1557 C C . GLU A 1 192 ? -8.336 -7.078 15.969 1.00 92.62 192 GLU A C 1
ATOM 1559 O O . GLU A 1 192 ? -9.298 -6.693 15.301 1.00 92.62 192 GLU A O 1
ATOM 1564 N N . ILE A 1 193 ? -7.076 -6.831 15.604 1.00 93.25 193 ILE A N 1
ATOM 1565 C CA . ILE A 1 193 ? -6.759 -6.108 14.372 1.00 93.25 193 ILE A CA 1
ATOM 1566 C C . ILE A 1 193 ? -6.733 -7.088 13.204 1.00 93.25 193 ILE A C 1
ATOM 1568 O O . ILE A 1 193 ? -5.797 -7.871 13.037 1.00 93.25 193 ILE A O 1
ATOM 1572 N N . LEU A 1 194 ? -7.766 -7.009 12.368 1.00 88.94 194 LEU A N 1
ATOM 1573 C CA . LEU A 1 194 ? -7.935 -7.884 11.209 1.00 88.94 194 LEU A CA 1
ATOM 1574 C C . LEU A 1 194 ? -7.002 -7.500 10.057 1.00 88.94 194 LEU A C 1
ATOM 1576 O O . LEU A 1 194 ? -6.625 -8.348 9.255 1.00 88.94 194 LEU A O 1
ATOM 1580 N N . GLY A 1 195 ? -6.608 -6.229 9.975 1.00 89.19 195 GLY A N 1
ATOM 1581 C CA . GLY A 1 195 ? -5.699 -5.726 8.952 1.00 89.19 195 GLY A CA 1
ATOM 1582 C C . GLY A 1 195 ? -5.534 -4.211 9.015 1.00 89.19 195 GLY A C 1
ATOM 1583 O O . GLY A 1 195 ? -6.139 -3.531 9.848 1.00 89.19 195 GLY A O 1
ATOM 1584 N N . SER A 1 196 ? -4.708 -3.670 8.119 1.00 90.75 196 SER A N 1
ATOM 1585 C CA . SER A 1 196 ? -4.540 -2.223 7.982 1.00 90.75 196 SER A CA 1
ATOM 1586 C C . SER A 1 196 ? -4.257 -1.773 6.557 1.00 90.75 196 SER A C 1
ATOM 1588 O O . SER A 1 196 ? -3.559 -2.468 5.816 1.00 90.75 196 SER A O 1
ATOM 1590 N N . TYR A 1 197 ? -4.720 -0.571 6.217 1.00 91.00 197 TYR A N 1
ATOM 1591 C CA . TYR A 1 197 ? -4.487 0.092 4.940 1.00 91.00 197 TYR A CA 1
ATOM 1592 C C . TYR A 1 197 ? -3.673 1.369 5.080 1.00 91.00 197 TYR A C 1
ATOM 1594 O O . TYR A 1 197 ? -4.065 2.302 5.776 1.00 91.00 197 TYR A O 1
ATOM 1602 N N . LEU A 1 198 ? -2.605 1.472 4.297 1.00 92.88 198 LEU A N 1
ATOM 1603 C CA . LEU A 1 198 ? -1.994 2.745 3.945 1.00 92.88 198 LEU A CA 1
ATOM 1604 C C . LEU A 1 198 ? -2.838 3.405 2.849 1.00 92.88 198 LEU A C 1
ATOM 1606 O O . LEU A 1 198 ? -3.053 2.823 1.784 1.00 92.88 198 LEU A O 1
ATOM 1610 N N . CYS A 1 199 ? -3.320 4.619 3.106 1.00 92.19 199 CYS A N 1
ATOM 1611 C CA . CYS A 1 199 ? -4.219 5.356 2.219 1.00 92.19 199 CYS A CA 1
ATOM 1612 C C . CYS A 1 199 ? -3.515 6.593 1.631 1.00 92.19 199 CYS A C 1
ATOM 1614 O O . CYS A 1 199 ? -3.604 7.682 2.214 1.00 92.19 199 CYS A O 1
ATOM 1616 N N . PRO A 1 200 ? -2.765 6.456 0.517 1.00 91.19 200 PRO A N 1
ATOM 1617 C CA . PRO A 1 200 ? -2.145 7.599 -0.142 1.00 91.19 200 PRO A CA 1
ATOM 1618 C C . PRO A 1 200 ? -3.208 8.552 -0.716 1.00 91.19 200 PRO A C 1
ATOM 1620 O O . PRO A 1 200 ? -4.165 8.094 -1.338 1.00 91.19 200 PRO A O 1
ATOM 1623 N N . PRO A 1 201 ? -3.039 9.882 -0.587 1.00 89.31 201 PRO A N 1
ATOM 1624 C CA . PRO A 1 201 ? -3.902 10.846 -1.254 1.00 89.31 201 PRO A CA 1
ATOM 1625 C C . PRO A 1 201 ? -3.601 10.869 -2.754 1.00 89.31 201 PRO A C 1
ATOM 1627 O O . PRO A 1 201 ? -2.515 10.466 -3.181 1.00 89.31 201 PRO A O 1
ATOM 1630 N N . SER A 1 202 ? -4.521 11.419 -3.542 1.00 84.19 202 SER A N 1
ATOM 1631 C CA . SER A 1 202 ? -4.305 11.707 -4.961 1.00 84.19 202 SER A CA 1
ATOM 1632 C C . SER A 1 202 ? -3.175 12.722 -5.191 1.00 84.19 202 SER A C 1
ATOM 1634 O O . SER A 1 202 ? -2.929 13.607 -4.359 1.00 84.19 202 SER A O 1
ATOM 1636 N N . SER A 1 203 ? -2.535 12.670 -6.365 1.00 84.50 203 SER A N 1
ATOM 1637 C CA . SER A 1 203 ? -1.581 13.706 -6.792 1.00 84.50 203 SER A CA 1
ATOM 1638 C C . SER A 1 203 ? -2.176 15.117 -6.757 1.00 84.50 203 SER A C 1
ATOM 1640 O O . SER A 1 203 ? -1.480 16.067 -6.405 1.00 84.50 203 SER A O 1
ATOM 1642 N N . SER A 1 204 ? -3.469 15.278 -7.063 1.00 84.44 204 SER A N 1
ATOM 1643 C CA . SER A 1 204 ? -4.135 16.588 -7.037 1.00 84.44 204 SER A CA 1
ATOM 1644 C C . SER A 1 204 ? -4.172 17.206 -5.638 1.00 84.44 204 SER A C 1
ATOM 1646 O O . SER A 1 204 ? -3.959 18.409 -5.488 1.00 84.44 204 SER A O 1
ATOM 1648 N N . TRP A 1 205 ? -4.393 16.396 -4.601 1.00 85.50 205 TRP A N 1
ATOM 1649 C CA . TRP A 1 205 ? -4.304 16.851 -3.216 1.00 85.50 205 TRP A CA 1
ATOM 1650 C C . TRP A 1 205 ? -2.850 17.090 -2.803 1.00 85.50 205 TRP A C 1
ATOM 1652 O O . TRP A 1 205 ? -2.537 18.094 -2.162 1.00 85.50 205 TRP A O 1
ATOM 1662 N N . LEU A 1 206 ? -1.941 16.200 -3.210 1.00 86.50 206 LEU A N 1
ATOM 1663 C CA . LEU A 1 206 ? -0.533 16.282 -2.838 1.00 86.50 206 LEU A CA 1
ATOM 1664 C C . LEU A 1 206 ? 0.144 17.541 -3.399 1.00 86.50 206 LEU A C 1
ATOM 1666 O O . LEU A 1 206 ? 0.846 18.223 -2.655 1.00 86.50 206 LEU A O 1
ATOM 1670 N N . ARG A 1 207 ? -0.152 17.914 -4.650 1.00 85.31 207 ARG A N 1
ATOM 1671 C CA . ARG A 1 207 ? 0.306 19.169 -5.273 1.00 85.31 207 ARG A CA 1
ATOM 1672 C C . ARG A 1 207 ? -0.105 20.402 -4.474 1.00 85.31 207 ARG A C 1
ATOM 1674 O O . ARG A 1 207 ? 0.683 21.330 -4.345 1.00 85.31 207 ARG A O 1
ATOM 1681 N N . LYS A 1 208 ? -1.304 20.405 -3.880 1.00 85.19 208 LYS A N 1
ATOM 1682 C CA . LYS A 1 208 ? -1.748 21.507 -3.008 1.00 85.19 208 LYS A CA 1
ATOM 1683 C C . LYS A 1 208 ? -0.949 21.572 -1.706 1.00 85.19 208 LYS A C 1
ATOM 1685 O O . LYS A 1 208 ? -0.724 22.661 -1.196 1.00 85.19 208 LYS A O 1
ATOM 1690 N N . LYS A 1 209 ? -0.534 20.421 -1.162 1.00 83.62 209 LYS A N 1
ATOM 1691 C CA . LYS A 1 209 ? 0.172 20.344 0.126 1.00 83.62 209 LYS A CA 1
ATOM 1692 C C . LYS A 1 209 ? 1.679 20.593 0.021 1.00 83.62 209 LYS A C 1
ATOM 1694 O O . LYS A 1 209 ? 2.234 21.241 0.899 1.00 83.62 209 LYS A O 1
ATOM 1699 N N . ILE A 1 210 ? 2.351 20.027 -0.983 1.00 83.31 210 ILE A N 1
ATOM 1700 C CA . ILE A 1 210 ? 3.825 20.042 -1.092 1.00 83.31 210 ILE A CA 1
ATOM 1701 C C . ILE A 1 210 ? 4.346 20.613 -2.423 1.00 83.31 210 ILE A C 1
ATOM 1703 O O . ILE A 1 210 ? 5.528 20.456 -2.728 1.00 83.31 210 ILE A O 1
ATOM 1707 N N . ALA A 1 211 ? 3.489 21.313 -3.177 1.00 79.56 211 ALA A N 1
ATOM 1708 C CA . ALA A 1 211 ? 3.806 21.961 -4.453 1.00 79.56 211 ALA A CA 1
ATOM 1709 C C . ALA A 1 211 ? 4.406 20.987 -5.491 1.00 79.56 211 ALA A C 1
ATOM 1711 O O . ALA A 1 211 ? 4.060 19.804 -5.522 1.00 79.56 211 ALA A O 1
ATOM 1712 N N . GLU A 1 212 ? 5.274 21.483 -6.376 1.00 71.94 212 GLU A N 1
ATOM 1713 C CA . GLU A 1 212 ? 5.861 20.710 -7.479 1.00 71.94 212 GLU A CA 1
ATOM 1714 C C . GLU A 1 212 ? 6.801 19.589 -7.006 1.00 71.94 212 GLU A C 1
ATOM 1716 O O . GLU A 1 212 ? 6.983 18.618 -7.730 1.00 71.94 212 GLU A O 1
ATOM 1721 N N . LYS A 1 213 ? 7.267 19.619 -5.749 1.00 84.00 213 LYS A N 1
ATOM 1722 C CA . LYS A 1 213 ? 8.184 18.629 -5.144 1.00 84.00 213 LYS A CA 1
ATOM 1723 C C . LYS A 1 213 ? 7.482 17.349 -4.679 1.00 84.00 213 LYS A C 1
ATOM 1725 O O . LYS A 1 213 ? 7.741 16.841 -3.581 1.00 84.00 213 LYS A O 1
ATOM 1730 N N . HIS A 1 214 ? 6.544 16.863 -5.483 1.00 85.56 214 HIS A N 1
ATOM 1731 C CA . HIS A 1 214 ? 5.745 15.680 -5.199 1.00 85.56 214 HIS A CA 1
ATOM 1732 C C . HIS A 1 214 ? 6.149 14.515 -6.095 1.00 85.56 214 HIS A C 1
ATOM 1734 O O . HIS A 1 214 ? 6.483 14.676 -7.263 1.00 85.56 214 HIS A O 1
ATOM 1740 N N . LEU A 1 215 ? 6.055 13.316 -5.535 1.00 88.06 215 LEU A N 1
ATOM 1741 C CA . LEU A 1 215 ? 6.290 12.086 -6.265 1.00 88.06 215 LEU A CA 1
ATOM 1742 C C . LEU A 1 215 ? 4.991 11.660 -6.981 1.00 88.06 215 LEU A C 1
ATOM 1744 O O . LEU A 1 215 ? 3.943 11.617 -6.320 1.00 88.06 215 LEU A O 1
ATOM 1748 N N . PRO A 1 216 ? 5.031 11.325 -8.286 1.00 84.38 216 PRO A N 1
ATOM 1749 C CA . PRO A 1 216 ? 3.865 10.838 -9.018 1.00 84.38 216 PRO A CA 1
ATOM 1750 C C . PRO A 1 216 ? 3.220 9.599 -8.388 1.00 84.38 216 PRO A C 1
ATOM 1752 O O . PRO A 1 216 ? 3.877 8.810 -7.701 1.00 84.38 216 PRO A O 1
ATOM 1755 N N . ASP A 1 217 ? 1.929 9.411 -8.669 1.00 79.94 217 ASP A N 1
ATOM 1756 C CA . ASP A 1 217 ? 1.087 8.354 -8.091 1.00 79.94 217 ASP A CA 1
ATOM 1757 C C . ASP A 1 217 ? 1.688 6.953 -8.264 1.00 79.94 217 ASP A C 1
ATOM 1759 O O . ASP A 1 217 ? 1.801 6.227 -7.274 1.00 79.94 217 ASP A O 1
ATOM 1763 N N . GLY A 1 218 ? 2.166 6.617 -9.468 1.00 76.88 218 GLY A N 1
ATOM 1764 C CA . GLY A 1 218 ? 2.762 5.308 -9.758 1.00 76.88 218 GLY A CA 1
ATOM 1765 C C . GLY A 1 218 ? 4.052 5.028 -8.980 1.00 76.88 218 GLY A C 1
ATOM 1766 O O . GLY A 1 218 ? 4.238 3.932 -8.456 1.00 76.88 218 GLY A O 1
ATOM 1767 N N . HIS A 1 219 ? 4.929 6.024 -8.812 1.00 83.56 219 HIS A N 1
ATOM 1768 C CA . HIS A 1 219 ? 6.154 5.839 -8.028 1.00 83.56 219 HIS A CA 1
ATOM 1769 C C . HIS A 1 219 ? 5.868 5.734 -6.525 1.00 83.56 219 HIS A C 1
ATOM 1771 O O . HIS A 1 219 ? 6.495 4.920 -5.846 1.00 83.56 219 HIS A O 1
ATOM 1777 N N . ARG A 1 220 ? 4.915 6.516 -5.994 1.00 87.81 220 ARG A N 1
ATOM 1778 C CA . ARG A 1 220 ? 4.492 6.394 -4.587 1.00 87.81 220 ARG A CA 1
ATOM 1779 C C . ARG A 1 220 ? 3.888 5.029 -4.311 1.00 87.81 220 ARG A C 1
ATOM 1781 O O . ARG A 1 220 ? 4.214 4.417 -3.300 1.00 87.81 220 ARG A O 1
ATOM 1788 N N . GLU A 1 221 ? 3.034 4.557 -5.209 1.00 82.88 221 GLU A N 1
ATOM 1789 C CA . GLU A 1 221 ? 2.401 3.251 -5.091 1.00 82.88 221 GLU A CA 1
ATOM 1790 C C . GLU A 1 221 ? 3.423 2.115 -5.130 1.00 82.88 221 GLU A C 1
ATOM 1792 O O . GLU A 1 221 ? 3.414 1.269 -4.241 1.00 82.88 221 GLU A O 1
ATOM 1797 N N . ALA A 1 222 ? 4.356 2.133 -6.085 1.00 77.56 222 ALA A N 1
ATOM 1798 C CA . ALA A 1 222 ? 5.418 1.134 -6.160 1.00 77.56 222 ALA A CA 1
ATOM 1799 C C . ALA A 1 222 ? 6.238 1.073 -4.862 1.00 77.56 222 ALA A C 1
ATOM 1801 O O . ALA A 1 222 ? 6.452 -0.007 -4.317 1.00 77.56 222 ALA A O 1
ATOM 1802 N N . LEU A 1 223 ? 6.637 2.229 -4.320 1.00 86.06 223 LEU A N 1
ATOM 1803 C CA . LEU A 1 223 ? 7.362 2.297 -3.050 1.00 86.06 223 LEU A CA 1
ATOM 1804 C C . LEU A 1 223 ? 6.520 1.812 -1.865 1.00 86.06 223 LEU A C 1
ATOM 1806 O O . LEU A 1 223 ? 7.047 1.156 -0.973 1.00 86.06 223 LEU A O 1
ATOM 1810 N N . LEU A 1 224 ? 5.221 2.113 -1.838 1.00 87.75 224 LEU A N 1
ATOM 1811 C CA . LEU A 1 224 ? 4.302 1.612 -0.815 1.00 87.75 224 LEU A CA 1
ATOM 1812 C C . LEU A 1 224 ? 4.176 0.085 -0.869 1.00 87.75 224 LEU A C 1
ATOM 1814 O O . LEU A 1 224 ? 4.211 -0.569 0.173 1.00 87.75 224 LEU A O 1
ATOM 1818 N N . LEU A 1 225 ? 4.062 -0.487 -2.068 1.00 79.31 225 LEU A N 1
ATOM 1819 C CA . LEU A 1 225 ? 3.982 -1.934 -2.270 1.00 79.31 225 LEU A CA 1
ATOM 1820 C C . LEU A 1 225 ? 5.288 -2.629 -1.870 1.00 79.31 225 LEU A C 1
ATOM 1822 O O . LEU A 1 225 ? 5.242 -3.607 -1.132 1.00 79.31 225 LEU A O 1
ATOM 1826 N N . LEU A 1 226 ? 6.442 -2.081 -2.265 1.00 79.25 226 LEU A N 1
ATOM 1827 C CA . LEU A 1 226 ? 7.765 -2.562 -1.843 1.00 79.25 226 LEU A CA 1
ATOM 1828 C C . LEU A 1 226 ? 7.951 -2.471 -0.322 1.00 79.25 226 LEU A C 1
ATOM 1830 O O . LEU A 1 226 ? 8.512 -3.375 0.291 1.00 79.25 226 LEU A O 1
ATOM 1834 N N . ALA A 1 227 ? 7.470 -1.393 0.303 1.00 86.19 227 ALA A N 1
ATOM 1835 C CA . ALA A 1 227 ? 7.619 -1.178 1.740 1.00 86.19 227 ALA A CA 1
ATOM 1836 C C . ALA A 1 227 ? 6.700 -2.062 2.591 1.00 86.19 227 ALA A C 1
ATOM 1838 O O . ALA A 1 227 ? 7.016 -2.357 3.740 1.00 86.19 227 ALA A O 1
ATOM 1839 N N . THR A 1 228 ? 5.551 -2.455 2.048 1.00 81.56 228 THR A N 1
ATOM 1840 C CA . THR A 1 228 ? 4.582 -3.342 2.712 1.00 81.56 228 THR A CA 1
ATOM 1841 C C . THR A 1 228 ? 4.736 -4.802 2.283 1.00 81.56 228 THR A C 1
ATOM 1843 O O . THR A 1 228 ? 3.940 -5.673 2.655 1.00 81.56 228 THR A O 1
ATOM 1846 N N . GLU A 1 229 ? 5.778 -5.091 1.507 1.00 73.94 229 GLU A N 1
ATOM 1847 C CA . GLU A 1 229 ? 6.141 -6.439 1.120 1.00 73.94 229 GLU A CA 1
ATOM 1848 C C . GLU A 1 229 ? 6.525 -7.250 2.364 1.00 73.94 229 GLU A C 1
ATOM 1850 O O . GLU A 1 229 ? 7.349 -6.831 3.172 1.00 73.94 229 GLU A O 1
ATOM 1855 N N . GLY A 1 230 ? 5.880 -8.402 2.559 1.00 67.44 230 GLY A N 1
ATOM 1856 C CA . GLY A 1 230 ? 6.100 -9.245 3.739 1.00 67.44 230 GLY A CA 1
ATOM 1857 C C . GLY A 1 230 ? 5.474 -8.734 5.045 1.00 67.44 230 GLY A C 1
ATOM 1858 O O . GLY A 1 230 ? 5.570 -9.424 6.055 1.00 67.44 230 GLY A O 1
ATOM 1859 N N . THR A 1 231 ? 4.793 -7.583 5.048 1.00 76.75 231 THR A N 1
ATOM 1860 C CA . THR A 1 231 ? 4.045 -7.106 6.224 1.00 76.75 231 THR A CA 1
ATOM 1861 C C . THR A 1 231 ? 2.569 -7.507 6.145 1.00 76.75 231 THR A C 1
ATOM 1863 O O . THR A 1 231 ? 2.040 -7.810 5.066 1.00 76.75 231 THR A O 1
ATOM 1866 N N . ARG A 1 232 ? 1.858 -7.450 7.280 1.00 74.00 232 ARG A N 1
ATOM 1867 C CA . ARG A 1 232 ? 0.388 -7.585 7.318 1.00 74.00 232 ARG A CA 1
ATOM 1868 C C . ARG A 1 232 ? -0.350 -6.327 6.816 1.00 74.00 232 ARG A C 1
ATOM 1870 O O . ARG A 1 232 ? -1.575 -6.278 6.836 1.00 74.00 232 ARG A O 1
ATOM 1877 N N . TRP A 1 233 ? 0.382 -5.318 6.334 1.00 85.06 233 TRP A N 1
ATOM 1878 C CA . TRP A 1 233 ? -0.158 -4.033 5.885 1.00 85.06 233 TRP A CA 1
ATOM 1879 C C . TRP A 1 233 ? -0.467 -4.025 4.392 1.00 85.06 233 TRP A C 1
ATOM 1881 O O . TRP A 1 233 ? 0.175 -4.709 3.588 1.00 85.06 233 TRP A O 1
ATOM 1891 N N . MET A 1 234 ? -1.495 -3.266 4.034 1.00 84.38 234 MET A N 1
ATOM 1892 C CA . MET A 1 234 ? -2.058 -3.180 2.691 1.00 84.38 234 MET A CA 1
ATOM 1893 C C . MET A 1 234 ? -1.922 -1.757 2.164 1.00 84.38 234 MET A C 1
ATOM 1895 O O . MET A 1 234 ? -1.776 -0.804 2.929 1.00 84.38 234 MET A O 1
ATOM 1899 N N . VAL A 1 235 ? -1.988 -1.603 0.846 1.00 83.25 235 VAL A N 1
ATOM 1900 C CA . VAL A 1 235 ? -1.917 -0.301 0.180 1.00 83.25 235 VAL A CA 1
ATOM 1901 C C . VAL A 1 235 ? -3.221 -0.079 -0.565 1.00 83.25 235 VAL A C 1
ATOM 1903 O O . VAL A 1 235 ? -3.603 -0.883 -1.412 1.00 83.25 235 VAL A O 1
ATOM 1906 N N . SER A 1 236 ? -3.904 1.022 -0.266 1.00 83.69 236 SER A N 1
ATOM 1907 C CA . SER A 1 236 ? -5.049 1.459 -1.056 1.00 83.69 236 SER A CA 1
ATOM 1908 C C . SER A 1 236 ? -4.565 2.077 -2.366 1.00 83.69 236 SER A C 1
ATOM 1910 O O . SER A 1 236 ? -3.845 3.074 -2.361 1.00 83.69 236 SER A O 1
ATOM 1912 N N . ARG A 1 237 ? -5.002 1.500 -3.489 1.00 78.56 237 ARG A N 1
ATOM 1913 C CA . ARG A 1 237 ? -4.720 1.985 -4.856 1.00 78.56 237 ARG A CA 1
ATOM 1914 C C . ARG A 1 237 ? -5.857 2.849 -5.424 1.00 78.56 237 ARG A C 1
ATOM 1916 O O . ARG A 1 237 ? -5.868 3.197 -6.595 1.00 78.56 237 ARG A O 1
ATOM 1923 N N . SER A 1 238 ? -6.847 3.182 -4.592 1.00 71.25 238 SER A N 1
ATOM 1924 C CA . SER A 1 238 ? -8.023 3.968 -5.000 1.00 71.25 238 SER A CA 1
ATOM 1925 C C . SER A 1 238 ? -7.761 5.476 -5.051 1.00 71.25 238 SER A C 1
ATOM 1927 O O . SER A 1 238 ? -8.536 6.208 -5.662 1.00 71.25 238 SER A O 1
ATOM 1929 N N . TYR A 1 239 ? -6.714 5.951 -4.361 1.00 79.31 239 TYR A N 1
ATOM 1930 C CA . TYR A 1 239 ? -6.392 7.373 -4.173 1.00 79.31 239 TYR A CA 1
ATOM 1931 C C . TYR A 1 239 ? -7.564 8.233 -3.658 1.00 79.31 239 TYR A C 1
ATOM 1933 O O . TYR A 1 239 ? -7.562 9.460 -3.802 1.00 79.31 239 TYR A O 1
ATOM 1941 N N . CYS A 1 240 ? -8.573 7.596 -3.054 1.00 81.75 240 CYS A N 1
ATOM 1942 C CA . CYS A 1 240 ? -9.713 8.270 -2.453 1.00 81.75 240 CYS A CA 1
ATOM 1943 C C . CYS A 1 240 ? -9.392 8.739 -1.023 1.00 81.75 240 CYS A C 1
ATOM 1945 O O . CYS A 1 240 ? -8.300 8.513 -0.498 1.00 81.75 240 CYS A O 1
ATOM 1947 N N . SER A 1 241 ? -10.328 9.456 -0.396 1.00 87.00 241 SER A N 1
ATOM 1948 C CA . SER A 1 241 ? -10.166 9.856 1.002 1.00 87.00 241 SER A CA 1
ATOM 1949 C C . SER A 1 241 ? -10.239 8.639 1.935 1.00 87.00 241 SER A C 1
ATOM 1951 O O . SER A 1 241 ? -10.939 7.676 1.610 1.00 87.00 241 SER A O 1
ATOM 1953 N N . PRO A 1 242 ? -9.601 8.699 3.121 1.00 89.50 242 PRO A N 1
ATOM 1954 C CA . PRO A 1 242 ? -9.737 7.664 4.144 1.00 89.50 242 PRO A CA 1
ATOM 1955 C C . PRO A 1 242 ? -11.194 7.282 4.423 1.00 89.50 242 PRO A C 1
ATOM 1957 O O . PRO A 1 242 ? -11.493 6.099 4.461 1.00 89.50 242 PRO A O 1
ATOM 1960 N N . ASP A 1 243 ? -12.111 8.254 4.497 1.00 89.62 243 ASP A N 1
ATOM 1961 C CA . ASP A 1 243 ? -13.539 7.985 4.724 1.00 89.62 243 ASP A CA 1
ATOM 1962 C C . ASP A 1 243 ? -14.179 7.133 3.620 1.00 89.62 243 ASP A C 1
ATOM 1964 O O . ASP A 1 243 ? -14.895 6.179 3.912 1.00 89.62 243 ASP A O 1
ATOM 1968 N N . LYS A 1 244 ? -13.903 7.441 2.344 1.00 88.75 244 LYS A N 1
ATOM 1969 C CA . LYS A 1 244 ? -14.432 6.663 1.212 1.00 88.75 244 LYS A CA 1
ATOM 1970 C C . LYS A 1 244 ? -13.865 5.247 1.203 1.00 88.75 244 LYS A C 1
ATOM 1972 O O . LYS A 1 244 ? -14.592 4.297 0.931 1.00 88.75 244 LYS A O 1
ATOM 1977 N N . LEU A 1 245 ? -12.581 5.105 1.533 1.00 88.69 245 LEU A N 1
ATOM 1978 C CA . LEU A 1 245 ? -11.953 3.799 1.686 1.00 88.69 245 LEU A CA 1
ATOM 1979 C C . LEU A 1 245 ? -12.597 3.013 2.837 1.00 88.69 245 LEU A C 1
ATOM 1981 O O . LEU A 1 245 ? -12.887 1.836 2.676 1.00 88.69 245 LEU A O 1
ATOM 1985 N N . SER A 1 246 ? -12.854 3.657 3.976 1.00 91.88 246 SER A N 1
ATOM 1986 C CA . SER A 1 246 ? -13.506 3.035 5.131 1.00 91.88 246 SER A CA 1
ATOM 1987 C C . SER A 1 246 ? -14.908 2.520 4.809 1.00 91.88 246 SER A C 1
ATOM 1989 O O . SER A 1 246 ? -15.240 1.413 5.214 1.00 91.88 246 SER A O 1
ATOM 1991 N N . GLN A 1 247 ? -15.704 3.276 4.047 1.00 90.44 247 GLN A N 1
ATOM 1992 C CA . GLN A 1 247 ? -17.019 2.824 3.577 1.00 90.44 247 GLN A CA 1
ATOM 1993 C C . GLN A 1 247 ? -16.909 1.575 2.696 1.00 90.44 247 GLN A C 1
ATOM 1995 O O . GLN A 1 247 ? -17.631 0.609 2.918 1.00 90.44 247 GLN A O 1
ATOM 2000 N N . ALA A 1 248 ? -15.974 1.570 1.741 1.00 87.19 248 ALA A N 1
ATOM 2001 C CA . ALA A 1 248 ? -15.751 0.417 0.872 1.00 87.19 248 ALA A CA 1
ATOM 2002 C C . ALA A 1 248 ? -15.268 -0.822 1.647 1.00 87.19 248 ALA A C 1
ATOM 2004 O O . ALA A 1 248 ? -15.661 -1.935 1.323 1.00 87.19 248 ALA A O 1
ATOM 2005 N N . ILE A 1 249 ? -14.440 -0.633 2.682 1.00 87.06 249 ILE A N 1
ATOM 2006 C CA . ILE A 1 249 ? -13.988 -1.726 3.552 1.00 87.06 249 ILE A CA 1
ATOM 2007 C C . ILE A 1 249 ? -15.143 -2.334 4.337 1.00 87.06 249 ILE A C 1
ATOM 2009 O O . ILE A 1 249 ? -15.218 -3.555 4.408 1.00 87.06 249 ILE A O 1
ATOM 2013 N N . LEU A 1 250 ? -16.010 -1.508 4.925 1.00 89.56 250 LEU A N 1
ATOM 2014 C CA . LEU A 1 250 ? -17.163 -2.008 5.672 1.00 89.56 250 LEU A CA 1
ATOM 2015 C C . LEU A 1 250 ? -18.105 -2.800 4.766 1.00 89.56 250 LEU A C 1
ATOM 2017 O O . LEU A 1 250 ? -18.404 -3.940 5.092 1.00 89.56 250 LEU A O 1
ATOM 2021 N N . GLN A 1 251 ? -18.451 -2.251 3.595 1.00 87.25 251 GLN A N 1
ATOM 2022 C CA . GLN A 1 251 ? -19.304 -2.946 2.629 1.00 87.25 251 GLN A CA 1
ATOM 2023 C C . GLN A 1 251 ? -18.734 -4.315 2.241 1.00 87.25 251 GLN A C 1
ATOM 2025 O O . GLN A 1 251 ? -19.452 -5.305 2.253 1.00 87.25 251 GLN A O 1
ATOM 2030 N N . GLU A 1 252 ? -17.436 -4.396 1.942 1.00 83.75 252 GLU A N 1
ATOM 2031 C CA . GLU A 1 252 ? -16.826 -5.682 1.603 1.00 83.75 252 GLU A CA 1
ATOM 2032 C C . GLU A 1 252 ? -16.819 -6.651 2.795 1.00 83.75 252 GLU A C 1
ATOM 2034 O O . GLU A 1 252 ? -17.002 -7.855 2.628 1.00 83.75 252 GLU A O 1
ATOM 2039 N N . CYS A 1 253 ? -16.573 -6.154 4.010 1.00 85.44 253 CYS A N 1
ATOM 2040 C CA . CYS A 1 253 ? -16.615 -6.998 5.200 1.00 85.44 253 CYS A CA 1
ATOM 2041 C C . CYS A 1 253 ? -18.014 -7.592 5.401 1.00 85.44 253 CYS A C 1
ATOM 2043 O O . CYS A 1 253 ? -18.114 -8.785 5.692 1.00 85.44 253 CYS A O 1
ATOM 2045 N N . ASP A 1 254 ? -19.059 -6.795 5.179 1.00 86.44 254 ASP A N 1
ATOM 2046 C CA . ASP A 1 254 ? -20.450 -7.244 5.227 1.00 86.44 254 ASP A CA 1
ATOM 2047 C C . ASP A 1 254 ? -20.724 -8.291 4.135 1.00 86.44 254 ASP A C 1
ATOM 2049 O O . ASP A 1 254 ? -21.253 -9.363 4.431 1.00 86.44 254 ASP A O 1
ATOM 2053 N N . ASP A 1 255 ? -20.278 -8.044 2.899 1.00 82.50 255 ASP A N 1
ATOM 2054 C CA . ASP A 1 255 ? -20.458 -8.963 1.768 1.00 82.50 255 ASP A CA 1
ATOM 2055 C C . ASP A 1 255 ? -19.733 -10.307 1.981 1.00 82.50 255 ASP A C 1
ATOM 2057 O O . ASP A 1 255 ? -20.218 -11.365 1.569 1.00 82.50 255 ASP A O 1
ATOM 2061 N N . ARG A 1 256 ? -18.553 -10.283 2.616 1.00 81.06 256 ARG A N 1
ATOM 2062 C CA . ARG A 1 256 ? -17.663 -11.448 2.730 1.00 81.06 256 ARG A CA 1
ATOM 2063 C C . ARG A 1 256 ? -17.871 -12.262 4.000 1.00 81.06 256 ARG A C 1
ATOM 2065 O O . ARG A 1 256 ? -17.757 -13.487 3.958 1.00 81.06 256 ARG A O 1
ATOM 2072 N N . PHE A 1 257 ? -18.103 -11.598 5.128 1.00 82.69 257 PHE A N 1
ATOM 2073 C CA . PHE A 1 257 ? -18.225 -12.244 6.435 1.00 82.69 257 PHE A CA 1
ATOM 2074 C C . PHE A 1 257 ? -19.680 -12.301 6.922 1.00 82.69 257 PHE A C 1
ATOM 2076 O O . PHE A 1 257 ? -20.007 -13.138 7.764 1.00 82.69 257 PHE A O 1
ATOM 2083 N N . GLY A 1 258 ? -20.566 -11.477 6.360 1.00 80.81 258 GLY A N 1
ATOM 2084 C CA . GLY A 1 258 ? -21.963 -11.358 6.762 1.00 80.81 258 GLY A CA 1
ATOM 2085 C C . GLY A 1 258 ? -22.173 -10.389 7.928 1.00 80.81 258 GLY A C 1
ATOM 2086 O O . GLY A 1 258 ? -21.260 -10.082 8.692 1.00 80.81 258 GLY A O 1
ATOM 2087 N N . GLU A 1 259 ? -23.426 -9.969 8.112 1.00 77.69 259 GLU A N 1
ATOM 2088 C CA . GLU A 1 259 ? -23.856 -8.954 9.095 1.00 77.69 259 GLU A CA 1
ATOM 2089 C C . GLU A 1 259 ? -23.613 -9.337 10.572 1.00 77.69 259 GLU A C 1
ATOM 2091 O O . GLU A 1 259 ? -23.807 -8.528 11.478 1.00 77.69 259 GLU A O 1
ATOM 2096 N N . GLY A 1 260 ? -23.209 -10.582 10.848 1.00 73.94 260 GLY A N 1
ATOM 2097 C CA . GLY A 1 260 ? -22.953 -11.069 12.205 1.00 73.94 260 GLY A CA 1
ATOM 2098 C C . GLY A 1 260 ? -21.661 -10.536 12.833 1.00 73.94 260 GLY A C 1
ATOM 2099 O O . GLY A 1 260 ? -21.511 -10.607 14.052 1.00 73.94 260 GLY A O 1
ATOM 2100 N N . PHE A 1 261 ? -20.728 -10.007 12.036 1.00 80.50 261 PHE A N 1
ATOM 2101 C CA . PHE A 1 261 ? -19.442 -9.514 12.530 1.00 80.50 261 PHE A CA 1
ATOM 2102 C C . PHE A 1 261 ? -19.468 -8.000 12.751 1.00 80.50 261 PHE A C 1
ATOM 2104 O O . PHE A 1 261 ? -19.664 -7.216 11.829 1.00 80.50 261 PHE A O 1
ATOM 2111 N N . ASN A 1 262 ? -19.208 -7.567 13.986 1.00 84.12 262 ASN A N 1
ATOM 2112 C CA . ASN A 1 262 ? -19.128 -6.147 14.327 1.00 84.12 262 ASN A CA 1
ATOM 2113 C C . ASN A 1 262 ? -17.703 -5.612 14.104 1.00 84.12 262 ASN A C 1
ATOM 2115 O O . ASN A 1 262 ? -16.901 -5.525 15.041 1.00 84.12 262 ASN A O 1
ATOM 2119 N N . ILE A 1 263 ? -17.385 -5.284 12.850 1.00 90.56 263 ILE A N 1
ATOM 2120 C CA . ILE A 1 263 ? -16.073 -4.768 12.444 1.00 90.56 263 ILE A CA 1
ATOM 2121 C C . ILE A 1 263 ? -16.078 -3.238 12.486 1.00 90.56 263 ILE A C 1
ATOM 2123 O O . ILE A 1 263 ? -16.847 -2.569 11.805 1.00 90.56 263 ILE A O 1
ATOM 2127 N N . SER A 1 264 ? -15.174 -2.664 13.278 1.00 92.44 264 SER A N 1
ATOM 2128 C CA . SER A 1 264 ? -14.986 -1.215 13.381 1.00 92.44 264 SER A CA 1
ATOM 2129 C C . SER A 1 264 ? -13.842 -0.723 12.496 1.00 92.44 264 SER A C 1
ATOM 2131 O O . SER A 1 264 ? -12.829 -1.400 12.324 1.00 92.44 264 SER A O 1
ATOM 2133 N N . ILE A 1 265 ? -13.948 0.505 11.987 1.00 94.62 265 ILE A N 1
ATOM 2134 C CA . ILE A 1 265 ? -12.819 1.181 11.342 1.00 94.62 265 ILE A CA 1
ATOM 2135 C C . ILE A 1 265 ? -12.182 2.169 12.316 1.00 94.62 265 ILE A C 1
ATOM 2137 O O . ILE A 1 265 ? -12.876 2.991 12.918 1.00 94.62 265 ILE A O 1
ATOM 2141 N N . ILE A 1 266 ? -10.855 2.112 12.430 1.00 95.81 266 ILE A N 1
ATOM 2142 C CA . ILE A 1 266 ? -10.065 3.044 13.236 1.00 95.81 266 ILE A CA 1
ATOM 2143 C C . ILE A 1 266 ? -9.064 3.753 12.324 1.00 95.81 266 ILE A C 1
ATOM 2145 O O . ILE A 1 266 ? -8.180 3.135 11.728 1.00 95.81 266 ILE A O 1
ATOM 2149 N N . HIS A 1 267 ? -9.190 5.068 12.200 1.00 95.38 267 HIS A N 1
ATOM 2150 C CA . HIS A 1 267 ? -8.211 5.894 11.501 1.00 95.38 267 HIS A CA 1
ATOM 2151 C C . HIS A 1 267 ? -6.990 6.107 12.385 1.00 95.38 267 HIS A C 1
ATOM 2153 O O . HIS A 1 267 ? -7.125 6.280 13.590 1.00 95.38 267 HIS A O 1
ATOM 2159 N N . ILE A 1 268 ? -5.800 6.127 11.795 1.00 94.25 268 ILE A N 1
ATOM 2160 C CA . ILE A 1 268 ? -4.553 6.425 12.504 1.00 94.25 268 ILE A CA 1
ATOM 2161 C C . ILE A 1 268 ? -4.040 7.784 12.050 1.00 94.25 268 ILE A C 1
ATOM 2163 O O . ILE A 1 268 ? -3.928 8.048 10.848 1.00 94.25 268 ILE A O 1
ATOM 2167 N N . CYS A 1 269 ? -3.653 8.629 13.001 1.00 90.75 269 CYS A N 1
ATOM 2168 C CA . CYS A 1 269 ? -2.907 9.844 12.710 1.00 90.75 269 CYS A CA 1
ATOM 2169 C C . CYS A 1 269 ? -1.854 10.138 13.785 1.00 90.75 269 CYS A C 1
ATOM 2171 O O . CYS A 1 269 ? -1.945 9.668 14.915 1.00 90.75 269 CYS A O 1
ATOM 2173 N N . GLY A 1 270 ? -0.839 10.927 13.429 1.00 88.62 270 GLY A N 1
ATOM 2174 C CA . GLY A 1 270 ? 0.017 11.564 14.432 1.00 88.62 270 GLY A CA 1
ATOM 2175 C C . GLY A 1 270 ? -0.666 12.806 15.002 1.00 88.62 270 GLY A C 1
ATOM 2176 O O . GLY A 1 270 ? -1.522 13.395 14.334 1.00 88.62 270 GLY A O 1
ATOM 2177 N N . ILE A 1 271 ? -0.266 13.233 16.199 1.00 84.56 271 ILE A N 1
ATOM 2178 C CA . ILE A 1 271 ? -0.730 14.494 16.803 1.00 84.56 271 ILE A CA 1
ATOM 2179 C C . ILE A 1 271 ? -0.501 15.708 15.877 1.00 84.56 271 ILE A C 1
ATOM 2181 O O . ILE A 1 271 ? -1.356 16.586 15.763 1.00 84.56 271 ILE A O 1
ATOM 2185 N N . ASP A 1 272 ? 0.585 15.687 15.097 1.00 82.38 272 ASP A N 1
ATOM 2186 C CA . ASP A 1 272 ? 0.929 16.707 14.104 1.00 82.38 272 ASP A CA 1
ATOM 2187 C C . ASP A 1 272 ? -0.129 16.869 13.001 1.00 82.38 272 ASP A C 1
ATOM 2189 O O . ASP A 1 272 ? -0.298 17.948 12.431 1.00 82.38 272 ASP A O 1
ATOM 2193 N N . ALA A 1 273 ? -0.878 15.811 12.689 1.00 82.50 273 ALA A N 1
ATOM 2194 C CA . ALA A 1 273 ? -1.941 15.879 11.693 1.00 82.50 273 ALA A CA 1
ATOM 2195 C C . ALA A 1 273 ? -3.170 16.642 12.209 1.00 82.50 273 ALA A C 1
ATOM 2197 O O . ALA A 1 273 ? -3.837 17.308 11.416 1.00 82.50 273 ALA A O 1
ATOM 2198 N N . ILE A 1 274 ? -3.450 16.563 13.513 1.00 80.62 274 ILE A N 1
ATOM 2199 C CA . ILE A 1 274 ? -4.581 17.248 14.151 1.00 80.62 274 ILE A CA 1
ATOM 2200 C C . ILE A 1 274 ? -4.304 18.749 14.228 1.00 80.62 274 ILE A C 1
ATOM 2202 O O . ILE A 1 274 ? -5.167 19.537 13.847 1.00 80.62 274 ILE A O 1
ATOM 2206 N N . GLU A 1 275 ? -3.088 19.135 14.628 1.00 75.75 275 GLU A N 1
ATOM 2207 C CA . GLU A 1 275 ? -2.646 20.539 14.671 1.00 75.75 275 GLU A CA 1
ATOM 2208 C C . GLU A 1 275 ? -2.825 21.222 13.304 1.00 75.75 275 GLU A C 1
ATOM 2210 O O . GLU A 1 275 ? -3.334 22.336 13.204 1.00 75.75 275 GLU A O 1
ATOM 2215 N N . ASN A 1 276 ? -2.472 20.516 12.227 1.00 74.25 276 ASN A N 1
ATOM 2216 C CA . ASN A 1 276 ? -2.554 21.044 10.866 1.00 74.25 276 ASN A CA 1
ATOM 2217 C C . ASN A 1 276 ? -3.959 20.965 10.244 1.00 74.25 276 ASN A C 1
ATOM 2219 O O . ASN A 1 276 ? -4.213 21.611 9.225 1.00 74.25 276 ASN A O 1
ATOM 2223 N N . ASN A 1 277 ? -4.855 20.132 10.781 1.00 75.44 277 ASN A N 1
ATOM 2224 C CA . ASN A 1 277 ? -6.185 19.926 10.220 1.00 75.44 277 ASN A CA 1
ATOM 2225 C C . ASN A 1 277 ? -7.175 19.397 11.266 1.00 75.44 277 ASN A C 1
ATOM 2227 O O . ASN A 1 277 ? -7.443 18.196 11.351 1.00 75.44 277 ASN A O 1
ATOM 2231 N N . THR A 1 278 ? -7.820 20.314 11.984 1.00 73.94 278 THR A N 1
ATOM 2232 C CA . THR A 1 278 ? -8.839 19.983 12.991 1.00 73.94 278 THR A CA 1
ATOM 2233 C C . THR A 1 278 ? -10.067 19.270 12.416 1.00 73.94 278 THR A C 1
ATOM 2235 O O . THR A 1 278 ? -10.780 18.605 13.163 1.00 73.94 278 THR A O 1
ATOM 2238 N N . ARG A 1 279 ? -10.295 19.296 11.090 1.00 77.12 279 ARG A N 1
ATOM 2239 C CA . ARG A 1 279 ? -11.378 18.524 10.441 1.00 77.12 279 ARG A CA 1
ATOM 2240 C C . ARG A 1 279 ? -11.191 17.010 10.556 1.00 77.12 279 ARG A C 1
ATOM 2242 O O . ARG A 1 279 ? -12.145 16.268 10.365 1.00 77.12 279 ARG A O 1
ATOM 2249 N N . ILE A 1 280 ? -9.989 16.531 10.878 1.00 75.00 280 ILE A N 1
ATOM 2250 C CA . ILE A 1 280 ? -9.763 15.108 11.181 1.00 75.00 280 ILE A CA 1
ATOM 2251 C C . ILE A 1 280 ? -10.570 14.665 12.417 1.00 75.00 280 ILE A C 1
ATOM 2253 O O . ILE A 1 280 ? -10.989 13.512 12.497 1.00 75.00 280 ILE A O 1
ATOM 2257 N N . LEU A 1 281 ? -10.872 15.586 13.340 1.00 74.06 281 LEU A N 1
ATOM 2258 C CA . LEU A 1 281 ? -11.675 15.309 14.535 1.00 74.06 281 LEU A CA 1
ATOM 2259 C C . LEU A 1 281 ? -13.172 15.122 14.228 1.00 74.06 281 LEU A C 1
ATOM 2261 O O . LEU A 1 281 ? -13.898 14.571 15.052 1.00 74.06 281 LEU A O 1
ATOM 2265 N N . SER A 1 282 ? -13.642 15.566 13.055 1.00 69.19 282 SER A N 1
ATOM 2266 C CA . SER A 1 282 ? -15.040 15.429 12.623 1.00 69.19 282 SER A CA 1
ATOM 2267 C C . SER A 1 282 ? -15.297 14.213 11.729 1.00 69.19 282 SER A C 1
ATOM 2269 O O . SER A 1 282 ? -16.383 14.100 11.165 1.00 69.19 282 SER A O 1
ATOM 2271 N N . THR A 1 283 ? -14.315 13.325 11.545 1.00 72.00 283 THR A N 1
ATOM 2272 C CA . THR A 1 283 ? -14.545 12.030 10.876 1.00 72.00 283 THR A CA 1
ATOM 2273 C C . THR A 1 283 ? -15.580 11.238 11.666 1.00 72.00 283 THR A C 1
ATOM 2275 O O . THR A 1 283 ? -15.653 11.421 12.875 1.00 72.00 283 THR A O 1
ATOM 2278 N N . GLN A 1 284 ? -16.378 10.374 11.028 1.00 82.94 284 GLN A N 1
ATOM 2279 C CA . GLN A 1 284 ? -17.373 9.530 11.719 1.00 82.94 284 GLN A CA 1
ATOM 2280 C C . GLN A 1 284 ? -16.752 8.301 12.408 1.00 82.94 284 GLN A C 1
ATOM 2282 O O . GLN A 1 284 ? -17.350 7.724 13.313 1.00 82.94 284 GLN A O 1
ATOM 2287 N N . TYR A 1 285 ? -15.532 7.939 12.015 1.00 90.12 285 TYR A N 1
ATOM 2288 C CA . TYR A 1 285 ? -14.803 6.770 12.501 1.00 90.12 285 TYR A CA 1
ATOM 2289 C C . TYR A 1 285 ? -14.030 7.058 13.791 1.00 90.12 285 TYR A C 1
ATOM 2291 O O . TYR A 1 285 ? -13.759 8.213 14.124 1.00 90.12 285 TYR A O 1
ATOM 2299 N N . SER A 1 286 ? -13.658 6.000 14.516 1.00 92.50 286 SER A N 1
ATOM 2300 C CA . SER A 1 286 ? -12.719 6.123 15.633 1.00 92.50 286 SER A CA 1
ATOM 2301 C C . SER A 1 286 ? -11.362 6.606 15.131 1.00 92.50 286 SER A C 1
ATOM 2303 O O . SER A 1 286 ? -10.938 6.245 14.034 1.00 92.50 286 SER A O 1
ATOM 2305 N N . LEU A 1 287 ? -10.660 7.394 15.940 1.00 92.50 287 LEU A N 1
ATOM 2306 C CA . LEU A 1 287 ? -9.370 7.974 15.586 1.00 92.50 287 LEU A CA 1
ATOM 2307 C C . LEU A 1 287 ? -8.331 7.631 16.653 1.00 92.50 287 LEU A C 1
ATOM 2309 O O . LEU A 1 287 ? -8.372 8.143 17.769 1.00 92.50 287 LEU A O 1
ATOM 2313 N N . ALA A 1 288 ? -7.387 6.776 16.282 1.00 93.38 288 ALA A N 1
ATOM 2314 C CA . ALA A 1 288 ? -6.197 6.462 17.046 1.00 93.38 288 ALA A CA 1
ATOM 2315 C C . ALA A 1 288 ? -5.122 7.531 16.807 1.00 93.38 288 ALA A C 1
ATOM 2317 O O . ALA A 1 288 ? -4.560 7.644 15.712 1.00 93.38 288 ALA A O 1
ATOM 2318 N N . VAL A 1 289 ? -4.838 8.318 17.842 1.00 90.81 289 VAL A N 1
ATOM 2319 C CA . VAL A 1 289 ? -3.856 9.401 17.799 1.00 90.81 289 VAL A CA 1
ATOM 2320 C C . VAL A 1 289 ? -2.561 8.920 18.431 1.00 90.81 289 VAL A C 1
ATOM 2322 O O . VAL A 1 289 ? -2.522 8.592 19.615 1.00 90.81 289 VAL A O 1
ATOM 2325 N N . VAL A 1 290 ? -1.503 8.879 17.626 1.00 90.12 290 VAL A N 1
ATOM 2326 C CA . VAL A 1 290 ? -0.155 8.544 18.081 1.00 90.12 290 VAL A CA 1
ATOM 2327 C C . VAL A 1 290 ? 0.547 9.825 18.500 1.00 90.12 290 VAL A C 1
ATOM 2329 O O . VAL A 1 290 ? 0.836 10.698 17.671 1.00 90.12 290 VAL A O 1
ATOM 2332 N N . ASP A 1 291 ? 0.818 9.915 19.793 1.00 84.88 291 ASP A N 1
ATOM 2333 C CA . ASP A 1 291 ? 1.551 11.018 20.387 1.00 84.88 291 ASP A CA 1
ATOM 2334 C C . ASP A 1 291 ? 3.031 10.963 19.990 1.00 84.88 291 ASP A C 1
ATOM 2336 O O . ASP A 1 291 ? 3.654 9.903 20.061 1.00 84.88 291 ASP A O 1
ATOM 2340 N N . ARG A 1 292 ? 3.590 12.080 19.516 1.00 80.00 292 ARG A N 1
ATOM 2341 C CA . ARG A 1 292 ? 4.957 12.156 18.978 1.00 80.00 292 ARG A CA 1
ATOM 2342 C C . ARG A 1 292 ? 5.770 13.198 19.748 1.00 80.00 292 ARG A C 1
ATOM 2344 O O . ARG A 1 292 ? 5.296 14.325 19.900 1.00 80.00 292 ARG A O 1
ATOM 2351 N N . PRO A 1 293 ? 7.023 12.888 20.130 1.00 75.94 293 PRO A N 1
ATOM 2352 C CA . PRO A 1 293 ? 7.868 13.820 20.865 1.00 75.94 293 PRO A CA 1
ATOM 2353 C C . PRO A 1 293 ? 8.020 15.166 20.148 1.00 75.94 293 PRO A C 1
ATOM 2355 O O . PRO A 1 293 ? 8.264 15.221 18.941 1.00 75.94 293 PRO A O 1
ATOM 2358 N N . GLY A 1 294 ? 7.924 16.259 20.907 1.00 72.62 294 GLY A N 1
ATOM 2359 C CA . GLY A 1 294 ? 8.109 17.623 20.399 1.00 72.62 294 GLY A CA 1
ATOM 2360 C C . GLY A 1 294 ? 6.823 18.360 20.016 1.00 72.62 294 GLY A C 1
ATOM 2361 O O . GLY A 1 294 ? 6.904 19.522 19.613 1.00 72.62 294 GLY A O 1
ATOM 2362 N N . TYR A 1 295 ? 5.660 17.726 20.182 1.00 70.06 295 TYR A N 1
ATOM 2363 C CA . TYR A 1 295 ? 4.347 18.355 19.998 1.00 70.06 295 TYR A CA 1
ATOM 2364 C C . TYR A 1 295 ? 3.629 18.681 21.325 1.00 70.06 295 TYR A C 1
ATOM 2366 O O . TYR A 1 295 ? 2.700 19.486 21.325 1.00 70.06 295 TYR A O 1
ATOM 2374 N N . ASP A 1 296 ? 4.131 18.181 22.462 1.00 63.69 296 ASP A N 1
ATOM 2375 C CA . ASP A 1 296 ? 3.573 18.395 23.813 1.00 63.69 296 ASP A CA 1
ATOM 2376 C C . ASP A 1 296 ? 3.472 19.869 24.240 1.00 63.69 296 ASP A C 1
ATOM 2378 O O . ASP A 1 296 ? 2.617 20.241 25.041 1.00 63.69 296 ASP A O 1
ATOM 2382 N N . SER A 1 297 ? 4.364 20.726 23.734 1.00 55.16 297 SER A N 1
ATOM 2383 C CA . SER A 1 297 ? 4.472 22.129 24.157 1.00 55.16 297 SER A CA 1
ATOM 2384 C C . SER A 1 297 ? 3.622 23.102 23.341 1.00 55.16 297 SER A C 1
ATOM 2386 O O . SER A 1 297 ? 3.477 24.256 23.742 1.00 55.16 297 SER A O 1
ATOM 2388 N N . LYS A 1 298 ? 3.079 22.673 22.193 1.00 54.72 298 LYS A N 1
ATOM 2389 C CA . LYS A 1 298 ? 2.371 23.555 21.247 1.00 54.72 298 LYS A CA 1
ATOM 2390 C C . LYS A 1 298 ? 0.858 23.440 21.306 1.00 54.72 298 LYS A C 1
ATOM 2392 O O . LYS A 1 298 ? 0.163 24.335 20.833 1.00 54.72 298 LYS A O 1
ATOM 2397 N N . THR A 1 299 ? 0.335 22.353 21.857 1.00 57.38 299 THR A N 1
ATOM 2398 C CA . THR A 1 299 ? -1.100 22.088 21.854 1.00 57.38 299 THR A CA 1
ATOM 2399 C C . THR A 1 299 ? -1.486 21.451 23.177 1.00 57.38 299 THR A C 1
ATOM 2401 O O . THR A 1 299 ? -1.136 20.302 23.442 1.00 57.38 299 THR A O 1
ATOM 2404 N N . LEU A 1 300 ? -2.211 22.186 24.028 1.00 63.41 300 LEU A N 1
ATOM 2405 C CA . LEU A 1 300 ? -2.763 21.599 25.242 1.00 63.41 300 LEU A CA 1
ATOM 2406 C C . LEU A 1 300 ? -3.857 20.614 24.820 1.00 63.41 300 LEU A C 1
ATOM 2408 O O . LEU A 1 300 ? -4.970 20.995 24.482 1.00 63.41 300 LEU A O 1
ATOM 2412 N N . TRP A 1 301 ? -3.555 19.320 24.836 1.00 67.81 301 TRP A N 1
ATOM 2413 C CA . TRP A 1 301 ? -4.517 18.269 24.486 1.00 67.81 301 TRP A CA 1
ATOM 2414 C C . TRP A 1 301 ? -5.833 18.365 25.272 1.00 67.81 301 TRP A C 1
ATOM 2416 O O . TRP A 1 301 ? -6.902 18.077 24.735 1.00 67.81 301 TRP A O 1
ATOM 2426 N N . LYS A 1 302 ? -5.764 18.838 26.523 1.00 66.50 302 LYS A N 1
ATOM 2427 C CA . LYS A 1 302 ? -6.948 19.154 27.332 1.00 66.50 302 LYS A CA 1
ATOM 2428 C C . LYS A 1 302 ? -7.882 20.125 26.614 1.00 66.50 302 LYS A C 1
ATOM 2430 O O . LYS A 1 302 ? -9.072 19.858 26.557 1.00 66.50 302 LYS A O 1
ATOM 2435 N N . GLU A 1 303 ? -7.342 21.160 25.977 1.00 71.88 303 GLU A N 1
ATOM 2436 C CA . GLU A 1 303 ? -8.127 22.127 25.210 1.00 71.88 303 GLU A CA 1
ATOM 2437 C C . GLU A 1 303 ? -8.745 21.486 23.963 1.00 71.88 303 GLU A C 1
ATOM 2439 O O . GLU A 1 303 ? -9.896 21.767 23.646 1.00 71.88 303 GLU A O 1
ATOM 2444 N N . ILE A 1 304 ? -8.040 20.587 23.261 1.00 72.81 304 ILE A N 1
ATOM 2445 C CA . ILE A 1 304 ? -8.648 19.854 22.136 1.00 72.81 304 ILE A CA 1
ATOM 2446 C C . ILE A 1 304 ? -9.819 19.013 22.639 1.00 72.81 304 ILE A C 1
ATOM 2448 O O . ILE A 1 304 ? -10.918 19.139 22.106 1.00 72.81 304 ILE A O 1
ATOM 2452 N N . LEU A 1 305 ? -9.605 18.196 23.675 1.00 70.50 305 LEU A N 1
ATOM 2453 C CA . LEU A 1 305 ? -10.639 17.338 24.256 1.00 70.50 305 LEU A CA 1
ATOM 2454 C C . LEU A 1 305 ? -11.833 18.128 24.791 1.00 70.50 305 LEU A C 1
ATOM 2456 O O . LEU A 1 305 ? -12.965 17.663 24.670 1.00 70.50 305 LEU A O 1
ATOM 2460 N N . GLU A 1 306 ? -11.598 19.291 25.391 1.00 70.38 306 GLU A N 1
ATOM 2461 C CA . GLU A 1 306 ? -12.631 20.188 25.913 1.00 70.38 306 GLU A CA 1
ATOM 2462 C C . GLU A 1 306 ? -13.466 20.823 24.795 1.00 70.38 306 GLU A C 1
ATOM 2464 O O . GLU A 1 306 ? -14.661 21.034 24.988 1.00 70.38 306 GLU A O 1
ATOM 2469 N N . ASN A 1 307 ? -12.871 21.041 23.618 1.00 69.62 307 ASN A N 1
ATOM 2470 C CA . ASN A 1 307 ? -13.520 21.686 22.476 1.00 69.62 307 ASN A CA 1
ATOM 2471 C C . ASN A 1 307 ? -14.162 20.717 21.464 1.00 69.62 307 ASN A C 1
ATOM 2473 O O . ASN A 1 307 ? -14.889 21.169 20.576 1.00 69.62 307 ASN A O 1
ATOM 2477 N N . VAL A 1 308 ? -13.934 19.400 21.562 1.00 74.50 308 VAL A N 1
ATOM 2478 C CA . VAL A 1 308 ? -14.706 18.409 20.789 1.00 74.50 308 VAL A CA 1
ATOM 2479 C C . VAL A 1 308 ? -16.012 18.040 21.488 1.00 74.50 308 VAL A C 1
ATOM 2481 O O . VAL A 1 308 ? -16.085 17.950 22.713 1.00 74.50 308 VAL A O 1
ATOM 2484 N N . THR A 1 309 ? -17.051 17.777 20.689 1.00 75.75 309 THR A N 1
ATOM 2485 C CA . THR A 1 309 ? -18.336 17.270 21.189 1.00 75.75 309 THR A CA 1
ATOM 2486 C C . THR A 1 309 ? -18.148 15.965 21.980 1.00 75.75 309 THR A C 1
ATOM 2488 O O . THR A 1 309 ? -17.211 15.213 21.691 1.00 75.75 309 THR A O 1
ATOM 2491 N N . PRO A 1 310 ? -19.027 15.657 22.954 1.00 76.31 310 PRO A N 1
ATOM 2492 C CA . PRO A 1 310 ? -18.971 14.405 23.716 1.00 76.31 310 PRO A CA 1
ATOM 2493 C C . PRO A 1 310 ? -18.854 13.160 22.825 1.00 76.31 310 PRO A C 1
ATOM 2495 O O . PRO A 1 310 ? -17.929 12.372 23.004 1.00 76.31 310 PRO A O 1
ATOM 2498 N N . ASP A 1 311 ? -19.686 13.067 21.784 1.00 73.88 311 ASP A N 1
ATOM 2499 C CA . ASP A 1 311 ? -19.644 11.979 20.798 1.00 73.88 311 ASP A CA 1
ATOM 2500 C C . ASP A 1 311 ? -18.292 11.881 20.081 1.00 73.88 311 ASP A C 1
ATOM 2502 O O . ASP A 1 311 ? -17.807 10.796 19.772 1.00 73.88 311 ASP A O 1
ATOM 2506 N N . ASN A 1 312 ? -17.638 13.013 19.808 1.00 73.81 312 ASN A N 1
ATOM 2507 C CA . ASN A 1 312 ? -16.310 13.017 19.203 1.00 73.81 312 ASN A CA 1
ATOM 2508 C C . ASN A 1 312 ? -15.248 12.541 20.187 1.00 73.81 312 ASN A C 1
ATOM 2510 O O . ASN A 1 312 ? -14.358 11.796 19.791 1.00 73.81 312 ASN A O 1
ATOM 251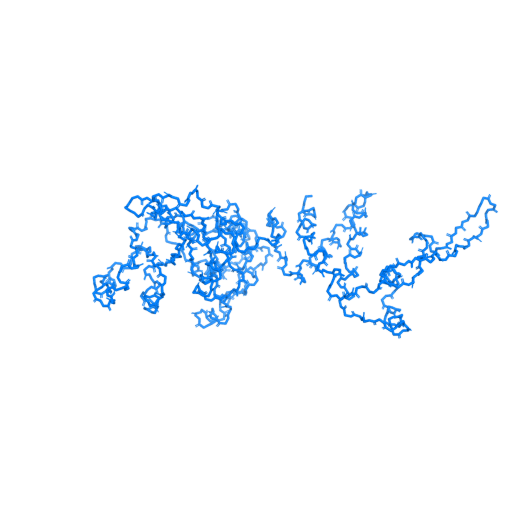4 N N . ARG A 1 313 ? -15.369 12.905 21.463 1.00 76.62 313 ARG A N 1
ATOM 2515 C CA . ARG A 1 313 ? -14.427 12.525 22.515 1.00 76.62 313 ARG A CA 1
ATOM 2516 C C . ARG A 1 313 ? -14.353 11.012 22.722 1.00 76.62 313 ARG A C 1
ATOM 2518 O O . ARG A 1 313 ? -13.253 10.487 22.846 1.00 76.62 313 ARG A O 1
ATOM 2525 N N . GLU A 1 314 ? -15.484 10.310 22.708 1.00 79.81 314 GLU A N 1
ATOM 2526 C CA . GLU A 1 314 ? -15.532 8.847 22.897 1.00 79.81 314 GLU A CA 1
ATOM 2527 C C . GLU A 1 314 ? -14.861 8.058 21.763 1.00 79.81 314 GLU A C 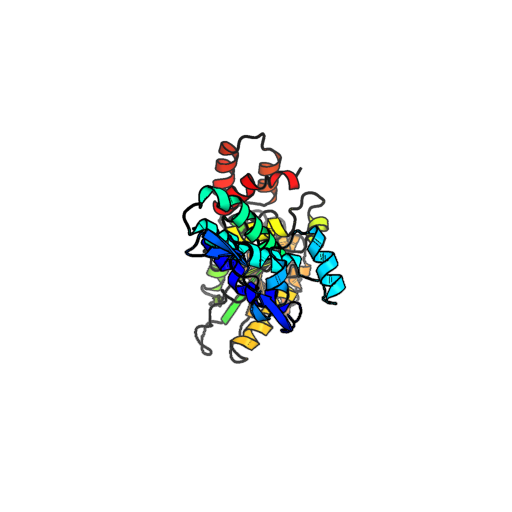1
ATOM 2529 O O . GLU A 1 314 ? -14.490 6.897 21.928 1.00 79.81 314 GLU A O 1
ATOM 2534 N N . ARG A 1 315 ? -14.682 8.694 20.603 1.00 85.94 315 ARG A N 1
ATOM 2535 C CA . ARG A 1 315 ? -14.119 8.077 19.397 1.00 85.94 315 ARG A CA 1
ATOM 2536 C C . ARG A 1 315 ? -12.608 8.282 19.295 1.00 85.94 315 ARG A C 1
ATOM 2538 O O . ARG A 1 315 ? -11.966 7.617 18.482 1.00 85.94 315 ARG A O 1
ATOM 2545 N N . LEU A 1 316 ? -12.038 9.169 20.113 1.00 88.00 316 LEU A N 1
ATOM 2546 C CA . LEU A 1 316 ? -10.604 9.432 20.173 1.00 88.00 316 LEU A CA 1
ATOM 2547 C C . LEU A 1 316 ? -9.919 8.392 21.063 1.00 88.00 316 LEU A C 1
ATOM 2549 O O . LEU A 1 316 ? -10.218 8.264 22.248 1.00 88.00 316 LEU A O 1
ATOM 2553 N N . ILE A 1 317 ? -8.960 7.673 20.489 1.00 90.06 317 ILE A N 1
ATOM 2554 C CA . ILE A 1 317 ? -8.131 6.697 21.191 1.00 90.06 317 ILE A CA 1
ATOM 2555 C C . ILE A 1 317 ? -6.718 7.259 21.255 1.00 90.06 317 ILE A C 1
ATOM 2557 O O . ILE A 1 317 ? -6.027 7.351 20.242 1.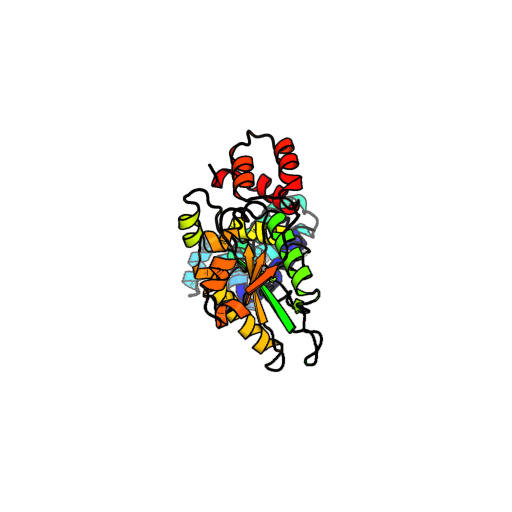00 90.06 317 ILE A O 1
ATOM 2561 N N . TRP A 1 318 ? -6.286 7.657 22.448 1.00 87.00 318 TRP A N 1
ATOM 2562 C CA . TRP A 1 318 ? -4.933 8.163 22.640 1.00 87.00 318 TRP A CA 1
ATOM 2563 C C . TRP A 1 318 ? -3.957 7.013 22.828 1.00 87.00 318 TRP A C 1
ATOM 2565 O O . TRP A 1 318 ? -4.118 6.201 23.739 1.00 87.00 318 TRP A O 1
ATOM 2575 N N . ILE A 1 319 ? -2.926 6.969 21.993 1.00 88.56 319 ILE A N 1
ATOM 2576 C CA . ILE A 1 319 ? -1.863 5.984 22.112 1.00 88.56 319 ILE A CA 1
ATOM 2577 C C . ILE A 1 319 ? -0.653 6.687 22.718 1.00 88.56 319 ILE A C 1
ATOM 2579 O O . ILE A 1 319 ? -0.144 7.661 22.160 1.00 88.56 319 ILE A O 1
ATOM 2583 N N . ALA A 1 320 ? -0.249 6.173 23.886 1.00 76.69 320 ALA A N 1
ATOM 2584 C CA . ALA A 1 320 ? 0.866 6.632 24.712 1.00 76.69 320 ALA A CA 1
ATOM 2585 C C . ALA A 1 320 ? 2.135 6.938 23.889 1.00 76.69 320 ALA A C 1
ATOM 2587 O O . ALA A 1 320 ? 2.322 6.350 22.820 1.00 76.69 320 ALA A O 1
ATOM 2588 N N . PRO A 1 321 ? 3.007 7.839 24.380 1.00 77.44 321 PRO A N 1
ATOM 2589 C CA . PRO A 1 321 ? 4.006 8.513 23.561 1.00 77.44 321 PRO A CA 1
ATOM 2590 C C . PRO A 1 321 ? 4.895 7.557 22.778 1.00 77.44 321 PRO A C 1
ATOM 2592 O O . PRO A 1 321 ? 5.508 6.635 23.319 1.00 77.44 321 PRO A O 1
ATOM 2595 N N . TRP A 1 322 ? 4.977 7.823 21.478 1.00 81.38 322 TRP A N 1
ATOM 2596 C CA . TRP A 1 322 ? 5.887 7.170 20.560 1.00 81.38 322 TRP A CA 1
ATOM 2597 C C . TRP A 1 322 ? 7.333 7.442 20.979 1.00 81.38 322 TRP A C 1
ATOM 2599 O O . TRP A 1 322 ? 7.790 8.583 20.981 1.00 81.38 322 TRP A O 1
ATOM 2609 N N . THR A 1 323 ? 8.076 6.386 21.297 1.00 79.19 323 THR A N 1
ATOM 2610 C CA . THR A 1 323 ? 9.491 6.480 21.697 1.00 79.19 323 THR A CA 1
ATOM 2611 C C . THR A 1 323 ? 10.464 6.155 20.567 1.00 79.19 323 THR A C 1
ATOM 2613 O O . THR A 1 323 ? 11.677 6.198 20.767 1.00 79.19 323 THR A O 1
ATOM 2616 N N . GLY A 1 324 ? 9.961 5.811 19.380 1.00 79.62 324 GLY A N 1
ATOM 2617 C CA . GLY A 1 324 ? 10.812 5.467 18.248 1.00 79.62 324 GLY A CA 1
ATOM 2618 C C . GLY A 1 324 ? 11.404 6.684 17.535 1.00 79.62 324 GLY A C 1
ATOM 2619 O O . GLY A 1 324 ? 11.059 7.839 17.790 1.00 79.62 324 GLY A O 1
ATOM 2620 N N . GLU A 1 325 ? 12.305 6.415 16.594 1.00 80.69 325 GLU A N 1
ATOM 2621 C CA . GLU A 1 325 ? 13.028 7.460 15.871 1.00 80.69 325 GLU A CA 1
ATOM 2622 C C . GLU A 1 325 ? 12.116 8.397 15.069 1.00 80.69 325 GLU A C 1
ATOM 2624 O O . GLU A 1 325 ? 11.160 7.988 14.404 1.00 80.69 325 GLU A O 1
ATOM 2629 N N . MET A 1 326 ? 12.472 9.681 15.063 1.00 80.50 326 MET A N 1
ATOM 2630 C CA . MET A 1 326 ? 11.792 10.696 14.268 1.00 80.50 326 MET A CA 1
ATOM 2631 C C . MET A 1 326 ? 12.374 10.746 12.856 1.00 80.50 326 MET A C 1
ATOM 2633 O O . MET A 1 326 ? 13.385 11.399 12.599 1.00 80.50 326 MET A O 1
ATOM 2637 N N . ARG A 1 327 ? 11.699 10.067 11.924 1.00 85.06 327 ARG A N 1
ATOM 2638 C CA . ARG A 1 327 ? 12.010 10.113 10.486 1.00 85.06 327 ARG A CA 1
ATOM 2639 C C . ARG A 1 327 ? 10.855 10.757 9.731 1.00 85.06 327 ARG A C 1
ATOM 2641 O O . ARG A 1 327 ? 9.693 10.439 9.994 1.00 85.06 327 ARG A O 1
ATOM 2648 N N . SER A 1 328 ? 11.180 11.639 8.788 1.00 87.56 328 SER A N 1
ATOM 2649 C CA . SER A 1 328 ? 10.204 12.359 7.967 1.00 87.56 328 SER A CA 1
ATOM 2650 C C . SER A 1 328 ? 10.509 12.251 6.476 1.00 87.56 328 SER A C 1
ATOM 2652 O O . SER A 1 328 ? 11.666 12.292 6.049 1.00 87.56 328 SER A O 1
ATOM 2654 N N . SER A 1 329 ? 9.461 12.239 5.648 1.00 90.38 329 SER A N 1
ATOM 2655 C CA . SER A 1 329 ? 9.626 12.322 4.192 1.00 90.38 329 SER A CA 1
ATOM 2656 C C . SER A 1 329 ? 10.361 13.598 3.758 1.00 90.38 329 SER A C 1
ATOM 2658 O O . SER A 1 329 ? 10.985 13.610 2.706 1.00 90.38 329 SER A O 1
ATOM 2660 N N . THR A 1 330 ? 10.326 14.675 4.551 1.00 89.25 330 THR A N 1
ATOM 2661 C CA . THR A 1 330 ? 11.061 15.915 4.253 1.00 89.25 330 THR A CA 1
ATOM 2662 C C . THR A 1 330 ? 12.574 15.734 4.365 1.00 89.25 330 THR A C 1
ATOM 2664 O O . THR A 1 330 ? 13.294 16.216 3.494 1.00 89.25 330 THR A O 1
ATOM 2667 N N . GLN A 1 331 ? 13.062 15.029 5.391 1.00 88.88 331 GLN A N 1
ATOM 2668 C CA . GLN A 1 331 ? 14.486 14.679 5.499 1.00 88.88 331 GLN A CA 1
ATOM 2669 C C . GLN A 1 331 ? 14.914 13.790 4.331 1.00 88.88 331 GLN A C 1
ATOM 2671 O O . GLN A 1 331 ? 15.935 14.049 3.704 1.00 88.88 331 GLN A O 1
ATOM 2676 N N . LEU A 1 332 ? 14.084 12.803 3.990 1.00 91.00 332 LEU A N 1
ATOM 2677 C CA . LEU A 1 332 ? 14.357 11.881 2.894 1.00 91.00 332 LEU A CA 1
ATOM 2678 C C . LEU A 1 332 ? 14.409 12.592 1.534 1.00 91.00 332 LEU A C 1
ATOM 2680 O O . LEU A 1 332 ? 15.334 12.366 0.766 1.00 91.00 332 LEU A O 1
ATOM 2684 N N . ARG A 1 333 ? 13.485 13.521 1.253 1.00 91.25 333 ARG A N 1
ATOM 2685 C CA . ARG A 1 333 ? 13.548 14.342 0.032 1.00 91.25 333 ARG A CA 1
ATOM 2686 C C . ARG A 1 333 ? 14.832 15.170 -0.032 1.00 91.25 333 ARG A C 1
ATOM 2688 O O . ARG A 1 333 ? 15.483 15.155 -1.062 1.00 91.25 333 ARG A O 1
ATOM 2695 N N . LYS A 1 334 ? 15.236 15.827 1.066 1.00 89.31 334 LYS A N 1
ATOM 2696 C CA . LYS A 1 334 ? 16.501 16.589 1.115 1.00 89.31 334 LYS A CA 1
ATOM 2697 C C . LYS A 1 334 ? 17.714 15.709 0.817 1.00 89.31 334 LYS A C 1
ATOM 2699 O O . LYS A 1 334 ? 18.588 16.134 0.071 1.00 89.31 334 LYS A O 1
ATOM 2704 N N . LEU A 1 335 ? 17.750 14.503 1.387 1.00 89.38 335 LEU A N 1
ATOM 2705 C CA . LEU A 1 335 ? 18.806 13.535 1.107 1.00 89.38 335 LEU A CA 1
ATOM 2706 C C . LEU A 1 335 ? 18.845 13.208 -0.388 1.00 89.38 335 LEU A C 1
ATOM 2708 O O . LEU A 1 335 ? 19.904 13.304 -0.985 1.00 89.38 335 LEU A O 1
ATOM 2712 N N . LEU A 1 336 ? 17.691 12.912 -0.994 1.00 89.50 336 LEU A N 1
ATOM 2713 C CA . LEU A 1 336 ? 17.576 12.534 -2.406 1.00 89.50 336 LEU A CA 1
ATOM 2714 C C . LEU A 1 336 ? 17.865 13.680 -3.391 1.00 89.50 336 LEU A C 1
ATOM 2716 O O . LEU A 1 336 ? 18.348 13.413 -4.487 1.00 89.50 336 LEU A O 1
ATOM 2720 N N . THR A 1 337 ? 17.602 14.938 -3.025 1.00 86.06 337 THR A N 1
ATOM 2721 C CA . THR A 1 337 ? 17.915 16.109 -3.865 1.00 86.06 337 THR A CA 1
ATOM 2722 C C . THR A 1 337 ? 19.417 16.421 -3.891 1.00 86.06 337 THR A C 1
ATOM 2724 O O . THR A 1 337 ? 19.919 16.926 -4.890 1.00 86.06 337 THR A O 1
ATOM 2727 N N . ASN A 1 338 ? 20.147 16.119 -2.812 1.00 72.94 338 ASN A N 1
ATOM 2728 C CA . ASN A 1 338 ? 21.544 16.534 -2.627 1.00 72.94 338 ASN A CA 1
ATOM 2729 C C . ASN A 1 338 ? 22.584 15.548 -3.190 1.00 72.94 338 ASN A C 1
ATOM 2731 O O . ASN A 1 338 ? 23.783 15.738 -2.979 1.00 72.94 338 ASN A O 1
ATOM 2735 N N . VAL A 1 339 ? 22.163 14.481 -3.873 1.00 64.25 339 VAL A N 1
ATOM 2736 C CA . VAL A 1 339 ? 23.074 13.395 -4.257 1.00 64.25 339 VAL A CA 1
ATOM 2737 C C . VAL A 1 339 ? 23.774 13.700 -5.570 1.00 64.25 339 VAL A C 1
ATOM 2739 O O . VAL A 1 339 ? 23.195 13.642 -6.652 1.00 64.25 339 VAL A O 1
ATOM 2742 N N . THR A 1 340 ? 25.073 13.942 -5.460 1.00 54.94 340 THR A N 1
ATOM 2743 C CA . THR A 1 340 ? 26.038 13.948 -6.555 1.00 54.94 340 THR A CA 1
ATOM 2744 C C . THR A 1 340 ? 26.485 12.513 -6.856 1.00 54.94 340 THR A C 1
ATOM 2746 O O . THR A 1 340 ? 27.450 12.019 -6.289 1.00 54.94 340 THR A O 1
ATOM 2749 N N . SER A 1 341 ? 25.760 11.817 -7.734 1.00 58.19 341 SER A N 1
ATOM 2750 C CA . SER A 1 341 ? 26.203 10.640 -8.522 1.00 58.19 341 SER A CA 1
ATOM 2751 C C . SER A 1 341 ? 26.728 9.372 -7.806 1.00 58.19 341 SER A C 1
ATOM 2753 O O . SER A 1 341 ? 26.896 8.347 -8.466 1.00 58.19 341 SER A O 1
ATOM 2755 N N . ASN A 1 342 ? 27.004 9.370 -6.496 1.00 78.12 342 ASN A N 1
ATOM 2756 C CA . ASN A 1 342 ? 27.584 8.223 -5.791 1.00 78.12 342 ASN A CA 1
ATOM 2757 C C . ASN A 1 342 ? 26.498 7.342 -5.152 1.00 78.12 342 ASN A C 1
ATOM 2759 O O . ASN A 1 342 ? 26.107 7.527 -3.996 1.00 78.12 342 ASN A O 1
ATOM 2763 N N . HIS A 1 343 ? 26.046 6.342 -5.912 1.00 79.00 343 HIS A N 1
ATOM 2764 C CA . HIS A 1 343 ? 25.035 5.375 -5.477 1.00 79.00 343 HIS A CA 1
ATOM 2765 C C . HIS A 1 343 ? 25.440 4.569 -4.230 1.00 79.00 343 HIS A C 1
ATOM 2767 O O . HIS A 1 343 ? 24.557 4.148 -3.488 1.00 79.00 343 HIS A O 1
ATOM 2773 N N . VAL A 1 344 ? 26.737 4.358 -3.963 1.00 82.19 344 VAL A N 1
ATOM 2774 C CA . VAL A 1 344 ? 27.194 3.570 -2.802 1.00 82.19 344 VAL A CA 1
ATOM 2775 C C . VAL A 1 344 ? 26.932 4.322 -1.500 1.00 82.19 344 VAL A C 1
ATOM 2777 O O . VAL A 1 344 ? 26.335 3.764 -0.581 1.00 82.19 344 VAL A O 1
ATOM 2780 N N . THR A 1 345 ? 27.323 5.597 -1.439 1.00 84.19 345 THR A N 1
ATOM 2781 C CA . THR A 1 345 ? 27.093 6.447 -0.262 1.00 84.19 345 THR A CA 1
ATOM 2782 C C . THR A 1 345 ? 25.601 6.653 -0.024 1.00 84.19 345 THR A C 1
ATOM 2784 O O . THR A 1 345 ? 25.120 6.418 1.080 1.00 84.19 345 THR A O 1
ATOM 2787 N N . LEU A 1 346 ? 24.840 6.968 -1.079 1.00 85.69 346 LEU A N 1
ATOM 2788 C CA . LEU A 1 346 ? 23.393 7.147 -0.966 1.00 85.69 346 LEU A CA 1
ATOM 2789 C C . LEU A 1 346 ? 22.690 5.881 -0.455 1.00 85.69 346 LEU A C 1
ATOM 2791 O O . LEU A 1 346 ? 21.792 5.960 0.379 1.00 85.69 346 LEU A O 1
ATOM 2795 N N . ARG A 1 347 ? 23.096 4.698 -0.931 1.00 89.12 347 ARG A N 1
ATOM 2796 C CA . ARG A 1 347 ? 22.529 3.429 -0.460 1.00 89.12 347 ARG A CA 1
ATOM 2797 C C . ARG A 1 347 ? 22.729 3.245 1.043 1.00 89.12 347 ARG A C 1
ATOM 2799 O O . ARG A 1 347 ? 21.821 2.761 1.715 1.00 89.12 347 ARG A O 1
ATOM 2806 N N . GLN A 1 348 ? 23.898 3.628 1.554 1.00 87.94 348 GLN A N 1
ATOM 2807 C CA . GLN A 1 348 ? 24.207 3.549 2.977 1.00 87.94 348 GLN A CA 1
ATOM 2808 C C . GLN A 1 348 ? 23.366 4.544 3.788 1.00 87.94 348 GLN A C 1
ATOM 2810 O O . GLN A 1 348 ? 22.789 4.147 4.797 1.00 87.94 348 GLN A O 1
ATOM 2815 N N . ASP A 1 349 ? 23.214 5.781 3.310 1.00 88.69 349 ASP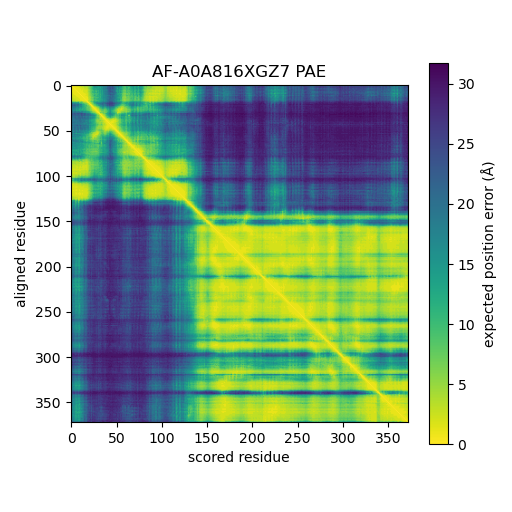 A N 1
ATOM 2816 C CA . ASP A 1 349 ? 22.408 6.814 3.980 1.00 88.69 349 ASP A CA 1
ATOM 2817 C C . ASP A 1 349 ? 20.907 6.470 4.017 1.00 88.69 349 ASP A C 1
ATOM 2819 O O . ASP A 1 349 ? 20.185 6.851 4.938 1.00 88.69 349 ASP A O 1
ATOM 2823 N N . LEU A 1 350 ? 20.415 5.728 3.019 1.00 91.00 350 LEU A N 1
ATOM 2824 C CA . LEU A 1 350 ? 19.015 5.303 2.938 1.00 91.00 350 LEU A CA 1
ATOM 2825 C C . LEU A 1 350 ? 18.686 4.078 3.802 1.00 91.00 350 LEU A C 1
ATOM 2827 O O . LEU A 1 350 ? 17.507 3.841 4.079 1.00 91.00 350 LEU A O 1
ATOM 2831 N N . ARG A 1 351 ? 19.696 3.308 4.224 1.00 89.50 351 ARG A N 1
ATOM 2832 C CA . ARG A 1 351 ? 19.534 1.986 4.852 1.00 89.50 351 ARG A CA 1
ATOM 2833 C C . ARG A 1 351 ? 18.658 2.002 6.103 1.00 89.50 351 ARG A C 1
ATOM 2835 O O . ARG A 1 351 ? 17.863 1.086 6.292 1.00 89.50 351 ARG A O 1
ATOM 2842 N N . ASP A 1 352 ? 18.760 3.064 6.895 1.00 87.31 352 ASP A N 1
ATOM 2843 C CA . ASP A 1 352 ? 18.013 3.216 8.149 1.00 87.31 352 ASP A CA 1
ATOM 2844 C C . ASP A 1 352 ? 16.739 4.063 7.979 1.00 87.31 352 ASP A C 1
ATOM 2846 O O . ASP A 1 352 ? 15.981 4.284 8.925 1.00 87.31 352 ASP A O 1
ATOM 2850 N N . LEU A 1 353 ? 16.465 4.538 6.759 1.00 90.94 353 LEU A N 1
ATOM 2851 C CA . LEU A 1 353 ? 15.329 5.407 6.454 1.00 90.94 353 LEU A CA 1
ATOM 2852 C C . LEU A 1 353 ? 14.205 4.670 5.727 1.00 90.94 353 LEU A C 1
ATOM 2854 O O . LEU A 1 353 ? 13.030 4.955 5.970 1.00 90.94 353 LEU A O 1
ATOM 2858 N N . VAL A 1 354 ? 14.536 3.730 4.845 1.00 92.19 354 VAL A N 1
ATOM 2859 C CA . VAL A 1 354 ? 13.580 3.029 3.977 1.00 92.19 354 VAL A CA 1
ATOM 2860 C C . VAL A 1 354 ? 13.899 1.529 3.893 1.00 92.19 354 VAL A C 1
ATOM 2862 O O . VAL A 1 354 ? 15.054 1.142 4.050 1.00 92.19 354 VAL A O 1
ATOM 2865 N N . PRO A 1 355 ? 12.905 0.665 3.616 1.00 88.31 355 PRO A N 1
ATOM 2866 C CA . PRO A 1 355 ? 13.149 -0.750 3.330 1.00 88.31 355 PRO A CA 1
ATOM 2867 C C . PRO A 1 355 ? 14.142 -0.950 2.179 1.00 88.31 355 PRO A C 1
ATOM 2869 O O . PRO A 1 355 ? 14.125 -0.190 1.213 1.00 88.31 355 PRO A O 1
ATOM 2872 N N . THR A 1 356 ? 14.968 -1.999 2.239 1.00 82.94 356 THR A N 1
ATOM 2873 C CA . THR A 1 356 ? 15.998 -2.280 1.218 1.00 82.94 356 THR A CA 1
ATOM 2874 C C . THR A 1 356 ? 15.424 -2.374 -0.198 1.00 82.94 356 THR A C 1
ATOM 2876 O O . THR A 1 356 ? 16.002 -1.816 -1.125 1.00 82.94 356 THR A O 1
ATOM 2879 N N . SER A 1 357 ? 14.252 -2.993 -0.356 1.00 79.06 357 SER A N 1
ATOM 2880 C CA . SER A 1 357 ? 13.526 -3.086 -1.631 1.00 79.06 357 SER A CA 1
ATOM 2881 C C . SER A 1 357 ? 13.161 -1.708 -2.207 1.00 79.06 357 SER A C 1
ATOM 2883 O O . SER A 1 357 ? 13.253 -1.483 -3.413 1.00 79.06 357 SER A O 1
ATOM 2885 N N . CYS A 1 358 ? 12.818 -0.746 -1.347 1.00 86.56 358 CYS A N 1
ATOM 2886 C CA . CYS A 1 358 ? 12.581 0.640 -1.740 1.00 86.56 358 CYS A CA 1
ATOM 2887 C C . CYS A 1 358 ? 13.870 1.364 -2.134 1.00 86.56 358 CYS A C 1
ATOM 2889 O O . CYS A 1 358 ? 13.820 2.218 -3.014 1.00 86.56 358 CYS A O 1
ATOM 2891 N N . ILE A 1 359 ? 15.006 1.052 -1.500 1.00 87.94 359 ILE A N 1
ATOM 2892 C CA . ILE A 1 359 ? 16.302 1.657 -1.848 1.00 87.94 359 ILE A CA 1
ATOM 2893 C C . ILE A 1 359 ? 16.654 1.320 -3.289 1.00 87.94 359 ILE A C 1
ATOM 2895 O O . ILE A 1 359 ? 16.961 2.219 -4.065 1.00 87.94 359 ILE A O 1
ATOM 2899 N N . ASP A 1 360 ? 16.554 0.046 -3.656 1.00 81.81 360 ASP A N 1
ATOM 2900 C CA . ASP A 1 360 ? 16.893 -0.407 -5.002 1.00 81.81 360 ASP A CA 1
ATOM 2901 C C . ASP A 1 360 ? 16.022 0.297 -6.053 1.00 81.81 360 ASP A C 1
ATOM 2903 O O . ASP A 1 360 ? 16.551 0.853 -7.013 1.00 81.81 360 ASP A O 1
ATOM 2907 N N . TYR A 1 361 ? 14.715 0.418 -5.799 1.00 82.25 361 TYR A N 1
ATOM 2908 C CA . TYR A 1 361 ? 13.805 1.185 -6.653 1.00 82.25 361 TYR A CA 1
ATOM 2909 C C . TYR A 1 361 ? 14.151 2.681 -6.721 1.00 82.25 361 TYR A C 1
ATOM 2911 O O . TYR A 1 361 ? 14.112 3.292 -7.787 1.00 82.25 361 TYR A O 1
ATOM 2919 N N . ILE A 1 362 ? 14.499 3.298 -5.587 1.00 88.00 362 ILE A N 1
ATOM 2920 C CA . ILE A 1 362 ? 14.894 4.712 -5.535 1.00 88.00 362 ILE A CA 1
ATOM 2921 C C . ILE A 1 362 ? 16.106 4.977 -6.431 1.00 88.00 362 ILE A C 1
ATOM 2923 O O . ILE A 1 362 ? 16.120 5.983 -7.145 1.00 88.00 362 ILE A O 1
ATOM 2927 N N . LEU A 1 363 ? 17.097 4.084 -6.386 1.00 86.50 363 LEU A N 1
ATOM 2928 C CA . LEU A 1 363 ? 18.331 4.194 -7.157 1.00 86.50 363 LEU A CA 1
ATOM 2929 C C . LEU A 1 363 ? 18.106 3.887 -8.643 1.00 86.50 363 LEU A C 1
ATOM 2931 O O . LEU A 1 363 ? 18.589 4.642 -9.481 1.00 86.50 363 LEU A O 1
ATOM 2935 N N . GLU A 1 364 ? 17.364 2.824 -8.964 1.00 82.69 364 GLU A N 1
ATOM 2936 C CA . GLU A 1 364 ? 17.084 2.384 -10.340 1.00 82.69 364 GLU A CA 1
ATOM 2937 C C . GLU A 1 364 ? 16.301 3.440 -11.134 1.00 82.69 364 GLU A C 1
ATOM 2939 O O . GLU A 1 364 ? 16.653 3.752 -12.268 1.00 82.69 364 GLU A O 1
ATOM 2944 N N . TYR A 1 365 ? 15.275 4.043 -10.523 1.00 80.38 365 TYR A N 1
ATOM 2945 C CA . TYR A 1 365 ? 14.385 5.005 -11.190 1.00 80.38 365 TYR A CA 1
ATOM 2946 C C . TYR A 1 365 ? 14.769 6.470 -10.946 1.00 80.38 365 TYR A C 1
ATOM 2948 O O . TYR A 1 365 ? 13.992 7.374 -11.265 1.00 80.38 365 TYR A O 1
ATOM 2956 N N . ASN A 1 366 ? 15.947 6.715 -10.359 1.00 86.31 366 ASN A N 1
ATOM 2957 C CA . ASN A 1 366 ? 16.454 8.045 -10.020 1.00 86.31 366 ASN A CA 1
ATOM 2958 C C . ASN A 1 366 ? 15.375 8.938 -9.374 1.00 86.31 366 ASN A C 1
ATOM 2960 O O . ASN A 1 366 ? 15.074 10.038 -9.841 1.00 86.31 366 ASN A O 1
ATOM 2964 N N . ILE A 1 367 ? 14.737 8.443 -8.310 1.00 88.56 367 ILE A N 1
ATOM 2965 C CA . ILE A 1 367 ? 13.552 9.084 -7.715 1.00 88.56 367 ILE A CA 1
ATOM 2966 C C . ILE A 1 367 ? 13.832 10.523 -7.240 1.00 88.56 367 ILE A C 1
ATOM 2968 O O . ILE A 1 367 ? 12.915 11.344 -7.200 1.00 88.56 367 ILE A O 1
ATOM 2972 N N . GLY A 1 368 ? 15.094 10.856 -6.942 1.00 88.31 368 GLY A N 1
ATOM 2973 C CA . GLY A 1 368 ? 15.520 12.201 -6.548 1.00 88.31 368 GLY A CA 1
ATOM 2974 C C . GLY A 1 368 ? 15.176 13.305 -7.554 1.00 88.31 368 GLY A C 1
ATOM 2975 O O . GLY A 1 368 ? 14.925 14.432 -7.130 1.00 88.31 368 GLY A O 1
ATOM 2976 N N . GLN A 1 369 ? 15.066 12.988 -8.851 1.00 87.69 369 GLN A N 1
ATOM 2977 C CA . GLN A 1 369 ? 14.721 13.964 -9.896 1.00 87.69 369 GLN A CA 1
ATOM 2978 C C . GLN A 1 369 ? 13.357 14.643 -9.677 1.00 87.69 369 GLN A C 1
ATOM 2980 O O . GLN A 1 369 ? 13.158 15.780 -10.083 1.00 87.69 369 GLN A O 1
ATOM 2985 N N . TRP A 1 370 ? 12.428 13.978 -8.981 1.00 86.19 370 TRP A N 1
ATOM 2986 C CA . TRP A 1 370 ? 11.085 14.500 -8.697 1.00 86.19 370 TRP A CA 1
ATOM 2987 C C . TRP A 1 370 ? 11.041 15.493 -7.523 1.00 86.19 370 TRP A C 1
ATOM 2989 O O . TRP A 1 370 ? 9.973 15.993 -7.166 1.00 86.19 370 TRP A O 1
ATOM 2999 N N . PHE A 1 371 ? 12.180 15.752 -6.875 1.00 87.75 371 PHE A N 1
ATOM 3000 C CA . PHE A 1 371 ? 12.278 16.631 -5.705 1.00 87.75 371 PHE A CA 1
ATOM 3001 C C . PHE A 1 371 ? 13.181 17.851 -5.919 1.00 87.75 371 PHE A C 1
ATOM 3003 O O . PHE A 1 371 ? 13.416 18.589 -4.954 1.00 87.75 371 PHE A O 1
ATOM 3010 N N . GLN A 1 372 ? 13.705 18.031 -7.134 1.00 79.44 372 GLN A N 1
ATOM 3011 C CA . GLN A 1 372 ? 14.576 19.150 -7.501 1.00 79.44 372 GLN A CA 1
ATOM 3012 C C . GLN A 1 372 ? 13.787 20.459 -7.596 1.00 79.44 372 GLN A C 1
ATOM 3014 O O . GLN A 1 372 ? 12.645 20.431 -8.103 1.00 79.44 372 GLN A O 1
#

Secondary structure (DSSP, 8-state):
-HHHHHHHHHGGGHHHHHHSS---EEEEEE---TTTTTEEE-TTS-EEEPPPEEEEEETHHHHTTS-HHHHHHHHHHHT---TTHHHHHHHHHHHHHHHHHHTT-HHHHHHHHHHHHHHHHHHTT----TT--S--S---GGGGPPPPS-TT-SSEEEEEEEE---TT--HHHHHHHHHHHHHHHSTTT-EEEEEEEEEPPPHHHHHHHHTT----HHHHHHHHHHHTTTSSEEE--S---HHHHHHHHHHHHHHHH-TT--EEEEEEEEHHHHHH-GGGGG-SSEEEEE--TT-TTT--HHHHHHHS-HHHHTTEEEE----S----HHHHHHHHHT--S-HHHHHHHHTTTS-HHHHHHHHHTTGGGGG-

Radius of gyration: 27.13 Å; Cα contacts (8 Å, |Δi|>4): 482; chains: 1; bounding box: 51×61×83 Å

Solvent-accessible surface area (backbone atoms only — not comparable to full-atom values): 21476 Å² total; per-residue (Å²): 109,67,69,55,53,54,47,64,32,40,56,82,47,47,66,51,63,60,53,76,53,81,64,61,71,37,86,37,54,44,72,48,56,90,90,45,76,28,41,51,66,48,102,82,75,42,83,41,74,54,78,55,44,79,43,78,35,51,61,62,80,59,48,72,84,50,58,74,85,51,46,60,60,49,34,67,74,72,72,54,82,69,78,64,42,70,58,43,44,46,52,54,51,42,56,53,35,53,48,46,37,71,76,75,46,39,79,76,37,44,63,59,39,49,51,46,51,47,53,56,24,47,74,70,73,50,61,58,64,84,82,52,88,64,66,62,37,88,64,51,77,64,71,58,48,50,81,80,93,54,80,82,49,93,44,50,34,30,36,38,40,34,62,45,78,43,57,54,64,40,45,49,63,57,53,51,52,52,50,51,49,55,54,38,46,30,83,92,65,33,32,41,76,35,29,36,33,40,34,35,61,33,59,76,59,44,40,75,75,55,42,85,56,46,62,57,62,69,62,34,47,43,40,46,52,39,59,32,57,95,51,73,48,36,65,49,88,77,41,51,55,66,70,61,50,51,52,54,51,51,53,49,46,39,75,74,72,35,88,73,56,73,72,42,58,34,35,42,44,48,51,71,51,43,78,77,33,65,70,67,67,70,51,93,56,31,37,37,34,40,35,51,84,88,49,75,88,80,49,64,61,66,59,55,56,70,72,42,56,71,79,47,50,77,34,54,40,82,41,77,72,52,83,69,79,93,67,54,38,66,60,52,44,54,56,44,49,68,64,77,88,52,65,69,61,52,51,60,71,38,58,89,44,32,47,71,64,33,50,54,50,41,64,75,67,48,53,32,71,45,47,106

pLDDT: mean 76.01, std 13.53, range [35.25, 95.81]

InterPro domains:
  IPR011009 Protein kinase-like domain superfamily [SSF56112] (12-99)
  IPR014729 Rossmann-like alpha/beta/alpha sandwich fold [G3DSA:3.40.50.620] (151-368)
  IPR016477 Fructosamine/Ketosamine-3-kinase [PF03881] (21-99)

Sequence (372 aa):
MELILLCDRLIPYVPWLLNTHQAQIQPCLLHGDWNSRNWSIDENDNLTMFDACPFYGPYEADIYTMPHTLIQSYFEAIGGSIDGYEMRFNLYNLVRLLRCVGDIEHSLWRAETFECLRQLLTYCGAWTSPLVRFPCGRKLPFDKINHPSDVNSKKKQAILVYGGSFCPIHLNYLVVIDFAANALESLPHSFEILGSYLCPPSSSWLRKKIAEKHLPDGHREALLLLATEGTRWMVSRSYCSPDKLSQAILQECDDRFGEGFNISIIHICGIDAIENNTRILSTQYSLAVVDRPGYDSKTLWKEILENVTPDNRERLIWIAPWTGEMRSSTQLRKLLTNVTSNHVTLRQDLRDLVPTSCIDYILEYNIGQWFQ